Protein AF-0000000071057430 (afdb_homodimer)

InterPro domains:
  IPR001387 Cro/C1-type, helix-turn-helix domain [PF01381] (11-62)
  IPR001387 Cro/C1-type, helix-turn-helix domain [PS50943] (10-62)
  IPR001387 Cro/C1-type, helix-turn-helix domain [SM00530] (8-62)
  IPR001387 Cro/C1-type, helix-turn-helix domain [cd00093] (6-62)
  IPR010057 HTH-type transcriptional regulator Rgg, C-terminal domain [PF21259] (98-221)
  IPR010982 Lambda repressor-like, DNA-binding domain superfamily [SSF47413] (4-65)
  IPR011990 Tetratricopeptide-like helical domain superfamily [G3DSA:1.25.40.10] (4-282)
  IPR053163 HTH-type transcriptional regulator Rgg-like [PTHR37038] (1-281)

Organism: NCBI:txid439219

Foldseek 3Di:
DPLLLLCLLVVLCVVVVHDLCNQPPPNHDSVVSVCSNVSNDDDDPVVVVSSCVSSVHDPVVSVCVSVVNDDDLVVVLVCLLLVLPPVPDLVSLVVSLVSLVVVVVVDDDVVSVLSNLLSVLVNVCVVVPLPPPPPVNCVSVVVSCVVLVPDPAQDQVSLSSCLSCVLNDDPVVNVVCVVVSVVNLVVCVVPPPSLVSLLSSLLSQLVSCLVVVNLVSNLVSLVVNCVSCVVVVPLLSNLSSQLSNCLSVVPVVSNVVSLVSCVVVVVPVSSVVSVVSSVVRD/DPLLLLQLLVVLCVVVVHDLCNQPPPNHDSVVSVCSNVSNDDDDPVVVVSSCVSSVHDPVVSVCVSVVNDDDLVVVLVCQLLVLPPPPDLVSLVVSLVSLVVVVVVDDDVVSVLSNLLSVLVNVCVVVPLPPPPPVNCVSVVVNCVVLVPDPAQDQVSLSSCLSCVLNDDPVVCVVCVVVSVVNLVVCVVPPPSLVSLLSSLLSQLVSCLVVVNLVSNLVSLVVNCVSCVVVVPLLSNLSSQLSNCLSVVPVVSNVVSLVSCVVVVVPVSSVVSVVSSVVRD

Structure (mmCIF, N/CA/C/O backbone):
data_AF-0000000071057430-model_v1
#
loop_
_entity.id
_entity.type
_entity.pdbx_description
1 polymer 'Helix-turn-helix domain-containing protein'
#
loop_
_atom_site.group_PDB
_atom_site.id
_atom_site.type_symbol
_atom_site.label_atom_id
_atom_site.label_alt_id
_atom_site.label_comp_id
_atom_site.label_asym_id
_atom_site.label_entity_id
_atom_site.label_seq_id
_atom_site.pdbx_PDB_ins_code
_atom_site.Cartn_x
_atom_site.Cartn_y
_atom_site.Cartn_z
_atom_site.occupancy
_atom_site.B_iso_or_equiv
_atom_site.auth_seq_id
_atom_site.auth_comp_id
_atom_site.auth_asym_id
_atom_site.auth_atom_id
_atom_site.pdbx_PDB_model_num
ATOM 1 N N . MET A 1 1 ? -1.928 -11.922 -24.906 1 38.78 1 MET A N 1
ATOM 2 C CA . MET A 1 1 ? -0.504 -11.969 -25.234 1 38.78 1 MET A CA 1
ATOM 3 C C . MET A 1 1 ? 0.306 -12.477 -24.047 1 38.78 1 MET A C 1
ATOM 5 O O . MET A 1 1 ? 0.109 -12.016 -22.922 1 38.78 1 MET A O 1
ATOM 9 N N . ARG A 1 2 ? 0.669 -13.711 -24.062 1 52.66 2 ARG A N 1
ATOM 10 C CA . ARG A 1 2 ? 1.54 -14.297 -23.062 1 52.66 2 ARG A CA 1
ATOM 11 C C . ARG A 1 2 ? 2.75 -13.406 -22.781 1 52.66 2 ARG A C 1
ATOM 13 O O . ARG A 1 2 ? 3.51 -13.094 -23.703 1 52.66 2 ARG A O 1
ATOM 20 N N . TRP A 1 3 ? 2.574 -12.5 -21.844 1 59 3 TRP A N 1
ATOM 21 C CA . TRP A 1 3 ? 3.705 -11.617 -21.562 1 59 3 TRP A CA 1
ATOM 22 C C . TRP A 1 3 ? 5.012 -12.406 -21.516 1 59 3 TRP A C 1
ATOM 24 O O . TRP A 1 3 ? 5.047 -13.531 -21.016 1 59 3 TRP A O 1
ATOM 34 N N . ASP A 1 4 ? 5.895 -12.203 -22.562 1 81.81 4 ASP A N 1
ATOM 35 C CA . ASP A 1 4 ? 7.207 -12.836 -22.547 1 81.81 4 ASP A CA 1
ATOM 36 C C . ASP A 1 4 ? 7.953 -12.523 -21.25 1 81.81 4 ASP A C 1
ATOM 38 O O . ASP A 1 4 ? 8.828 -11.656 -21.234 1 81.81 4 ASP A O 1
ATOM 42 N N . TYR A 1 5 ? 7.543 -13.172 -20.094 1 87.69 5 TYR A N 1
ATOM 43 C CA . TYR A 1 5 ? 8.102 -12.969 -18.766 1 87.69 5 TYR A CA 1
ATOM 44 C C . TYR A 1 5 ? 9.625 -13.109 -18.781 1 87.69 5 TYR A C 1
ATOM 46 O O . TYR A 1 5 ? 10.328 -12.336 -18.141 1 87.69 5 TYR A O 1
ATOM 54 N N . GLY A 1 6 ? 9.984 -14.047 -19.609 1 93.25 6 GLY A N 1
ATOM 55 C CA . GLY A 1 6 ? 11.414 -14.305 -19.656 1 93.25 6 GLY A CA 1
ATOM 56 C C . GLY A 1 6 ? 12.211 -13.156 -20.25 1 93.25 6 GLY A C 1
ATOM 57 O O . GLY A 1 6 ? 13.234 -12.75 -19.688 1 93.25 6 GLY A O 1
ATOM 58 N N . LYS A 1 7 ? 11.742 -12.664 -21.297 1 93.88 7 LYS A N 1
ATOM 59 C CA . LYS A 1 7 ? 12.422 -11.547 -21.953 1 93.88 7 LYS A CA 1
ATOM 60 C C . LYS A 1 7 ? 12.414 -10.305 -21.078 1 93.88 7 LYS A C 1
ATOM 62 O O . LYS A 1 7 ? 13.414 -9.586 -21 1 93.88 7 LYS A O 1
ATOM 67 N N . VAL A 1 8 ? 11.305 -10.062 -20.438 1 94.69 8 VAL A N 1
ATOM 68 C CA . VAL A 1 8 ? 11.195 -8.906 -19.562 1 94.69 8 VAL A CA 1
ATOM 69 C C . VAL A 1 8 ? 12.148 -9.055 -18.391 1 94.69 8 VAL A C 1
ATOM 71 O O . VAL A 1 8 ? 12.82 -8.102 -18 1 94.69 8 VAL A O 1
ATOM 74 N N . TYR A 1 9 ? 12.188 -10.234 -17.859 1 96.38 9 TYR A N 1
ATOM 75 C CA . TYR A 1 9 ? 13.109 -10.477 -16.766 1 96.38 9 TYR A CA 1
ATOM 76 C C . TYR A 1 9 ? 14.547 -10.195 -17.188 1 96.38 9 TYR A C 1
ATOM 78 O O . TYR A 1 9 ? 15.297 -9.547 -16.453 1 96.38 9 TYR A O 1
ATOM 86 N N . GLN A 1 10 ? 14.867 -10.734 -18.312 1 96.06 10 GLN A N 1
ATOM 87 C CA . GLN A 1 10 ? 16.203 -10.516 -18.828 1 96.06 10 GLN A CA 1
ATOM 88 C C . GLN A 1 10 ? 16.516 -9.023 -18.953 1 96.06 10 GLN A C 1
ATOM 90 O O . GLN A 1 10 ? 17.594 -8.57 -18.562 1 96.06 10 GLN A O 1
ATOM 95 N N . GLU A 1 11 ? 15.617 -8.297 -19.516 1 94.44 11 GLU A N 1
ATOM 96 C CA . GLU A 1 11 ? 15.797 -6.855 -19.688 1 94.44 11 GLU A CA 1
ATOM 97 C C . GLU A 1 11 ? 16.016 -6.16 -18.344 1 94.44 11 GLU A C 1
ATOM 99 O O . GLU A 1 11 ? 16.891 -5.301 -18.219 1 94.44 11 GLU A O 1
ATOM 104 N N . ILE A 1 12 ? 15.227 -6.523 -17.344 1 94.81 12 ILE A N 1
ATOM 105 C CA . ILE A 1 12 ? 15.328 -5.93 -16.016 1 94.81 12 ILE A CA 1
ATOM 106 C C . ILE A 1 12 ? 16.672 -6.309 -15.391 1 94.81 12 ILE A C 1
ATOM 108 O O . ILE A 1 12 ? 17.375 -5.449 -14.852 1 94.81 12 ILE A O 1
ATOM 112 N N . ARG A 1 13 ? 16.953 -7.586 -15.453 1 94.69 13 ARG A N 1
ATOM 113 C CA . ARG A 1 13 ? 18.219 -8.055 -14.891 1 94.69 13 ARG A CA 1
ATOM 114 C C . ARG A 1 13 ? 19.406 -7.281 -15.469 1 94.69 13 ARG A C 1
ATOM 116 O O . ARG A 1 13 ? 20.266 -6.809 -14.727 1 94.69 13 ARG A O 1
ATOM 123 N N . LYS A 1 14 ? 19.406 -7.156 -16.766 1 93.69 14 LYS A N 1
ATOM 124 C CA . LYS A 1 14 ? 20.484 -6.457 -17.453 1 93.69 14 LYS A CA 1
ATOM 125 C C . LYS A 1 14 ? 20.484 -4.973 -17.109 1 93.69 14 LYS A C 1
ATOM 127 O O . LYS A 1 14 ? 21.547 -4.371 -16.938 1 93.69 14 LYS A O 1
ATOM 132 N N . SER A 1 15 ? 19.312 -4.445 -17.078 1 91.75 15 SER A N 1
ATOM 133 C CA . SER A 1 15 ? 19.203 -3.035 -16.719 1 91.75 15 SER A CA 1
ATOM 134 C C . SER A 1 15 ? 19.781 -2.777 -15.328 1 91.75 15 SER A C 1
ATOM 136 O O . SER A 1 15 ? 20.312 -1.694 -15.062 1 91.75 15 SER A O 1
ATOM 138 N N . LYS A 1 16 ? 19.75 -3.762 -14.43 1 90.69 16 LYS A N 1
ATOM 139 C CA . LYS A 1 16 ? 20.266 -3.639 -13.07 1 90.69 16 LYS A CA 1
ATOM 140 C C . LYS A 1 16 ? 21.75 -4.023 -13 1 90.69 16 LYS A C 1
ATOM 142 O O . LYS A 1 16 ? 22.328 -4.055 -11.914 1 90.69 16 LYS A O 1
ATOM 147 N N . GLY A 1 17 ? 22.234 -4.402 -14.164 1 88.88 17 GLY A N 1
ATOM 148 C CA . GLY A 1 17 ? 23.656 -4.723 -14.25 1 88.88 17 GLY A CA 1
ATOM 149 C C . GLY A 1 17 ? 23.984 -6.09 -13.695 1 88.88 17 GLY A C 1
ATOM 150 O O . GLY A 1 17 ? 25.141 -6.348 -13.312 1 88.88 17 GLY A O 1
ATOM 151 N N . LEU A 1 18 ? 23.062 -6.961 -13.625 1 92.44 18 LEU A N 1
ATOM 152 C CA . LEU A 1 18 ? 23.281 -8.281 -13.055 1 92.44 18 LEU A CA 1
ATOM 153 C C . LEU A 1 18 ? 23.516 -9.312 -14.148 1 92.44 18 LEU A C 1
ATOM 155 O O . LEU A 1 18 ? 22.812 -9.328 -15.164 1 92.44 18 LEU A O 1
ATOM 159 N N . THR A 1 19 ? 24.531 -10.172 -13.945 1 94.88 19 THR A N 1
ATOM 160 C CA . THR A 1 19 ? 24.734 -11.312 -14.828 1 94.88 19 THR A CA 1
ATOM 161 C C . THR A 1 19 ? 23.859 -12.492 -14.398 1 94.88 19 THR A C 1
ATOM 163 O O . THR A 1 19 ? 23.297 -12.484 -13.305 1 94.88 19 THR A O 1
ATOM 166 N N . GLN A 1 20 ? 23.75 -13.375 -15.328 1 96.81 20 GLN A N 1
ATOM 167 C CA . GLN A 1 20 ? 23.031 -14.578 -14.945 1 96.81 20 GLN A CA 1
ATOM 168 C C . GLN A 1 20 ? 23.703 -15.289 -13.781 1 96.81 20 GLN A C 1
ATOM 170 O O . GLN A 1 20 ? 23.031 -15.844 -12.906 1 96.81 20 GLN A O 1
ATOM 175 N N . GLU A 1 21 ? 24.969 -15.25 -13.727 1 95.62 21 GLU A N 1
ATOM 176 C CA . GLU A 1 21 ? 25.75 -15.875 -12.656 1 95.62 21 GLU A CA 1
ATOM 177 C C . GLU A 1 21 ? 25.484 -15.18 -11.32 1 95.62 21 GLU A C 1
ATOM 179 O O . GLU A 1 21 ? 25.375 -15.844 -10.289 1 95.62 21 GLU A O 1
ATOM 184 N N . ASP A 1 22 ? 25.422 -13.883 -11.336 1 94.06 22 ASP A N 1
ATOM 185 C CA . ASP A 1 22 ? 25.109 -13.133 -10.117 1 94.06 22 ASP A CA 1
ATOM 186 C C . ASP A 1 22 ? 23.797 -13.602 -9.508 1 94.06 22 ASP A C 1
ATOM 188 O O . ASP A 1 22 ? 23.703 -13.773 -8.289 1 94.06 22 ASP A O 1
ATOM 192 N N . VAL A 1 23 ? 22.844 -13.828 -10.344 1 95.75 23 VAL A N 1
ATOM 193 C CA . VAL A 1 23 ? 21.484 -14.141 -9.922 1 95.75 23 VAL A CA 1
ATOM 194 C C . VAL A 1 23 ? 21.406 -15.602 -9.469 1 95.75 23 VAL A C 1
ATOM 196 O O . VAL A 1 23 ? 20.828 -15.898 -8.414 1 95.75 23 VAL A O 1
ATOM 199 N N . CYS A 1 24 ? 21.891 -16.516 -10.219 1 95.56 24 CYS A N 1
ATOM 200 C CA . CYS A 1 24 ? 21.688 -17.953 -10.047 1 95.56 24 CYS A CA 1
ATOM 201 C C . CYS A 1 24 ? 22.516 -18.469 -8.883 1 95.56 24 CYS A C 1
ATOM 203 O O . CYS A 1 24 ? 22.016 -19.234 -8.055 1 95.56 24 CYS A O 1
ATOM 205 N N . GLN A 1 25 ? 23.812 -18.062 -8.852 1 91.5 25 GLN A N 1
ATOM 206 C CA . GLN A 1 25 ? 24.781 -18.641 -7.926 1 91.5 25 GLN A CA 1
ATOM 207 C C . GLN A 1 25 ? 24.578 -20.141 -7.801 1 91.5 25 GLN A C 1
ATOM 209 O O . GLN A 1 25 ? 24.594 -20.859 -8.805 1 91.5 25 GLN A O 1
ATOM 214 N N . ASP A 1 26 ? 24.391 -20.688 -6.5 1 88.81 26 ASP A N 1
ATOM 215 C CA . ASP A 1 26 ? 24.281 -22.141 -6.348 1 88.81 26 ASP A CA 1
ATOM 216 C C . ASP A 1 26 ? 22.828 -22.578 -6.262 1 88.81 26 ASP A C 1
ATOM 218 O O . ASP A 1 26 ? 22.531 -23.75 -6.008 1 88.81 26 ASP A O 1
ATOM 222 N N . PHE A 1 27 ? 21.953 -21.719 -6.617 1 88.25 27 PHE A N 1
ATOM 223 C CA . PHE A 1 27 ? 20.547 -22.031 -6.359 1 88.25 27 PHE A CA 1
ATOM 224 C C . PHE A 1 27 ? 19.828 -22.438 -7.645 1 88.25 27 PHE A C 1
ATOM 226 O O . PHE A 1 27 ? 18.828 -23.141 -7.609 1 88.25 27 PHE A O 1
ATOM 233 N N . LEU A 1 28 ? 20.344 -22 -8.742 1 92.62 28 LEU A N 1
ATOM 234 C CA . LEU A 1 28 ? 19.734 -22.266 -10.047 1 92.62 28 LEU A CA 1
ATOM 235 C C . LEU A 1 28 ? 20.797 -22.406 -11.125 1 92.62 28 LEU A C 1
ATOM 237 O O . LEU A 1 28 ? 21.766 -21.641 -11.148 1 92.62 28 LEU A O 1
ATOM 241 N N . ALA A 1 29 ? 20.609 -23.438 -11.867 1 95.38 29 ALA A N 1
ATOM 242 C CA . ALA A 1 29 ? 21.547 -23.594 -12.984 1 95.38 29 ALA A CA 1
ATOM 243 C C . ALA A 1 29 ? 21.406 -22.422 -13.969 1 95.38 29 ALA A C 1
ATOM 245 O O . ALA A 1 29 ? 20.281 -22.031 -14.312 1 95.38 29 ALA A O 1
ATOM 246 N N . ARG A 1 30 ? 22.531 -21.922 -14.375 1 95.38 30 ARG A N 1
ATOM 247 C CA . ARG A 1 30 ? 22.547 -20.812 -15.32 1 95.38 30 ARG A CA 1
ATOM 248 C C . ARG A 1 30 ? 21.828 -21.172 -16.609 1 95.38 30 ARG A C 1
ATOM 250 O O . ARG A 1 30 ? 21.156 -20.328 -17.219 1 95.38 30 ARG A O 1
ATOM 257 N N . SER A 1 31 ? 21.969 -22.328 -17 1 95.69 31 SER A N 1
ATOM 258 C CA . SER A 1 31 ? 21.297 -22.781 -18.203 1 95.69 31 SER A CA 1
ATOM 259 C C . SER A 1 31 ? 19.781 -22.703 -18.062 1 95.69 31 SER A C 1
ATOM 261 O O . SER A 1 31 ? 19.078 -22.406 -19.031 1 95.69 31 SER A O 1
ATOM 263 N N . THR A 1 32 ? 19.312 -23 -16.906 1 95.69 32 THR A N 1
ATOM 264 C CA . THR A 1 32 ? 17.875 -22.906 -16.625 1 95.69 32 THR A CA 1
ATOM 265 C C . THR A 1 32 ? 17.406 -21.453 -16.781 1 95.69 32 THR A C 1
ATOM 267 O O . THR A 1 32 ? 16.391 -21.203 -17.438 1 95.69 32 THR A O 1
ATOM 270 N N . LEU A 1 33 ? 18.109 -20.578 -16.219 1 96.88 33 LEU A N 1
ATOM 271 C CA . LEU A 1 33 ? 17.766 -19.172 -16.344 1 96.88 33 LEU A CA 1
ATOM 272 C C . LEU A 1 33 ? 17.812 -18.719 -17.797 1 96.88 33 LEU A C 1
ATOM 274 O O . LEU A 1 33 ? 16.938 -17.969 -18.25 1 96.88 33 LEU A O 1
ATOM 278 N N . ALA A 1 34 ? 18.859 -19.156 -18.469 1 96 34 ALA A N 1
ATOM 279 C CA . ALA A 1 34 ? 18.984 -18.812 -19.891 1 96 34 ALA A CA 1
ATOM 280 C C . ALA A 1 34 ? 17.75 -19.266 -20.656 1 96 34 ALA A C 1
ATOM 282 O O . ALA A 1 34 ? 17.234 -18.531 -21.516 1 96 34 ALA A O 1
ATOM 283 N N . ARG A 1 35 ? 17.25 -20.469 -20.406 1 95.38 35 ARG A N 1
ATOM 284 C CA . ARG A 1 35 ? 16.078 -21.016 -21.078 1 95.38 35 ARG A CA 1
ATOM 285 C C . ARG A 1 35 ? 14.82 -20.234 -20.703 1 95.38 35 ARG A C 1
ATOM 287 O O . ARG A 1 35 ? 13.938 -20.031 -21.531 1 95.38 35 ARG A O 1
ATOM 294 N N . ILE A 1 36 ? 14.719 -19.812 -19.453 1 94.62 36 ILE A N 1
ATOM 295 C CA . ILE A 1 36 ? 13.594 -19.016 -19 1 94.62 36 ILE A CA 1
ATOM 296 C C . ILE A 1 36 ? 13.602 -17.656 -19.703 1 94.62 36 ILE A C 1
ATOM 298 O O . ILE A 1 36 ? 12.57 -17.234 -20.234 1 94.62 36 ILE A O 1
ATOM 302 N N . GLU A 1 37 ? 14.758 -17.031 -19.766 1 96.19 37 GLU A N 1
ATOM 303 C CA . GLU A 1 37 ? 14.883 -15.695 -20.328 1 96.19 37 GLU A CA 1
ATOM 304 C C . GLU A 1 37 ? 14.641 -15.703 -21.828 1 96.19 37 GLU A C 1
ATOM 306 O O . GLU A 1 37 ? 14.242 -14.695 -22.406 1 96.19 37 GLU A O 1
ATOM 311 N N . SER A 1 38 ? 14.898 -16.844 -22.469 1 93.75 38 SER A N 1
ATOM 312 C CA . SER A 1 38 ? 14.703 -16.938 -23.922 1 93.75 38 SER A CA 1
ATOM 313 C C . SER A 1 38 ? 13.281 -17.375 -24.25 1 93.75 38 SER A C 1
ATOM 315 O O . SER A 1 38 ? 12.922 -17.516 -25.422 1 93.75 38 SER A O 1
ATOM 317 N N . GLY A 1 39 ? 12.477 -17.578 -23.266 1 90.12 39 GLY A N 1
ATOM 318 C CA . GLY A 1 39 ? 11.086 -17.938 -23.469 1 90.12 39 GLY A CA 1
ATOM 319 C C . GLY A 1 39 ? 10.891 -19.406 -23.766 1 90.12 39 GLY A C 1
ATOM 320 O O . GLY A 1 39 ? 9.781 -19.844 -24.078 1 90.12 39 GLY A O 1
ATOM 321 N N . ASN A 1 40 ? 11.867 -20.25 -23.625 1 90.25 40 ASN A N 1
ATOM 322 C CA . ASN A 1 40 ? 11.812 -21.672 -23.953 1 90.25 40 ASN A CA 1
ATOM 323 C C . ASN A 1 40 ? 11.18 -22.484 -22.828 1 90.25 40 ASN A C 1
ATOM 325 O O . ASN A 1 40 ? 10.742 -23.625 -23.047 1 90.25 40 ASN A O 1
ATOM 329 N N . THR A 1 41 ? 11.203 -21.891 -21.688 1 90.06 41 THR A N 1
ATOM 330 C CA . THR A 1 41 ? 10.656 -22.609 -20.547 1 90.06 41 THR A CA 1
ATOM 331 C C . THR A 1 41 ? 9.906 -21.656 -19.609 1 90.06 41 THR A C 1
ATOM 333 O O . THR A 1 41 ? 10.352 -20.531 -19.391 1 90.06 41 THR A O 1
ATOM 336 N N . ILE A 1 42 ? 8.773 -22.109 -19.188 1 90.12 42 ILE A N 1
ATOM 337 C CA . ILE A 1 42 ? 8.102 -21.422 -18.094 1 90.12 42 ILE A CA 1
ATOM 338 C C . ILE A 1 42 ? 8.641 -21.922 -16.75 1 90.12 42 ILE A C 1
ATOM 340 O O . ILE A 1 42 ? 8.609 -23.125 -16.484 1 90.12 42 ILE A O 1
ATOM 344 N N . PRO A 1 43 ? 9.164 -21.031 -16.031 1 93.19 43 PRO A N 1
ATOM 345 C CA . PRO A 1 43 ? 9.75 -21.484 -14.773 1 93.19 43 PRO A CA 1
ATOM 346 C C . PRO A 1 43 ? 8.711 -22.062 -13.812 1 93.19 43 PRO A C 1
ATOM 348 O O . PRO A 1 43 ? 7.527 -21.734 -13.914 1 93.19 43 PRO A O 1
ATOM 351 N N . LYS A 1 44 ? 9.195 -22.891 -12.922 1 92.5 44 LYS A N 1
ATOM 352 C CA . LYS A 1 44 ? 8.383 -23.266 -11.766 1 92.5 44 LYS A CA 1
ATOM 353 C C . LYS A 1 44 ? 8.109 -22.062 -10.867 1 92.5 44 LYS A C 1
ATOM 355 O O . LYS A 1 44 ? 8.836 -21.062 -10.914 1 92.5 44 LYS A O 1
ATOM 360 N N . PHE A 1 45 ? 7.09 -22.203 -10.102 1 92.62 45 PHE A N 1
ATOM 361 C CA . PHE A 1 45 ? 6.656 -21.109 -9.242 1 92.62 45 PHE A CA 1
ATOM 362 C C . PHE A 1 45 ? 7.766 -20.688 -8.281 1 92.62 45 PHE A C 1
ATOM 364 O O . PHE A 1 45 ? 8.086 -19.516 -8.164 1 92.62 45 PHE A O 1
ATOM 371 N N . ASP A 1 46 ? 8.336 -21.578 -7.594 1 90.94 46 ASP A N 1
ATOM 372 C CA . ASP A 1 46 ? 9.367 -21.281 -6.602 1 90.94 46 ASP A CA 1
ATOM 373 C C . ASP A 1 46 ? 10.602 -20.672 -7.262 1 90.94 46 ASP A C 1
ATOM 375 O O . ASP A 1 46 ? 11.234 -19.781 -6.695 1 90.94 46 ASP A O 1
ATOM 379 N N . THR A 1 47 ? 10.891 -21.125 -8.453 1 93.44 47 THR A N 1
ATOM 380 C CA . THR A 1 47 ? 12.008 -20.562 -9.203 1 93.44 47 THR A CA 1
ATOM 381 C C . THR A 1 47 ? 11.758 -19.094 -9.547 1 93.44 47 THR A C 1
ATOM 383 O O . THR A 1 47 ? 12.641 -18.25 -9.375 1 93.44 47 THR A O 1
ATOM 386 N N . MET A 1 48 ? 10.562 -18.828 -10 1 93.69 48 MET A N 1
ATOM 387 C CA . MET A 1 48 ? 10.234 -17.453 -10.359 1 93.69 48 MET A CA 1
ATOM 388 C C . MET A 1 48 ? 10.273 -16.547 -9.133 1 93.69 48 MET A C 1
ATOM 390 O O . MET A 1 48 ? 10.75 -15.414 -9.203 1 93.69 48 MET A O 1
ATOM 394 N N . VAL A 1 49 ? 9.781 -17 -8.039 1 93 49 VAL A N 1
ATOM 395 C CA . VAL A 1 49 ? 9.812 -16.234 -6.801 1 93 49 VAL A CA 1
ATOM 396 C C . VAL A 1 49 ? 11.258 -15.898 -6.438 1 93 49 VAL A C 1
ATOM 398 O O . VAL A 1 49 ? 11.578 -14.758 -6.098 1 93 49 VAL A O 1
ATOM 401 N N . PHE A 1 50 ? 12.086 -16.922 -6.523 1 94.44 50 PHE A N 1
ATOM 402 C CA . PHE A 1 50 ? 13.508 -16.734 -6.281 1 94.44 50 PHE A CA 1
ATOM 403 C C . PHE A 1 50 ? 14.07 -15.656 -7.211 1 94.44 50 PHE A C 1
ATOM 405 O O . PHE A 1 50 ? 14.766 -14.742 -6.762 1 94.44 50 PHE A O 1
ATOM 412 N N . LEU A 1 51 ? 13.773 -15.781 -8.445 1 96.06 51 LEU A N 1
ATOM 413 C CA . LEU A 1 51 ? 14.289 -14.844 -9.438 1 96.06 51 LEU A CA 1
ATOM 414 C C . LEU A 1 51 ? 13.797 -13.43 -9.156 1 96.06 51 LEU A C 1
ATOM 416 O O . LEU A 1 51 ? 14.562 -12.469 -9.266 1 96.06 51 LEU A O 1
ATOM 420 N N . LEU A 1 52 ? 12.555 -13.266 -8.844 1 95.81 52 LEU A N 1
ATOM 421 C CA . LEU A 1 52 ? 11.992 -11.961 -8.523 1 95.81 52 LEU A CA 1
ATOM 422 C C . LEU A 1 52 ? 12.68 -11.352 -7.301 1 95.81 52 LEU A C 1
ATOM 424 O O . LEU A 1 52 ? 12.977 -10.156 -7.273 1 95.81 52 LEU A O 1
ATOM 428 N N . HIS A 1 53 ? 12.945 -12.164 -6.316 1 94.75 53 HIS A N 1
ATOM 429 C CA . HIS A 1 53 ? 13.664 -11.711 -5.129 1 94.75 53 HIS A CA 1
ATOM 430 C C . HIS A 1 53 ? 15.039 -11.172 -5.492 1 94.75 53 HIS A C 1
ATOM 432 O O . HIS A 1 53 ? 15.461 -10.133 -4.973 1 94.75 53 HIS A O 1
ATOM 438 N N . GLN A 1 54 ? 15.688 -11.844 -6.363 1 95.5 54 GLN A N 1
ATOM 439 C CA . GLN A 1 54 ? 17.047 -11.469 -6.719 1 95.5 54 GLN A CA 1
ATOM 440 C C . GLN A 1 54 ? 17.094 -10.086 -7.367 1 95.5 54 GLN A C 1
ATOM 442 O O . GLN A 1 54 ? 18.078 -9.367 -7.25 1 95.5 54 GLN A O 1
ATOM 447 N N . ILE A 1 55 ? 16.016 -9.758 -8.023 1 93.75 55 ILE A N 1
ATOM 448 C CA . ILE A 1 55 ? 16 -8.453 -8.68 1 93.75 55 ILE A CA 1
ATOM 449 C C . ILE A 1 55 ? 15.164 -7.473 -7.867 1 93.75 55 ILE A C 1
ATOM 451 O O . ILE A 1 55 ? 14.844 -6.379 -8.336 1 93.75 55 ILE A O 1
ATOM 455 N N . ASP A 1 56 ? 14.734 -7.848 -6.703 1 92.25 56 ASP A N 1
ATOM 456 C CA . ASP A 1 56 ? 14.023 -7.02 -5.734 1 92.25 56 ASP A CA 1
ATOM 457 C C . ASP A 1 56 ? 12.734 -6.457 -6.328 1 92.25 56 ASP A C 1
ATOM 459 O O . ASP A 1 56 ? 12.508 -5.246 -6.297 1 92.25 56 ASP A O 1
ATOM 463 N N . MET A 1 57 ? 11.93 -7.359 -6.746 1 93.81 57 MET A N 1
ATOM 464 C CA . MET A 1 57 ? 10.703 -6.93 -7.422 1 93.81 57 MET A CA 1
ATOM 465 C C . MET A 1 57 ? 9.523 -7.797 -7.008 1 93.81 57 MET A C 1
ATOM 467 O O . MET A 1 57 ? 9.656 -9.016 -6.879 1 93.81 57 MET A O 1
ATOM 471 N N . SER A 1 58 ? 8.414 -7.152 -6.73 1 92.12 58 SER A N 1
ATOM 472 C CA . SER A 1 58 ? 7.191 -7.891 -6.453 1 92.12 58 SER A CA 1
ATOM 473 C C . SER A 1 58 ? 6.582 -8.453 -7.734 1 92.12 58 SER A C 1
ATOM 475 O O . SER A 1 58 ? 6.898 -7.992 -8.828 1 92.12 58 SER A O 1
ATOM 477 N N . LEU A 1 59 ? 5.781 -9.438 -7.547 1 92.5 59 LEU A N 1
ATOM 478 C CA . LEU A 1 59 ? 5.066 -9.977 -8.695 1 92.5 59 LEU A CA 1
ATOM 479 C C . LEU A 1 59 ? 4.195 -8.906 -9.344 1 92.5 59 LEU A C 1
ATOM 481 O O . LEU A 1 59 ? 4.113 -8.828 -10.57 1 92.5 59 LEU A O 1
ATOM 485 N N . GLU A 1 60 ? 3.604 -8.094 -8.539 1 91.38 60 GLU A N 1
ATOM 486 C CA . GLU A 1 60 ? 2.729 -7.039 -9.047 1 91.38 60 GLU A CA 1
ATOM 487 C C . GLU A 1 60 ? 3.504 -6.039 -9.898 1 91.38 60 GLU A C 1
ATOM 489 O O . GLU A 1 60 ? 3.037 -5.629 -10.961 1 91.38 60 GLU A O 1
ATOM 494 N N . GLU A 1 61 ? 4.59 -5.637 -9.391 1 93.12 61 GLU A N 1
ATOM 495 C CA . GLU A 1 61 ? 5.406 -4.715 -10.18 1 93.12 61 GLU A CA 1
ATOM 496 C C . GLU A 1 61 ? 5.867 -5.359 -11.477 1 93.12 61 GLU A C 1
ATOM 498 O O . GLU A 1 61 ? 5.84 -4.727 -12.539 1 93.12 61 GLU A O 1
ATOM 503 N N . PHE A 1 62 ? 6.328 -6.621 -11.391 1 94.81 62 PHE A N 1
ATOM 504 C CA . PHE A 1 62 ? 6.801 -7.344 -12.57 1 94.81 62 PHE A CA 1
ATOM 505 C C . PHE A 1 62 ? 5.711 -7.418 -13.633 1 94.81 62 PHE A C 1
ATOM 507 O O . PHE A 1 62 ? 5.965 -7.16 -14.812 1 94.81 62 PHE A O 1
ATOM 514 N N . GLU A 1 63 ? 4.496 -7.73 -13.211 1 91.88 63 GLU A N 1
ATOM 515 C CA . GLU A 1 63 ? 3.359 -7.785 -14.125 1 91.88 63 GLU A CA 1
ATOM 516 C C . GLU A 1 63 ? 3.078 -6.414 -14.734 1 91.88 63 GLU A C 1
ATOM 518 O O . GLU A 1 63 ? 2.74 -6.312 -15.922 1 91.88 63 GLU A O 1
ATOM 523 N N . TYR A 1 64 ? 3.209 -5.406 -13.938 1 93.31 64 TYR A N 1
ATOM 524 C CA . TYR A 1 64 ? 2.998 -4.035 -14.398 1 93.31 64 TYR A CA 1
ATOM 525 C C . TYR A 1 64 ? 3.986 -3.672 -15.5 1 93.31 64 TYR A C 1
ATOM 527 O O . TYR A 1 64 ? 3.605 -3.084 -16.516 1 93.31 64 TYR A O 1
ATOM 535 N N . ILE A 1 65 ? 5.207 -4.086 -15.297 1 92.69 65 ILE A N 1
ATOM 536 C CA . ILE A 1 65 ? 6.25 -3.816 -16.281 1 92.69 65 ILE A CA 1
ATOM 537 C C . ILE A 1 65 ? 6.004 -4.652 -17.531 1 92.69 65 ILE A C 1
ATOM 539 O O . ILE A 1 65 ? 6.16 -4.164 -18.656 1 92.69 65 ILE A O 1
ATOM 543 N N . CYS A 1 66 ? 5.602 -5.887 -17.359 1 92.38 66 CYS A N 1
ATOM 544 C CA . CYS A 1 66 ? 5.277 -6.754 -18.484 1 92.38 66 CYS A CA 1
ATOM 545 C C . CYS A 1 66 ? 4.152 -6.16 -19.328 1 92.38 66 CYS A C 1
ATOM 547 O O . CYS A 1 66 ? 4.047 -6.445 -20.516 1 92.38 66 CYS A O 1
ATOM 549 N N . ASN A 1 67 ? 3.355 -5.406 -18.656 1 92.38 67 ASN A N 1
ATOM 550 C CA . ASN A 1 67 ? 2.246 -4.758 -19.344 1 92.38 67 ASN A CA 1
ATOM 551 C C . ASN A 1 67 ? 2.6 -3.334 -19.766 1 92.38 67 ASN A C 1
ATOM 553 O O . ASN A 1 67 ? 1.736 -2.455 -19.781 1 92.38 67 ASN A O 1
ATOM 557 N N . LEU A 1 68 ? 3.9 -3.031 -19.938 1 91.62 68 LEU A N 1
ATOM 558 C CA . LEU A 1 68 ? 4.445 -1.775 -20.438 1 91.62 68 LEU A CA 1
ATOM 559 C C . LEU A 1 68 ? 4.027 -0.607 -19.547 1 91.62 68 LEU A C 1
ATOM 561 O O . LEU A 1 68 ? 3.596 0.434 -20.047 1 91.62 68 LEU A O 1
ATOM 565 N N . TYR A 1 69 ? 3.994 -0.923 -18.312 1 91.56 69 TYR A N 1
ATOM 566 C CA . TYR A 1 69 ? 3.766 0.086 -17.281 1 91.56 69 TYR A CA 1
ATOM 567 C C . TYR A 1 69 ? 2.34 0.62 -17.344 1 91.56 69 TYR A C 1
ATOM 569 O O . TYR A 1 69 ? 2.111 1.817 -17.156 1 91.56 69 TYR A O 1
ATOM 577 N N . HIS A 1 70 ? 1.412 -0.246 -17.703 1 92.69 70 HIS A N 1
ATOM 578 C CA . HIS A 1 70 ? -0.023 0.001 -17.625 1 92.69 70 HIS A CA 1
ATOM 579 C C . HIS A 1 70 ? -0.728 -1.103 -16.844 1 92.69 70 HIS A C 1
ATOM 581 O O . HIS A 1 70 ? -0.294 -2.256 -16.859 1 92.69 70 HIS A O 1
ATOM 587 N N . PRO A 1 71 ? -1.748 -0.724 -16.188 1 91.94 71 PRO A N 1
ATOM 588 C CA . PRO A 1 71 ? -2.512 -1.802 -15.555 1 91.94 71 PRO A CA 1
ATOM 589 C C . PRO A 1 71 ? -3.172 -2.732 -16.562 1 91.94 71 PRO A C 1
ATOM 591 O O . PRO A 1 71 ? -3.611 -2.281 -17.625 1 91.94 71 PRO A O 1
ATOM 594 N N . SER A 1 72 ? -3.164 -3.979 -16.281 1 92.06 72 SER A N 1
ATOM 595 C CA . SER A 1 72 ? -3.947 -4.914 -17.094 1 92.06 72 SER A CA 1
ATOM 596 C C . SER A 1 72 ? -5.441 -4.652 -16.938 1 92.06 72 SER A C 1
ATOM 598 O O . SER A 1 72 ? -5.867 -3.945 -16.016 1 92.06 7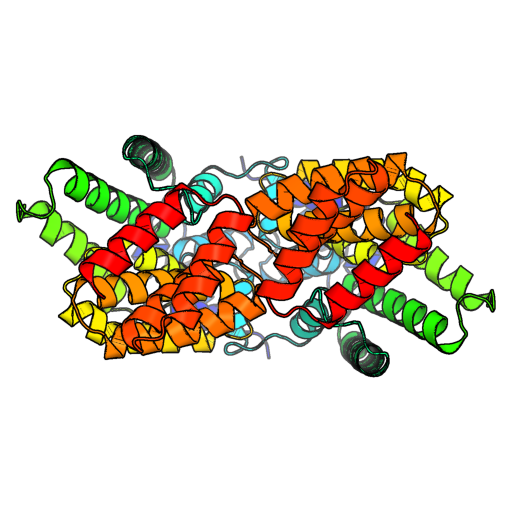2 SER A O 1
ATOM 600 N N . PRO A 1 73 ? -6.25 -5.223 -17.844 1 93.31 73 PRO A N 1
ATOM 601 C CA . PRO A 1 73 ? -7.699 -5.066 -17.688 1 93.31 73 PRO A CA 1
ATOM 602 C C . PRO A 1 73 ? -8.195 -5.547 -16.328 1 93.31 73 PRO A C 1
ATOM 604 O O . PRO A 1 73 ? -9.031 -4.887 -15.695 1 93.31 73 PRO A O 1
ATOM 607 N N . ARG A 1 74 ? -7.719 -6.602 -15.875 1 94 74 ARG A N 1
ATOM 608 C CA . ARG A 1 74 ? -8.078 -7.109 -14.555 1 94 74 ARG A CA 1
ATOM 609 C C . ARG A 1 74 ? -7.711 -6.113 -13.461 1 94 74 ARG A C 1
ATOM 611 O O . ARG A 1 74 ? -8.523 -5.82 -12.586 1 94 74 ARG A O 1
ATOM 618 N N . GLN A 1 75 ? -6.461 -5.648 -13.586 1 92.19 75 GLN A N 1
ATOM 619 C CA . GLN A 1 75 ? -5.961 -4.742 -12.562 1 92.19 75 GLN A CA 1
ATOM 620 C C . GLN A 1 75 ? -6.715 -3.416 -12.578 1 92.19 75 GLN A C 1
ATOM 622 O O . GLN A 1 75 ? -6.898 -2.783 -11.539 1 92.19 75 GLN A O 1
ATOM 627 N N . GLU A 1 76 ? -7.176 -2.965 -13.703 1 91.94 76 GLU A N 1
ATOM 628 C CA . GLU A 1 76 ? -7.992 -1.757 -13.797 1 91.94 76 GLU A CA 1
ATOM 629 C C . GLU A 1 76 ? -9.281 -1.901 -12.992 1 91.94 76 GLU A C 1
ATOM 631 O O . GLU A 1 76 ? -9.695 -0.972 -12.297 1 91.94 76 GLU A O 1
ATOM 636 N N . ILE A 1 77 ? -9.891 -3.029 -13.141 1 93.06 77 ILE A N 1
ATOM 637 C CA . ILE A 1 77 ? -11.117 -3.307 -12.406 1 93.06 77 ILE A CA 1
ATOM 638 C C . ILE A 1 77 ? -10.844 -3.299 -10.906 1 93.06 77 ILE A C 1
ATOM 640 O O . ILE A 1 77 ? -11.555 -2.635 -10.141 1 93.06 77 ILE A O 1
ATOM 644 N N . ILE A 1 78 ? -9.781 -3.965 -10.555 1 89.81 78 ILE A N 1
ATOM 645 C CA . ILE A 1 78 ? -9.414 -4.098 -9.148 1 89.81 78 ILE A CA 1
ATOM 646 C C . ILE A 1 78 ? -9.078 -2.725 -8.578 1 89.81 78 ILE A C 1
ATOM 648 O O . ILE A 1 78 ? -9.523 -2.377 -7.477 1 89.81 78 ILE A O 1
ATOM 652 N N . ASN A 1 79 ? -8.344 -1.954 -9.32 1 86.94 79 ASN A N 1
ATOM 653 C CA . ASN A 1 79 ? -8 -0.604 -8.883 1 86.94 79 ASN A CA 1
ATOM 654 C C . ASN A 1 79 ? -9.25 0.254 -8.688 1 86.94 79 ASN A C 1
ATOM 656 O O . ASN A 1 79 ? -9.328 1.039 -7.742 1 86.94 79 ASN A O 1
ATOM 660 N N . ALA A 1 80 ? -10.18 0.121 -9.516 1 86.62 80 ALA A N 1
ATOM 661 C CA . ALA A 1 80 ? -11.383 0.946 -9.492 1 86.62 80 ALA A CA 1
ATOM 6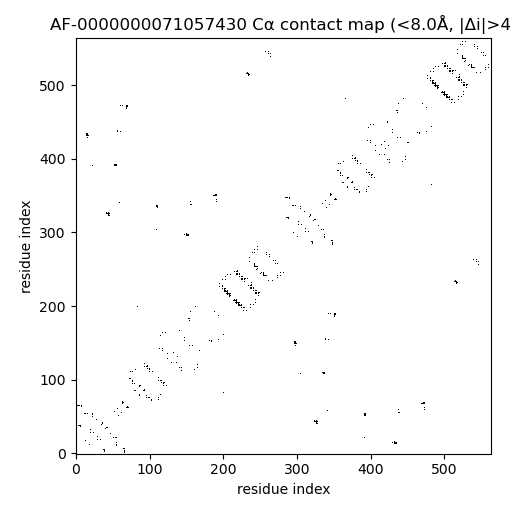62 C C . ALA A 1 80 ? -12.242 0.625 -8.266 1 86.62 80 ALA A C 1
ATOM 664 O O . ALA A 1 80 ? -12.75 1.53 -7.602 1 86.62 80 ALA A O 1
ATOM 665 N N . ILE A 1 81 ? -12.398 -0.616 -8 1 83.5 81 ILE A N 1
ATOM 666 C CA . ILE A 1 81 ? -13.305 -1.014 -6.934 1 83.5 81 ILE A CA 1
ATOM 667 C C . ILE A 1 81 ? -12.672 -0.715 -5.578 1 83.5 81 ILE A C 1
ATOM 669 O O . ILE A 1 81 ? -13.375 -0.389 -4.617 1 83.5 81 ILE A O 1
ATOM 673 N N . TYR A 1 82 ? -11.359 -0.81 -5.488 1 73.31 82 TYR A N 1
ATOM 674 C CA . TYR A 1 82 ? -10.727 -0.672 -4.184 1 73.31 82 TYR A CA 1
ATOM 675 C C . TYR A 1 82 ? -10.227 0.75 -3.967 1 73.31 82 TYR A C 1
ATOM 677 O O . TYR A 1 82 ? -9.758 1.093 -2.879 1 73.31 82 TYR A O 1
ATOM 685 N N . SER A 1 83 ? -10.375 1.52 -5.043 1 66.25 83 SER A N 1
ATOM 686 C CA . SER A 1 83 ? -10.023 2.922 -4.84 1 66.25 83 SER A CA 1
ATOM 687 C C . SER A 1 83 ? -10.992 3.604 -3.881 1 66.25 83 SER A C 1
ATOM 689 O O . SER A 1 83 ? -12.188 3.285 -3.867 1 66.25 83 SER A O 1
ATOM 691 N N . GLN A 1 84 ? -10.641 4.102 -2.693 1 55.69 84 GLN A N 1
ATOM 692 C CA . GLN A 1 84 ? -11.375 4.648 -1.555 1 55.69 84 GLN A CA 1
ATOM 693 C C . GLN A 1 84 ? -12.43 5.648 -2.012 1 55.69 84 GLN A C 1
ATOM 695 O O . GLN A 1 84 ? -13.484 5.781 -1.38 1 55.69 84 GLN A O 1
ATOM 700 N N . HIS A 1 85 ? -12.188 6.531 -2.957 1 50 85 HIS A N 1
ATOM 701 C CA . HIS A 1 85 ? -12.961 7.738 -3.209 1 50 85 HIS A CA 1
ATOM 702 C C . HIS A 1 85 ? -14.102 7.469 -4.191 1 50 85 HIS A C 1
ATOM 704 O O . HIS A 1 85 ? -15.055 8.242 -4.27 1 50 85 HIS A O 1
ATOM 710 N N . ASP A 1 86 ? -13.984 6.504 -4.953 1 50.56 86 ASP A N 1
ATOM 711 C CA . ASP A 1 86 ? -14.547 6.789 -6.27 1 50.56 86 ASP A CA 1
ATOM 712 C C . ASP A 1 86 ? -15.961 6.223 -6.398 1 50.56 86 ASP A C 1
ATOM 714 O O . ASP A 1 86 ? -16.625 6.434 -7.41 1 50.56 86 ASP A O 1
ATOM 718 N N . LEU A 1 87 ? -16.375 5.102 -5.691 1 55 87 LEU A N 1
ATOM 719 C CA . LEU A 1 87 ? -17.594 4.641 -6.355 1 55 87 LEU A CA 1
ATOM 720 C C . LEU A 1 87 ? -18.781 5.52 -5.977 1 55 87 LEU A C 1
ATOM 722 O O . LEU A 1 87 ? -19.781 5.027 -5.438 1 55 87 LEU A O 1
ATOM 726 N N . VAL A 1 88 ? -18.469 6.844 -6.047 1 56.34 88 VAL A N 1
ATOM 727 C CA . VAL A 1 88 ? -19.453 7.816 -5.59 1 56.34 88 VAL A CA 1
ATOM 728 C C . VAL A 1 88 ? -20.547 7.988 -6.648 1 56.34 88 VAL A C 1
ATOM 730 O O . VAL A 1 88 ? -21.734 8.062 -6.324 1 56.34 88 VAL A O 1
ATOM 733 N N . GLY A 1 89 ? -20.109 7.957 -7.875 1 66.38 89 GLY A N 1
ATOM 734 C CA . GLY A 1 89 ? -21.141 8.289 -8.852 1 66.38 89 GLY A CA 1
ATOM 735 C C . GLY A 1 89 ? -21.719 7.066 -9.547 1 66.38 89 GLY A C 1
ATOM 736 O O . GLY A 1 89 ? -21.016 6.078 -9.758 1 66.38 89 GLY A O 1
ATOM 737 N N . THR A 1 90 ? -23 7.098 -9.766 1 74.81 90 THR A N 1
ATOM 738 C CA . THR A 1 90 ? -23.703 6.012 -10.445 1 74.81 90 THR A CA 1
ATOM 739 C C . THR A 1 90 ? -23.062 5.727 -11.805 1 74.81 90 THR A C 1
ATOM 741 O O . THR A 1 90 ? -22.953 4.57 -12.211 1 74.81 90 THR A O 1
ATOM 744 N N . LYS A 1 91 ? -22.672 6.75 -12.438 1 84 91 LYS A N 1
ATOM 745 C CA . LYS A 1 91 ? -22.094 6.57 -13.773 1 84 91 LYS A CA 1
ATOM 746 C C . LYS A 1 91 ? -20.797 5.77 -13.703 1 84 91 LYS A C 1
ATOM 748 O O . LYS A 1 91 ? -20.578 4.875 -14.523 1 84 91 LYS A O 1
ATOM 753 N N . GLU A 1 92 ? -19.984 6.012 -12.766 1 84.69 92 GLU A N 1
ATOM 754 C CA . GLU A 1 92 ? -18.719 5.316 -12.602 1 84.69 92 GLU A CA 1
ATOM 755 C C . GLU A 1 92 ? -18.922 3.842 -12.273 1 84.69 92 GLU A C 1
ATOM 757 O O . GLU A 1 92 ? -18.188 2.982 -12.742 1 84.69 92 GLU A O 1
ATOM 762 N N . ILE A 1 93 ? -19.938 3.59 -11.602 1 87.94 93 ILE A N 1
ATOM 763 C CA . ILE A 1 93 ? -20.234 2.223 -11.195 1 87.94 93 ILE A CA 1
ATOM 764 C C . ILE A 1 93 ? -20.719 1.424 -12.406 1 87.94 93 ILE A C 1
ATOM 766 O O . ILE A 1 93 ? -20.344 0.257 -12.57 1 87.94 93 ILE A O 1
ATOM 770 N N . GLU A 1 94 ? -21.469 2.055 -13.234 1 90.5 94 GLU A N 1
ATOM 771 C CA . GLU A 1 94 ? -21.969 1.386 -14.43 1 90.5 94 GLU A CA 1
ATOM 772 C C . GLU A 1 94 ? -20.844 1.099 -15.414 1 90.5 94 GLU A C 1
ATOM 774 O O . GLU A 1 94 ? -20.844 0.059 -16.078 1 90.5 94 GLU A O 1
ATOM 779 N N . ILE A 1 95 ? -20 2.061 -15.516 1 93.19 95 ILE A N 1
ATOM 780 C CA . ILE A 1 95 ? -18.844 1.866 -16.375 1 93.19 95 ILE A CA 1
ATOM 781 C C . ILE A 1 95 ? -18.031 0.67 -15.891 1 93.19 95 ILE A C 1
ATOM 783 O O . ILE A 1 95 ? -17.609 -0.171 -16.688 1 93.19 95 ILE A O 1
ATOM 787 N N . LEU A 1 96 ? -17.828 0.596 -14.602 1 93.12 96 LEU A N 1
ATOM 788 C CA . LEU A 1 96 ? -17.078 -0.512 -14.016 1 93.12 96 LEU A CA 1
ATOM 789 C C . LEU A 1 96 ? -17.812 -1.831 -14.211 1 93.12 96 LEU A C 1
ATOM 791 O O . LEU A 1 96 ? -17.188 -2.865 -14.461 1 93.12 96 LEU A O 1
ATOM 795 N N . GLN A 1 97 ? -19.078 -1.775 -14.078 1 93.62 97 GLN A N 1
ATOM 796 C CA . GLN A 1 97 ? -19.906 -2.955 -14.32 1 93.62 97 GLN A CA 1
ATOM 797 C C . GLN A 1 97 ? -19.688 -3.5 -15.727 1 93.62 97 GLN A C 1
ATOM 799 O O . GLN A 1 97 ? -19.484 -4.703 -15.914 1 93.62 97 GLN A O 1
ATOM 804 N N . LYS A 1 98 ? -19.734 -2.598 -16.672 1 96.25 98 LYS A N 1
ATOM 805 C CA . LYS A 1 98 ? -19.531 -2.984 -18.078 1 96.25 98 LYS A CA 1
ATOM 806 C C . LYS A 1 98 ? -18.141 -3.555 -18.281 1 96.25 98 LYS A C 1
ATOM 808 O O . LYS A 1 98 ? -17.969 -4.531 -19.016 1 96.25 98 LYS A O 1
ATOM 813 N N . LYS A 1 99 ? -17.172 -2.967 -17.672 1 96.38 99 LYS A N 1
ATOM 814 C CA . LYS A 1 99 ? -15.805 -3.467 -17.766 1 96.38 99 LYS A CA 1
ATOM 815 C C . LYS A 1 99 ? -15.703 -4.891 -17.234 1 96.38 99 LYS A C 1
ATOM 817 O O . LYS A 1 99 ? -15.016 -5.734 -17.828 1 96.38 99 LYS A O 1
ATOM 822 N N . CYS A 1 100 ? -16.328 -5.145 -16.172 1 97.06 100 CYS A N 1
ATOM 823 C CA . CYS A 1 100 ? -16.344 -6.484 -15.586 1 97.06 100 CYS A CA 1
ATOM 824 C C . CYS A 1 100 ? -17 -7.484 -16.531 1 97.06 100 CYS A C 1
ATOM 826 O O . CYS A 1 100 ? -16.469 -8.57 -16.766 1 97.06 100 CYS A O 1
ATOM 828 N N . GLN A 1 101 ? -18.109 -7.059 -17.062 1 97.38 101 GLN A N 1
ATOM 829 C CA . GLN A 1 101 ? -18.844 -7.934 -17.984 1 97.38 101 GLN A CA 1
ATOM 830 C C . GLN A 1 101 ? -18 -8.281 -19.203 1 97.38 101 GLN A C 1
ATOM 832 O O . GLN A 1 101 ? -17.938 -9.445 -19.609 1 97.38 101 GLN A O 1
ATOM 837 N N . ASP A 1 102 ? -17.406 -7.273 -19.75 1 97.5 102 ASP A N 1
ATOM 838 C CA . ASP A 1 102 ? -16.578 -7.48 -20.938 1 97.5 102 ASP A CA 1
ATOM 839 C C . ASP A 1 102 ? -15.391 -8.391 -20.609 1 97.5 102 ASP A C 1
ATOM 841 O O . ASP A 1 102 ? -15.039 -9.258 -21.406 1 97.5 102 ASP A O 1
ATOM 845 N N . TYR A 1 103 ? -14.812 -8.172 -19.484 1 97.12 103 TYR A N 1
ATOM 846 C CA . TYR A 1 103 ? -13.672 -8.984 -19.047 1 97.12 103 TYR A CA 1
ATOM 847 C C . TYR A 1 103 ? -14.078 -10.438 -18.875 1 97.12 103 TYR A C 1
ATOM 849 O O . TYR A 1 103 ? -13.352 -11.352 -19.266 1 97.12 103 TYR A O 1
ATOM 857 N N . LEU A 1 104 ? -15.195 -10.688 -18.359 1 96 104 LEU A N 1
ATOM 858 C CA . LEU A 1 104 ? -15.648 -12.023 -18 1 96 104 LEU A CA 1
ATOM 859 C C . LEU A 1 104 ? -16.125 -12.797 -19.219 1 96 104 LEU A C 1
ATOM 861 O O . LEU A 1 104 ? -16.344 -14.008 -19.156 1 96 104 LEU A O 1
ATOM 865 N N . LYS A 1 105 ? -16.266 -12.094 -20.375 1 95.56 105 LYS A N 1
ATOM 866 C CA . LYS A 1 105 ? -16.562 -1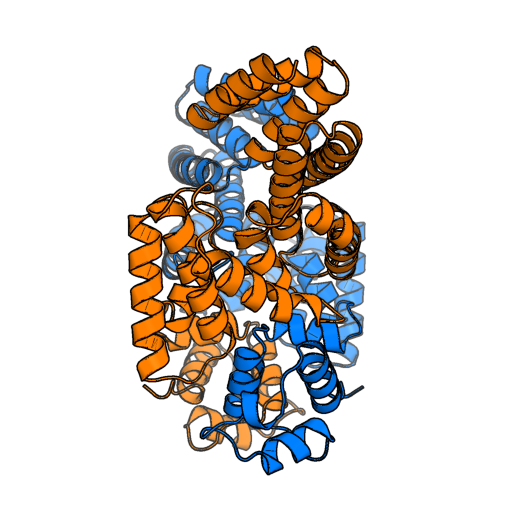2.781 -21.641 1 95.56 105 LYS A CA 1
ATOM 867 C C . LYS A 1 105 ? -15.383 -13.633 -22.094 1 95.56 105 LYS A C 1
ATOM 869 O O . LYS A 1 105 ? -15.57 -14.664 -22.75 1 95.56 105 LYS A O 1
ATOM 874 N N . THR A 1 106 ? -14.227 -13.211 -21.688 1 92.12 106 THR A N 1
ATOM 875 C CA . THR A 1 106 ? -13.008 -13.828 -22.188 1 92.12 106 THR A CA 1
ATOM 876 C C . THR A 1 106 ? -12.32 -14.633 -21.094 1 92.12 106 THR A C 1
ATOM 878 O O . THR A 1 106 ? -11.656 -15.641 -21.375 1 92.12 106 THR A O 1
ATOM 881 N N . TYR A 1 107 ? -12.477 -14.203 -19.875 1 91.62 107 TYR A N 1
ATOM 882 C CA . TYR A 1 107 ? -11.688 -14.789 -18.797 1 91.62 107 TYR A CA 1
ATOM 883 C C . TYR A 1 107 ? -12.586 -15.367 -17.703 1 91.62 107 TYR A C 1
ATOM 885 O O . TYR A 1 107 ? -13.617 -14.773 -17.375 1 91.62 107 TYR A O 1
ATOM 893 N N . HIS A 1 108 ? -12.188 -16.5 -17.234 1 92.69 108 HIS A N 1
ATOM 894 C CA . HIS A 1 108 ? -12.766 -17.016 -16 1 92.69 108 HIS A CA 1
ATOM 895 C C . HIS A 1 108 ? -12.07 -16.438 -14.773 1 92.69 108 HIS A C 1
ATOM 897 O O . HIS A 1 108 ? -10.859 -16.641 -14.594 1 92.69 108 HIS A O 1
ATOM 903 N N . ASP A 1 109 ? -12.734 -15.734 -13.977 1 95.31 109 ASP A N 1
ATOM 904 C CA . ASP A 1 109 ? -12.18 -15.031 -12.828 1 95.31 109 ASP A CA 1
ATOM 905 C C . ASP A 1 109 ? -13.227 -14.852 -11.734 1 95.31 109 ASP A C 1
ATOM 907 O O . ASP A 1 109 ? -14.078 -13.969 -11.82 1 95.31 109 ASP A O 1
ATOM 911 N N . ILE A 1 110 ? -13.117 -15.625 -10.719 1 92.81 110 ILE A N 1
ATOM 912 C CA . ILE A 1 110 ? -14.141 -15.703 -9.68 1 92.81 110 ILE A CA 1
ATOM 913 C C . ILE A 1 110 ? -14.227 -14.375 -8.938 1 92.81 110 ILE A C 1
ATOM 915 O O . ILE A 1 110 ? -15.32 -13.828 -8.758 1 92.81 110 ILE A O 1
ATOM 919 N N . PRO A 1 111 ? -13.094 -13.805 -8.531 1 92.81 111 PRO A N 1
ATOM 920 C CA . PRO A 1 111 ? -13.172 -12.516 -7.844 1 92.81 111 PRO A CA 1
ATOM 921 C C . PRO A 1 111 ? -13.852 -11.438 -8.688 1 92.81 111 PRO A C 1
ATOM 923 O O . PRO A 1 111 ? -14.633 -10.641 -8.156 1 92.81 111 PRO A O 1
ATOM 926 N N . ILE A 1 112 ? -13.594 -11.367 -9.93 1 94.75 112 ILE A N 1
ATOM 927 C CA . ILE A 1 112 ? -14.211 -10.367 -10.797 1 94.75 112 ILE A CA 1
ATOM 928 C C . ILE A 1 112 ? -15.703 -10.633 -10.914 1 94.75 112 ILE A C 1
ATOM 930 O O . ILE A 1 112 ? -16.5 -9.695 -11 1 94.75 112 ILE A O 1
ATOM 934 N N . GLU A 1 113 ? -16.078 -11.859 -10.922 1 91.94 113 GLU A N 1
ATOM 935 C CA . GLU A 1 113 ? -17.484 -12.203 -10.883 1 91.94 113 GLU A CA 1
ATOM 936 C C . GLU A 1 113 ? -18.156 -11.672 -9.617 1 91.94 113 GLU A C 1
ATOM 938 O O . GLU A 1 113 ? -19.266 -11.148 -9.664 1 91.94 113 GLU A O 1
ATOM 943 N N . HIS A 1 114 ? -17.453 -11.852 -8.516 1 87.5 114 HIS A N 1
ATOM 944 C CA . HIS A 1 114 ? -17.969 -11.336 -7.25 1 87.5 114 HIS A CA 1
ATOM 945 C C . HIS A 1 114 ? -18.109 -9.82 -7.285 1 87.5 114 HIS A C 1
ATOM 947 O O . HIS A 1 114 ? -19.094 -9.273 -6.789 1 87.5 114 HIS A O 1
ATOM 953 N N . ILE A 1 115 ? -17.125 -9.164 -7.828 1 90.31 115 ILE A N 1
ATOM 954 C CA . ILE A 1 115 ? -17.172 -7.711 -7.969 1 90.31 115 ILE A CA 1
ATOM 955 C C . ILE A 1 115 ? -18.375 -7.309 -8.812 1 90.31 115 ILE A C 1
ATOM 957 O O . ILE A 1 115 ? -19.109 -6.383 -8.461 1 90.31 115 ILE A O 1
ATOM 961 N N . LEU A 1 116 ? -18.578 -8.008 -9.891 1 91.56 116 LEU A N 1
ATOM 962 C CA . LEU A 1 116 ? -19.719 -7.734 -10.75 1 91.56 116 LEU A CA 1
ATOM 963 C C . LEU A 1 116 ? -21.031 -7.895 -9.984 1 91.56 116 LEU A C 1
ATOM 965 O O . LEU A 1 116 ? -21.938 -7.07 -10.109 1 91.56 116 LEU A O 1
ATOM 969 N N . ASP A 1 117 ? -21.109 -8.922 -9.203 1 87.19 117 ASP A N 1
ATOM 970 C CA . ASP A 1 117 ? -22.297 -9.156 -8.398 1 87.19 117 ASP A CA 1
ATOM 971 C C . ASP A 1 117 ? -22.547 -8 -7.434 1 87.19 117 ASP A C 1
ATOM 973 O O . ASP A 1 117 ? -23.688 -7.562 -7.266 1 87.19 117 ASP A O 1
ATOM 977 N N . ILE A 1 118 ? -21.547 -7.531 -6.809 1 85.12 118 ILE A N 1
ATOM 978 C CA . ILE A 1 118 ? -21.641 -6.414 -5.879 1 85.12 118 ILE A CA 1
ATOM 979 C C . ILE A 1 118 ? -22.109 -5.164 -6.621 1 85.12 118 ILE A C 1
ATOM 981 O O . ILE A 1 118 ? -23.016 -4.457 -6.152 1 85.12 118 ILE A O 1
ATOM 985 N N . LEU A 1 119 ? -21.5 -4.941 -7.758 1 86.94 119 LEU A N 1
ATOM 986 C CA . LEU A 1 119 ? -21.875 -3.779 -8.562 1 86.94 119 LEU A CA 1
ATOM 987 C C . LEU A 1 119 ? -23.328 -3.848 -8.969 1 86.94 119 LEU A C 1
ATOM 989 O O . LEU A 1 119 ? -24.047 -2.834 -8.938 1 86.94 119 LEU A O 1
ATOM 993 N N . ASN A 1 120 ? -23.734 -4.977 -9.266 1 85.94 120 ASN A N 1
ATOM 994 C CA . ASN A 1 120 ? -25.141 -5.16 -9.633 1 85.94 120 ASN A CA 1
ATOM 995 C C . ASN A 1 120 ? -26.078 -4.82 -8.469 1 85.94 120 ASN A C 1
ATOM 997 O O . ASN A 1 120 ? -27.109 -4.199 -8.664 1 85.94 120 ASN A O 1
ATOM 1001 N N . VAL A 1 121 ? -25.703 -5.211 -7.348 1 80.25 121 VAL A N 1
ATOM 1002 C CA . VAL A 1 121 ? -26.5 -4.941 -6.16 1 80.25 121 VAL A CA 1
ATOM 1003 C C . VAL A 1 121 ? -26.531 -3.439 -5.887 1 80.25 121 VAL A C 1
ATOM 1005 O O . VAL A 1 121 ? -27.594 -2.863 -5.66 1 80.25 121 VAL A O 1
ATOM 1008 N N . VAL A 1 122 ? -25.375 -2.812 -5.957 1 79.44 122 VAL A N 1
ATOM 1009 C CA . VAL A 1 122 ? -25.266 -1.386 -5.672 1 79.44 122 VAL A CA 1
ATOM 1010 C C . VAL A 1 122 ? -26.078 -0.591 -6.688 1 79.44 122 VAL A C 1
ATOM 1012 O O . VAL A 1 122 ? -26.797 0.34 -6.32 1 79.44 122 VAL A O 1
ATOM 1015 N N . ILE A 1 123 ? -25.984 -0.959 -7.879 1 83.44 123 ILE A N 1
ATOM 1016 C CA . ILE A 1 123 ? -26.719 -0.28 -8.945 1 83.44 123 ILE A CA 1
ATOM 1017 C C . ILE A 1 123 ? -28.219 -0.446 -8.734 1 83.44 123 ILE A C 1
ATOM 1019 O O . ILE A 1 123 ? -28.984 0.513 -8.875 1 83.44 123 ILE A O 1
ATOM 1023 N N . SER A 1 124 ? -28.578 -1.567 -8.375 1 79.56 124 SER A N 1
ATOM 1024 C CA . SER A 1 124 ? -30 -1.834 -8.133 1 79.56 124 SER A CA 1
ATOM 1025 C C . SER A 1 124 ? -30.516 -1.023 -6.945 1 79.56 124 SER A C 1
ATOM 1027 O O . SER A 1 124 ? -31.625 -0.493 -6.992 1 79.56 124 SER A O 1
ATOM 1029 N N . LEU A 1 125 ? -29.797 -0.933 -5.938 1 74.69 125 LEU A N 1
ATOM 1030 C CA . LEU A 1 125 ? -30.172 -0.183 -4.746 1 74.69 125 LEU A CA 1
ATOM 1031 C C . LEU A 1 125 ? -30.312 1.304 -5.062 1 74.69 125 LEU A C 1
ATOM 1033 O O . LEU A 1 125 ? -31.219 1.967 -4.57 1 74.69 125 LEU A O 1
ATOM 1037 N N . ARG A 1 126 ? -29.406 1.758 -5.758 1 74.25 126 ARG A N 1
ATOM 1038 C CA . ARG A 1 126 ? -29.406 3.18 -6.094 1 74.25 126 ARG A CA 1
ATOM 1039 C C . ARG A 1 126 ? -30.578 3.527 -7.008 1 74.25 126 ARG A C 1
ATOM 1041 O O . ARG A 1 126 ? -31.156 4.609 -6.898 1 74.25 126 ARG A O 1
ATOM 1048 N N . ARG A 1 127 ? -30.906 2.705 -7.902 1 74.88 127 ARG A N 1
ATOM 1049 C CA . ARG A 1 127 ? -31.969 2.947 -8.859 1 74.88 127 ARG A CA 1
ATOM 1050 C C . ARG A 1 127 ? -33.344 2.803 -8.203 1 74.88 127 ARG A C 1
ATOM 1052 O O . ARG A 1 127 ? -34.25 3.574 -8.484 1 74.88 127 ARG A O 1
ATOM 1059 N N . ASN A 1 128 ? -33.5 1.819 -7.48 1 69.06 128 ASN A N 1
ATOM 1060 C CA . ASN A 1 128 ? -34.812 1.496 -6.949 1 69.06 128 ASN A CA 1
ATOM 1061 C C . ASN A 1 128 ? -35.031 2.07 -5.551 1 69.06 128 ASN A C 1
ATOM 1063 O O . ASN A 1 128 ? -36.125 2.068 -5.023 1 69.06 128 ASN A O 1
ATOM 1067 N N . GLY A 1 129 ? -34.125 2.932 -5 1 59.25 129 GLY A N 1
ATOM 1068 C CA . GLY A 1 129 ? -34.219 3.41 -3.629 1 59.25 129 GLY A CA 1
ATOM 1069 C C . GLY A 1 129 ? -34.219 2.291 -2.605 1 59.25 129 GLY A C 1
ATOM 1070 O O . GLY A 1 129 ? -34.375 1.12 -2.959 1 59.25 129 GLY A O 1
ATOM 1071 N N . LEU A 1 130 ? -33.688 2.492 -1.269 1 54.56 130 LEU A N 1
ATOM 1072 C CA . LEU A 1 130 ? -33.656 1.508 -0.193 1 54.56 130 LEU A CA 1
ATOM 1073 C C . LEU A 1 130 ? -35.031 0.899 0.032 1 54.56 130 LEU A C 1
ATOM 1075 O O . LEU A 1 130 ? -35.156 -0.18 0.617 1 54.56 130 LEU A O 1
ATOM 1079 N N . HIS A 1 131 ? -36 1.668 -0.279 1 50.88 131 HIS A N 1
ATOM 1080 C CA . HIS A 1 131 ? -37.312 1.332 0.182 1 50.88 131 HIS A CA 1
ATOM 1081 C C . HIS A 1 131 ? -37.906 0.175 -0.622 1 50.88 131 HIS A C 1
ATOM 1083 O O . HIS A 1 131 ? -38.906 -0.419 -0.221 1 50.88 131 HIS A O 1
ATOM 1089 N N . ASN A 1 132 ? -37.656 0.193 -1.863 1 47.91 132 ASN A N 1
ATOM 1090 C CA . ASN A 1 132 ? -38.438 -0.833 -2.57 1 47.91 132 ASN A CA 1
ATOM 1091 C C . ASN A 1 132 ? -37.75 -2.203 -2.453 1 47.91 132 ASN A C 1
ATOM 1093 O O . ASN A 1 132 ? -36.625 -2.393 -2.912 1 47.91 132 ASN A O 1
ATOM 1097 N N . GLN A 1 133 ? -37.938 -2.934 -1.382 1 50.38 133 GLN A N 1
ATOM 1098 C CA . GLN A 1 133 ? -37.688 -4.344 -1.098 1 50.38 133 GLN A CA 1
ATOM 1099 C C . GLN A 1 133 ? -37.719 -5.176 -2.375 1 50.38 133 GLN A C 1
ATOM 1101 O O . GLN A 1 133 ? -38.656 -5.938 -2.6 1 50.38 133 GLN A O 1
ATOM 1106 N N . ASN A 1 134 ? -37.062 -4.684 -3.342 1 54.94 134 ASN A N 1
ATOM 1107 C CA . ASN A 1 134 ? -37.188 -5.508 -4.543 1 54.94 134 ASN A CA 1
ATOM 1108 C C . ASN A 1 134 ? -36.469 -6.848 -4.375 1 54.94 134 ASN A C 1
ATOM 1110 O O . ASN A 1 134 ? -35.375 -6.91 -3.816 1 54.94 134 ASN A O 1
ATOM 1114 N N . ASP A 1 135 ? -37.219 -7.926 -4.484 1 61.03 135 ASP A N 1
ATOM 1115 C CA . ASP A 1 135 ? -36.844 -9.344 -4.457 1 61.03 135 ASP A CA 1
ATOM 1116 C C . ASP A 1 135 ? -35.438 -9.555 -5.031 1 61.03 135 ASP A C 1
ATOM 1118 O O . ASP A 1 135 ? -34.656 -10.367 -4.516 1 61.03 135 ASP A O 1
ATOM 1122 N N . ASP A 1 136 ? -35.125 -8.68 -5.91 1 63.84 136 ASP A N 1
ATOM 1123 C CA . ASP A 1 136 ? -33.844 -8.867 -6.578 1 63.84 136 ASP A CA 1
ATOM 1124 C C . ASP A 1 136 ? -32.688 -8.391 -5.695 1 63.84 136 ASP A C 1
ATOM 1126 O O . ASP A 1 136 ? -31.625 -9.008 -5.676 1 63.84 136 ASP A O 1
ATOM 1130 N N . PHE A 1 137 ? -32.969 -7.418 -4.91 1 63.66 137 PHE A N 1
ATOM 1131 C CA . PHE A 1 137 ? -31.984 -6.871 -3.994 1 63.66 137 PHE A CA 1
ATOM 1132 C C . PHE A 1 137 ? -31.625 -7.883 -2.914 1 63.66 137 PHE A C 1
ATOM 1134 O O . PHE A 1 137 ? -30.438 -8.148 -2.672 1 63.66 137 PHE A O 1
ATOM 1141 N N . GLN A 1 138 ? -32.688 -8.242 -2.271 1 65.31 138 GLN A N 1
ATOM 1142 C CA . GLN A 1 138 ? -32.469 -9.211 -1.201 1 65.31 138 GLN A CA 1
ATOM 1143 C C . GLN A 1 138 ? -31.781 -10.461 -1.718 1 65.31 138 GLN A C 1
ATOM 1145 O O . GLN A 1 138 ? -30.891 -11.008 -1.046 1 65.31 138 GLN A O 1
ATOM 1150 N N . LYS A 1 139 ? -32.094 -10.727 -2.932 1 70.69 139 LYS A N 1
ATOM 1151 C CA . LYS A 1 139 ? -31.484 -11.914 -3.533 1 70.69 139 LYS A CA 1
ATOM 1152 C C . LYS A 1 139 ? -30 -11.711 -3.791 1 70.69 139 LYS A C 1
ATOM 1154 O O . LYS A 1 139 ? -29.188 -12.578 -3.471 1 70.69 139 LYS A O 1
ATOM 1159 N N . ASN A 1 140 ? -29.656 -10.547 -4.32 1 69.69 140 ASN A N 1
ATOM 1160 C CA . ASN A 1 140 ? -28.25 -10.305 -4.668 1 69.69 140 ASN A CA 1
ATOM 1161 C C . ASN A 1 140 ? -27.391 -10.109 -3.426 1 69.69 140 ASN A C 1
ATOM 1163 O O . ASN A 1 140 ? -26.266 -10.602 -3.357 1 69.69 140 ASN A O 1
ATOM 1167 N N . THR A 1 141 ? -27.938 -9.383 -2.461 1 68.31 141 THR A N 1
ATOM 1168 C CA . THR A 1 141 ? -27.219 -9.195 -1.213 1 68.31 141 THR A CA 1
ATOM 1169 C C . THR A 1 141 ? -27.047 -10.523 -0.48 1 68.31 141 THR A C 1
ATOM 1171 O O . THR A 1 141 ? -25.984 -10.781 0.108 1 68.31 141 THR A O 1
ATOM 1174 N N . GLN A 1 142 ? -28.047 -11.273 -0.618 1 71.81 142 GLN A N 1
ATOM 1175 C CA . GLN A 1 142 ? -27.984 -12.586 0.014 1 71.81 142 GLN A CA 1
ATOM 1176 C C . GLN A 1 142 ? -26.938 -13.477 -0.66 1 71.81 142 GLN A C 1
ATOM 1178 O O . GLN A 1 142 ? -26.25 -14.242 0.01 1 71.81 142 GLN A O 1
ATOM 1183 N N . LYS A 1 143 ? -26.875 -13.305 -1.922 1 72.94 143 LYS A N 1
ATOM 1184 C CA . LYS A 1 143 ? -25.875 -14.078 -2.656 1 72.94 143 LYS A CA 1
ATOM 1185 C C . LYS A 1 143 ? -24.469 -13.719 -2.209 1 72.94 143 LYS A C 1
ATOM 1187 O O . LYS A 1 143 ? -23.641 -14.609 -1.959 1 72.94 143 LYS A O 1
ATOM 1192 N N . ILE A 1 144 ? -24.203 -12.43 -2.07 1 74.06 144 ILE A N 1
ATOM 1193 C CA . ILE A 1 144 ? -22.875 -11.984 -1.667 1 74.06 144 ILE A CA 1
ATOM 1194 C C . ILE A 1 144 ? -22.609 -12.398 -0.223 1 74.06 144 ILE A C 1
ATOM 1196 O O . ILE A 1 144 ? -21.531 -12.891 0.098 1 74.06 144 ILE A O 1
ATOM 1200 N N . TRP A 1 145 ? -23.688 -12.312 0.475 1 75.5 145 TRP A N 1
ATOM 1201 C CA . TRP A 1 145 ? -23.531 -12.648 1.887 1 75.5 145 TRP A CA 1
ATOM 1202 C C . TRP A 1 145 ? -23.328 -14.148 2.07 1 75.5 145 TRP A C 1
ATOM 1204 O O . TRP A 1 145 ? -22.547 -14.578 2.912 1 75.5 145 TRP A O 1
ATOM 1214 N N . SER A 1 146 ? -24.031 -14.852 1.294 1 74.31 146 SER A N 1
ATOM 1215 C CA . SER A 1 146 ? -23.906 -16.297 1.407 1 74.31 146 SER A CA 1
ATOM 1216 C C . SER A 1 146 ? -22.484 -16.75 1.125 1 74.31 146 SER A C 1
ATOM 1218 O O . SER A 1 146 ? -22 -17.719 1.734 1 74.31 146 SER A O 1
ATOM 1220 N N . TYR A 1 147 ? -21.875 -15.984 0.261 1 73.75 147 TYR A N 1
AT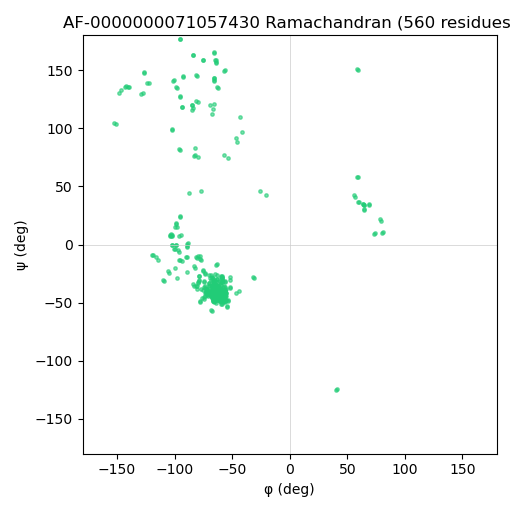OM 1221 C CA . TYR A 1 147 ? -20.469 -16.281 -0.062 1 73.75 147 TYR A CA 1
ATOM 1222 C C . TYR A 1 147 ? -19.562 -15.891 1.092 1 73.75 147 TYR A C 1
ATOM 1224 O O . TYR A 1 147 ? -18.688 -16.656 1.481 1 73.75 147 TYR A O 1
ATOM 1232 N N . LEU A 1 148 ? -19.797 -14.781 1.685 1 77.12 148 LEU A N 1
ATOM 1233 C CA . LEU A 1 148 ? -18.906 -14.242 2.707 1 77.12 148 LEU A CA 1
ATOM 1234 C C . LEU A 1 148 ? -19.156 -14.898 4.055 1 77.12 148 LEU A C 1
ATOM 1236 O O . LEU A 1 148 ? -18.219 -15.164 4.816 1 77.12 148 LEU A O 1
ATOM 1240 N N . GLU A 1 149 ? -20.438 -15.188 4.297 1 76.44 149 GLU A N 1
ATOM 1241 C CA . GLU A 1 149 ? -20.828 -15.719 5.598 1 76.44 149 GLU A CA 1
ATOM 1242 C C . GLU A 1 149 ? -20.25 -17.109 5.828 1 76.44 149 GLU A C 1
ATOM 1244 O O . GLU A 1 149 ? -19.922 -17.469 6.961 1 76.44 149 GLU A O 1
ATOM 1249 N N . LYS A 1 150 ? -20.062 -17.797 4.797 1 73.62 150 LYS A N 1
ATOM 1250 C CA . LYS A 1 150 ? -19.625 -19.188 4.898 1 73.62 150 LYS A CA 1
ATOM 1251 C C . LYS A 1 150 ? -18.109 -19.266 5.113 1 73.62 150 LYS A C 1
ATOM 1253 O O . LYS A 1 150 ? -17.594 -20.297 5.508 1 73.62 150 LYS A O 1
ATOM 1258 N N . GLN A 1 151 ? -17.5 -18.141 4.941 1 82.12 151 GLN A N 1
ATOM 1259 C CA . GLN A 1 151 ? -16.031 -18.172 5.039 1 82.12 151 GLN A CA 1
ATOM 1260 C C . GLN A 1 151 ? -15.586 -18.141 6.492 1 82.12 151 GLN A C 1
ATOM 1262 O O . GLN A 1 151 ? -16.062 -17.328 7.285 1 82.12 151 GLN A O 1
ATOM 1267 N N . ASN A 1 152 ? -14.836 -19.125 6.859 1 78.31 152 ASN A N 1
ATOM 1268 C CA . ASN A 1 152 ? -14.297 -19.156 8.219 1 78.31 152 ASN A CA 1
ATOM 1269 C C . ASN A 1 152 ? -13.305 -18.016 8.461 1 78.31 152 ASN A C 1
ATOM 1271 O O . ASN A 1 152 ? -13.203 -17.5 9.578 1 78.31 152 ASN A O 1
ATOM 1275 N N . THR A 1 153 ? -12.633 -17.766 7.441 1 86.06 153 THR A N 1
ATOM 1276 C CA . THR A 1 153 ? -11.609 -16.719 7.512 1 86.06 153 THR A CA 1
ATOM 1277 C C . THR A 1 153 ? -11.789 -15.711 6.387 1 86.06 153 THR A C 1
ATOM 1279 O O . THR A 1 153 ? -12.047 -16.078 5.242 1 86.06 153 THR A O 1
ATOM 1282 N N . TRP A 1 154 ? -11.789 -14.461 6.809 1 89 154 TRP A N 1
ATOM 1283 C CA . TRP A 1 154 ? -11.805 -13.414 5.793 1 89 154 TRP A CA 1
ATOM 1284 C C . TRP A 1 154 ? -10.398 -12.922 5.492 1 89 154 TRP A C 1
ATOM 1286 O O . TRP A 1 154 ? -9.656 -12.547 6.406 1 89 154 TRP A O 1
ATOM 1296 N N . TYR A 1 155 ? -10.117 -12.938 4.277 1 91.38 155 TYR A N 1
ATOM 1297 C CA . TYR A 1 155 ? -8.812 -12.492 3.811 1 91.38 155 TYR A CA 1
ATOM 1298 C C . TYR A 1 155 ? -8.852 -11.039 3.371 1 91.38 155 TYR A C 1
ATOM 1300 O O . TYR A 1 155 ? -9.906 -10.398 3.428 1 91.38 155 TYR A O 1
ATOM 1308 N N . GLU A 1 156 ? -7.699 -10.539 3 1 88.25 156 GLU A N 1
ATOM 1309 C CA . GLU A 1 156 ? -7.57 -9.109 2.77 1 88.25 156 GLU A CA 1
ATOM 1310 C C . GLU A 1 156 ? -8.609 -8.609 1.771 1 88.25 156 GLU A C 1
ATOM 1312 O O . GLU A 1 156 ? -9.344 -7.656 2.047 1 88.25 156 GLU A O 1
ATOM 1317 N N . ASN A 1 157 ? -8.68 -9.211 0.647 1 87.31 157 ASN A N 1
ATOM 1318 C CA . ASN A 1 157 ? -9.586 -8.727 -0.39 1 87.31 157 ASN A CA 1
ATOM 1319 C C . ASN A 1 157 ? -11.039 -9.039 -0.059 1 87.31 157 ASN A C 1
ATOM 1321 O O . ASN A 1 157 ? -11.953 -8.398 -0.581 1 87.31 157 ASN A O 1
ATOM 1325 N N . ASP A 1 158 ? -11.336 -10.094 0.759 1 87.25 158 ASP A N 1
ATOM 1326 C CA . ASP A 1 158 ? -12.68 -10.312 1.274 1 87.25 158 ASP A CA 1
ATOM 1327 C C . ASP A 1 158 ? -13.148 -9.133 2.117 1 87.25 158 ASP A C 1
ATOM 1329 O O . ASP A 1 158 ? -14.297 -8.695 2.002 1 87.25 158 ASP A O 1
ATOM 1333 N N . LEU A 1 159 ? -12.211 -8.719 2.924 1 87.44 159 LEU A N 1
ATOM 1334 C CA . LEU A 1 159 ? -12.5 -7.582 3.791 1 87.44 159 LEU A CA 1
ATOM 1335 C C . LEU A 1 159 ? -12.758 -6.32 2.971 1 87.44 159 LEU A C 1
ATOM 1337 O O . LEU A 1 159 ? -13.695 -5.566 3.256 1 87.44 159 LEU A O 1
ATOM 1341 N N . ARG A 1 160 ? -12.023 -6.094 1.973 1 84.5 160 ARG A N 1
ATOM 1342 C CA . ARG A 1 160 ? -12.211 -4.938 1.105 1 84.5 160 ARG A CA 1
ATOM 1343 C C . ARG A 1 160 ? -13.562 -4.988 0.404 1 84.5 160 ARG A C 1
ATOM 1345 O O . ARG A 1 160 ? -14.242 -3.967 0.274 1 84.5 160 ARG A O 1
ATOM 1352 N N . LEU A 1 161 ? -13.891 -6.129 -0.081 1 82.56 161 LEU A N 1
ATOM 1353 C CA . LEU A 1 161 ? -15.195 -6.309 -0.715 1 82.56 161 LEU A CA 1
ATOM 1354 C C . LEU A 1 161 ? -16.328 -6.066 0.281 1 82.56 161 LEU A C 1
ATOM 1356 O O . LEU A 1 161 ? -17.328 -5.438 -0.055 1 82.56 161 LEU A O 1
ATOM 1360 N N . LEU A 1 162 ? -16.203 -6.625 1.441 1 85.25 162 LEU A N 1
ATOM 1361 C CA . LEU A 1 162 ? -17.203 -6.461 2.494 1 85.25 162 LEU A CA 1
ATOM 1362 C C . LEU A 1 162 ? -17.422 -4.984 2.801 1 85.25 162 LEU A C 1
ATOM 1364 O O . LEU A 1 162 ? -18.562 -4.559 3.041 1 85.25 162 LEU A O 1
ATOM 1368 N N . ARG A 1 163 ? -16.422 -4.25 2.822 1 84.5 163 ARG A N 1
ATOM 1369 C CA . ARG A 1 163 ? -16.5 -2.818 3.104 1 84.5 163 ARG A CA 1
ATOM 1370 C C . ARG A 1 163 ? -17.406 -2.115 2.096 1 84.5 163 ARG A C 1
ATOM 1372 O O . ARG A 1 163 ? -18.141 -1.188 2.451 1 84.5 163 ARG A O 1
ATOM 1379 N N . THR A 1 164 ? -17.422 -2.596 0.916 1 78.12 164 THR A N 1
ATOM 1380 C CA . THR A 1 164 ? -18.188 -1.952 -0.149 1 78.12 164 THR A CA 1
ATOM 1381 C C . THR A 1 164 ? -19.688 -2.223 0.013 1 78.12 164 THR A C 1
ATOM 1383 O O . THR A 1 164 ? -20.516 -1.439 -0.449 1 78.12 164 THR A O 1
ATOM 1386 N N . ILE A 1 165 ? -20.047 -3.256 0.699 1 80 165 ILE A N 1
ATOM 1387 C CA . ILE A 1 165 ? -21.453 -3.641 0.686 1 80 165 ILE A CA 1
ATOM 1388 C C . ILE A 1 165 ? -22.016 -3.572 2.102 1 80 165 ILE A C 1
ATOM 1390 O O . ILE A 1 165 ? -23.219 -3.752 2.307 1 80 165 ILE A O 1
ATOM 1394 N N . ILE A 1 166 ? -21.172 -3.377 3.064 1 86.44 166 ILE A N 1
ATOM 1395 C CA . ILE A 1 166 ? -21.547 -3.514 4.465 1 86.44 166 ILE A CA 1
ATOM 1396 C C . ILE A 1 166 ? -22.688 -2.549 4.785 1 86.44 166 ILE A C 1
ATOM 1398 O O . ILE A 1 166 ? -23.547 -2.844 5.621 1 86.44 166 ILE A O 1
ATOM 1402 N N . TYR A 1 167 ? -22.812 -1.43 4.086 1 82.69 167 TYR A N 1
ATOM 1403 C CA . TYR A 1 167 ? -23.828 -0.427 4.34 1 82.69 167 TYR A CA 1
ATOM 1404 C C . TYR A 1 167 ? -25.234 -0.991 4.082 1 82.69 167 TYR A C 1
ATOM 1406 O O . TYR A 1 167 ? -26.219 -0.462 4.582 1 82.69 167 TYR A O 1
ATOM 1414 N N . TYR A 1 168 ? -25.219 -2.039 3.385 1 78.19 168 TYR A N 1
ATOM 1415 C CA . TYR A 1 168 ? -26.5 -2.555 2.943 1 78.19 168 TYR A CA 1
ATOM 1416 C C . TYR A 1 168 ? -26.969 -3.701 3.832 1 78.19 168 TYR A C 1
ATOM 1418 O O . TYR A 1 168 ? -28.078 -4.223 3.66 1 78.19 168 TYR A O 1
ATOM 1426 N N . PHE A 1 169 ? -26.203 -4.086 4.738 1 82.31 169 PHE A N 1
ATOM 1427 C CA . PHE A 1 169 ? -26.578 -5.145 5.672 1 82.31 169 PHE A CA 1
ATOM 1428 C C . PHE A 1 169 ? -27.453 -4.594 6.789 1 82.31 169 PHE A C 1
ATOM 1430 O O . PHE A 1 169 ? -27.312 -3.432 7.18 1 82.31 169 PHE A O 1
ATOM 1437 N N . PRO A 1 170 ? -28.438 -5.453 7.266 1 85.38 170 PRO A N 1
ATOM 1438 C CA . PRO A 1 170 ? -29.172 -5.051 8.469 1 85.38 170 PRO A CA 1
ATOM 1439 C C . PRO A 1 170 ? -28.25 -4.793 9.656 1 85.38 170 PRO A C 1
ATOM 1441 O O . PRO A 1 170 ? -27.234 -5.48 9.812 1 85.38 170 PRO A O 1
ATOM 1444 N N . ILE A 1 171 ? -28.625 -3.916 10.516 1 92.5 171 ILE A N 1
ATOM 1445 C CA . ILE A 1 171 ? -27.781 -3.463 11.625 1 92.5 171 ILE A CA 1
ATOM 1446 C C . ILE A 1 171 ? -27.469 -4.641 12.539 1 92.5 171 ILE A C 1
ATOM 1448 O O . ILE A 1 171 ? -26.375 -4.727 13.094 1 92.5 171 ILE A O 1
ATOM 1452 N N . GLU A 1 172 ? -28.391 -5.508 12.711 1 91.19 172 GLU A N 1
ATOM 1453 C CA . GLU A 1 172 ? -28.172 -6.668 13.57 1 91.19 172 GLU A CA 1
ATOM 1454 C C . GLU A 1 172 ? -27.062 -7.566 13.023 1 91.19 172 GLU A C 1
ATOM 1456 O O . GLU A 1 172 ? -26.25 -8.086 13.781 1 91.19 172 GLU A O 1
ATOM 1461 N N . THR A 1 173 ? -27.062 -7.691 11.711 1 87.38 173 THR A N 1
ATOM 1462 C CA . THR A 1 173 ? -26.031 -8.477 11.055 1 87.38 173 THR A CA 1
ATOM 1463 C C . THR A 1 173 ? -24.656 -7.801 11.195 1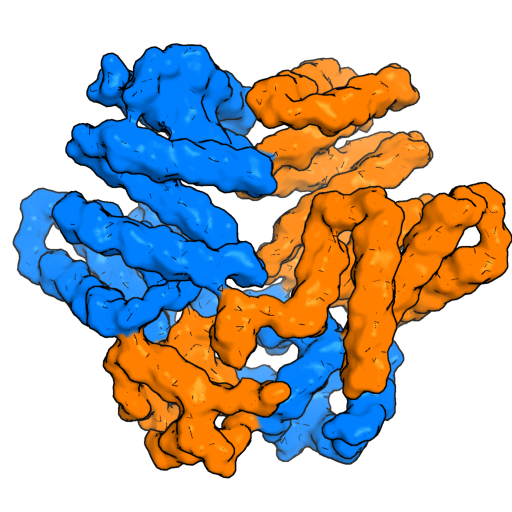 87.38 173 THR A C 1
ATOM 1465 O O . THR A 1 173 ? -23.656 -8.469 11.484 1 87.38 173 THR A O 1
ATOM 1468 N N . ILE A 1 174 ? -24.672 -6.523 11 1 92.38 174 ILE A N 1
ATOM 1469 C CA . ILE A 1 174 ? -23.438 -5.762 11.102 1 92.38 174 ILE A CA 1
ATOM 1470 C C . ILE A 1 174 ? -22.844 -5.914 12.508 1 92.38 174 ILE A C 1
ATOM 1472 O O . ILE A 1 174 ? -21.656 -6.168 12.664 1 92.38 174 ILE A O 1
ATOM 1476 N N . LYS A 1 175 ? -23.656 -5.84 13.477 1 93.38 175 LYS A N 1
ATOM 1477 C CA . LYS A 1 175 ? -23.203 -5.992 14.852 1 93.38 175 LYS A CA 1
ATOM 1478 C C . LYS A 1 175 ? -22.609 -7.375 15.094 1 93.38 175 LYS A C 1
ATOM 1480 O O . LYS A 1 175 ? -21.609 -7.516 15.797 1 93.38 175 LYS A O 1
ATOM 1485 N N . GLU A 1 176 ? -23.188 -8.297 14.508 1 89.75 176 GLU A N 1
ATOM 1486 C CA . GLU A 1 176 ? -22.766 -9.68 14.695 1 89.75 176 GLU A CA 1
ATOM 1487 C C . GLU A 1 176 ? -21.406 -9.938 14.039 1 89.75 176 GLU A C 1
ATOM 1489 O O . GLU A 1 176 ? -20.594 -10.688 14.57 1 89.75 176 GLU A O 1
ATOM 1494 N N . ILE A 1 177 ? -21.203 -9.297 12.922 1 91.25 177 ILE A N 1
ATOM 1495 C CA . ILE A 1 177 ? -20.031 -9.672 12.148 1 91.25 177 ILE A CA 1
ATOM 1496 C C . ILE A 1 177 ? -18.875 -8.734 12.484 1 91.25 177 ILE A C 1
ATOM 1498 O O . ILE A 1 177 ? -17.719 -8.992 12.125 1 91.25 177 ILE A O 1
ATOM 1502 N N . THR A 1 178 ? -19.094 -7.621 13.141 1 93.75 178 THR A N 1
ATOM 1503 C CA . THR A 1 178 ? -18.078 -6.613 13.438 1 93.75 178 THR A CA 1
ATOM 1504 C C . THR A 1 178 ? -16.906 -7.227 14.203 1 93.75 178 THR A C 1
ATOM 1506 O O . THR A 1 178 ? -15.75 -7.023 13.836 1 93.75 178 THR A O 1
ATOM 1509 N N . PRO A 1 179 ? -17.172 -8.078 15.227 1 93 179 PRO A N 1
ATOM 1510 C CA . PRO A 1 179 ? -16.031 -8.688 15.922 1 93 179 PRO A CA 1
ATOM 1511 C C . PRO A 1 179 ? -15.18 -9.539 14.992 1 93 179 PRO A C 1
ATOM 1513 O O . PRO A 1 179 ? -13.945 -9.523 15.094 1 93 179 PRO A O 1
ATOM 1516 N N . LYS A 1 180 ? -15.805 -10.219 14.125 1 91.5 180 LYS A N 1
ATOM 1517 C CA . LYS A 1 180 ? -15.07 -11.055 13.172 1 91.5 180 LYS A CA 1
ATOM 1518 C C . LYS A 1 180 ? -14.227 -10.195 12.227 1 91.5 180 LYS A C 1
ATOM 1520 O O . LYS A 1 180 ? -13.102 -10.57 11.883 1 91.5 180 LYS A O 1
ATO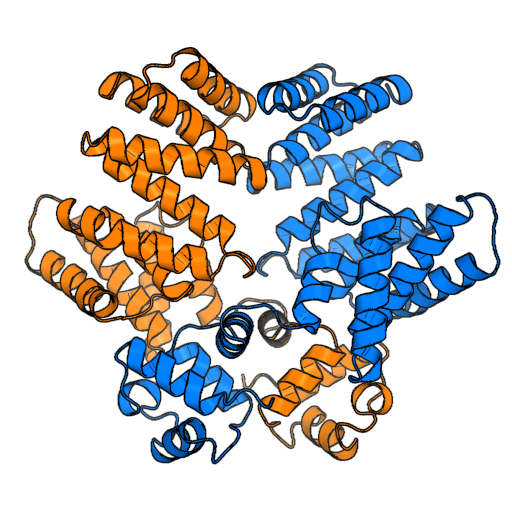M 1525 N N . ILE A 1 181 ? -14.758 -9.094 11.789 1 92.31 181 ILE A N 1
ATOM 1526 C CA . ILE A 1 181 ? -14.039 -8.156 10.93 1 92.31 181 ILE A CA 1
ATOM 1527 C C . ILE A 1 181 ? -12.781 -7.664 11.656 1 92.31 181 ILE A C 1
ATOM 1529 O O . ILE A 1 181 ? -11.68 -7.73 11.109 1 92.31 181 ILE A O 1
ATOM 1533 N N . LEU A 1 182 ? -12.977 -7.266 12.883 1 92.75 182 LEU A N 1
ATOM 1534 C CA . LEU A 1 182 ? -11.875 -6.695 13.656 1 92.75 182 LEU A CA 1
ATOM 1535 C C . LEU A 1 182 ? -10.812 -7.754 13.945 1 92.75 182 LEU A C 1
ATOM 1537 O O . LEU A 1 182 ? -9.617 -7.469 13.883 1 92.75 182 LEU A O 1
ATOM 1541 N N . ASP A 1 183 ? -11.25 -8.938 14.219 1 92.5 183 ASP A N 1
ATOM 1542 C CA . ASP A 1 183 ? -10.32 -10.031 14.461 1 92.5 183 ASP A CA 1
ATOM 1543 C C . ASP A 1 183 ? -9.516 -10.359 13.203 1 92.5 183 ASP A C 1
ATOM 1545 O O . ASP A 1 183 ? -8.312 -10.625 13.289 1 92.5 183 ASP A O 1
ATOM 1549 N N . SER A 1 184 ? -10.219 -10.398 12.102 1 91.19 184 SER A N 1
ATOM 1550 C CA . SER A 1 184 ? -9.547 -10.672 10.828 1 91.19 184 SER A CA 1
ATOM 1551 C C . SER A 1 184 ? -8.5 -9.602 10.516 1 91.19 184 SER A C 1
ATOM 1553 O O . SER A 1 184 ? -7.395 -9.922 10.07 1 91.19 184 SER A O 1
ATOM 1555 N N . LEU A 1 185 ? -8.836 -8.383 10.766 1 91.62 185 LEU A N 1
ATOM 1556 C CA . LEU A 1 185 ? -7.91 -7.277 10.531 1 91.62 185 LEU A CA 1
ATOM 1557 C C . LEU A 1 185 ? -6.707 -7.375 11.469 1 91.62 185 LEU A C 1
ATOM 1559 O O . LEU A 1 185 ? -5.578 -7.074 11.062 1 91.62 185 LEU A O 1
ATOM 1563 N N . ALA A 1 186 ? -6.918 -7.789 12.688 1 90.81 186 ALA A N 1
ATOM 1564 C CA . ALA A 1 186 ? -5.852 -7.922 13.68 1 90.81 186 ALA A CA 1
ATOM 1565 C C . ALA A 1 186 ? -4.836 -8.977 13.258 1 90.81 186 ALA A C 1
ATOM 1567 O O . ALA A 1 186 ? -3.641 -8.844 13.523 1 90.81 186 ALA A O 1
ATOM 1568 N N . LYS A 1 187 ? -5.301 -10.008 12.555 1 90.38 187 LYS A N 1
ATOM 1569 C CA . LYS A 1 187 ? -4.414 -11.047 12.047 1 90.38 187 LYS A CA 1
ATOM 1570 C C . LYS A 1 187 ? -3.42 -10.484 11.039 1 90.38 187 LYS A C 1
ATOM 1572 O O . LYS A 1 187 ? -2.316 -11.016 10.883 1 90.38 187 LYS A O 1
ATOM 1577 N N . TYR A 1 188 ? -3.824 -9.414 10.422 1 92.12 188 TYR A N 1
ATOM 1578 C CA . TYR A 1 188 ? -3.018 -8.828 9.359 1 92.12 188 TYR A CA 1
ATOM 1579 C C . TYR A 1 188 ? -2.195 -7.652 9.875 1 92.12 188 TYR A C 1
ATOM 1581 O O . TYR A 1 188 ? -1.654 -6.871 9.094 1 92.12 188 TYR A O 1
ATOM 1589 N N . LYS A 1 189 ? -1.994 -7.516 11.148 1 88.19 189 LYS A N 1
ATOM 1590 C CA . LYS A 1 189 ? -1.384 -6.344 11.773 1 88.19 189 LYS A CA 1
ATOM 1591 C C . LYS A 1 189 ? 0.019 -6.098 11.227 1 88.19 189 LYS A C 1
ATOM 1593 O O . LYS A 1 189 ? 0.463 -4.953 11.133 1 88.19 189 LYS A O 1
ATOM 1598 N N . ASP A 1 190 ? 0.696 -7.191 10.836 1 87 190 ASP A N 1
ATOM 1599 C CA . ASP A 1 190 ? 2.072 -7.055 10.375 1 87 190 ASP A CA 1
ATOM 1600 C C . ASP A 1 190 ? 2.148 -7.125 8.852 1 87 190 ASP A C 1
ATOM 1602 O O . ASP A 1 190 ? 3.236 -7.242 8.281 1 87 190 ASP A O 1
ATOM 1606 N N . PHE A 1 191 ? 0.98 -7.133 8.289 1 86.88 191 PHE A N 1
ATOM 1607 C CA . PHE A 1 191 ? 0.932 -7.176 6.832 1 86.88 191 PHE A CA 1
ATOM 1608 C C . PHE A 1 191 ? 0.855 -5.77 6.254 1 86.88 191 PHE A C 1
ATOM 1610 O O . PHE A 1 191 ? 0.208 -4.891 6.824 1 86.88 191 PHE A O 1
ATOM 1617 N N . GLN A 1 192 ? 1.476 -5.602 5.188 1 74.88 192 GLN A N 1
ATOM 1618 C CA . GLN A 1 192 ? 1.549 -4.289 4.559 1 74.88 192 GLN A CA 1
ATOM 1619 C C . GLN A 1 192 ? 0.174 -3.83 4.082 1 74.88 192 GLN A C 1
ATOM 1621 O O . GLN A 1 192 ? -0.688 -4.652 3.77 1 74.88 192 GLN A O 1
ATOM 1626 N N . ASN A 1 193 ? -0.176 -2.611 4.156 1 71.69 193 ASN A N 1
ATOM 1627 C CA . ASN A 1 193 ? -1.305 -1.905 3.561 1 71.69 193 ASN A CA 1
ATOM 1628 C C . ASN A 1 193 ? -2.615 -2.252 4.258 1 71.69 193 ASN A C 1
ATOM 1630 O O . ASN A 1 193 ? -3.693 -1.911 3.77 1 71.69 193 ASN A O 1
ATOM 1634 N N . ILE A 1 194 ? -2.506 -2.949 5.395 1 83.25 194 ILE A N 1
ATOM 1635 C CA . ILE A 1 194 ? -3.748 -3.35 6.043 1 83.25 194 ILE A CA 1
ATOM 1636 C C . ILE A 1 194 ? -4.332 -2.166 6.812 1 83.25 194 ILE A C 1
ATOM 1638 O O . ILE A 1 194 ? -5.543 -2.104 7.043 1 83.25 194 ILE A O 1
ATOM 1642 N N . LYS A 1 195 ? -3.479 -1.271 7.238 1 87.44 195 LYS A N 1
ATOM 1643 C CA . LYS A 1 195 ? -3.916 -0.179 8.102 1 87.44 195 LYS A CA 1
ATOM 1644 C C . LYS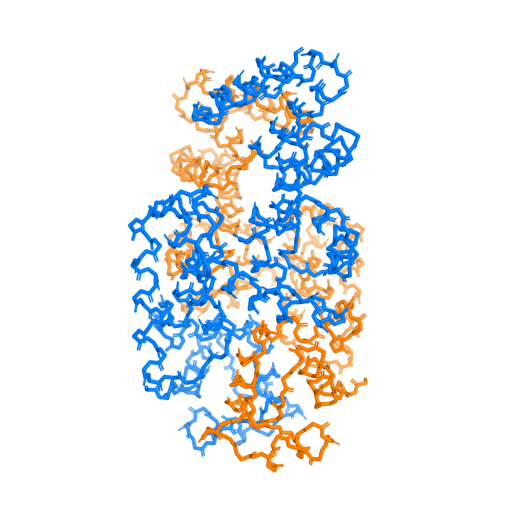 A 1 195 ? -4.883 0.749 7.371 1 87.44 195 LYS A C 1
ATOM 1646 O O . LYS A 1 195 ? -5.84 1.248 7.965 1 87.44 195 LYS A O 1
ATOM 1651 N N . SER A 1 196 ? -4.633 0.973 6.125 1 85.94 196 SER A N 1
ATOM 1652 C CA . SER A 1 196 ? -5.547 1.788 5.336 1 85.94 196 SER A CA 1
ATOM 1653 C C . SER A 1 196 ? -6.918 1.13 5.219 1 85.94 196 SER A C 1
ATOM 1655 O O . SER A 1 196 ? -7.945 1.805 5.309 1 85.94 196 SER A O 1
ATOM 1657 N N . CYS A 1 197 ? -6.887 -0.13 4.98 1 87 197 CYS A N 1
ATOM 1658 C CA . CYS A 1 197 ? -8.133 -0.884 4.926 1 87 197 CYS A CA 1
ATOM 1659 C C . CYS A 1 197 ? -8.867 -0.825 6.262 1 87 197 CYS A C 1
ATOM 1661 O O . CYS A 1 197 ? -10.086 -0.627 6.297 1 87 197 CYS A O 1
ATOM 1663 N N . GLN A 1 198 ? -8.07 -1.016 7.312 1 91.88 198 GLN A N 1
ATOM 1664 C CA . GLN A 1 198 ? -8.641 -0.946 8.656 1 91.88 198 GLN A CA 1
ATOM 1665 C C . GLN A 1 198 ? -9.297 0.41 8.906 1 91.88 198 GLN A C 1
ATOM 1667 O O . GLN A 1 198 ? -10.414 0.48 9.422 1 91.88 198 GLN A O 1
ATOM 1672 N N . LEU A 1 199 ? -8.633 1.403 8.523 1 93 199 LEU A N 1
ATOM 1673 C CA . LEU A 1 199 ? -9.156 2.752 8.719 1 93 199 LEU A CA 1
ATOM 1674 C C . LEU A 1 199 ? -10.461 2.951 7.957 1 93 199 LEU A C 1
ATOM 1676 O O . LEU A 1 199 ? -11.414 3.525 8.492 1 93 199 LEU A O 1
ATOM 1680 N N . SER A 1 200 ? -10.492 2.525 6.805 1 89.38 200 SER A N 1
ATOM 1681 C CA . SER A 1 200 ? -11.688 2.65 5.98 1 89.38 200 SER A CA 1
ATOM 1682 C C . SER A 1 200 ? -12.859 1.896 6.59 1 89.38 200 SER A C 1
ATOM 1684 O O . SER A 1 200 ? -13.992 2.383 6.574 1 89.38 200 SER A O 1
ATOM 1686 N N . PHE A 1 201 ? -12.617 0.78 7.098 1 91.44 201 PHE A N 1
ATOM 1687 C CA . PHE A 1 201 ? -13.672 -0.015 7.719 1 91.44 201 PHE A CA 1
ATOM 1688 C C . PHE A 1 201 ? -14.195 0.665 8.977 1 91.44 201 PHE A C 1
ATOM 1690 O O . PHE A 1 201 ? -15.398 0.716 9.211 1 91.44 201 PHE A O 1
ATOM 1697 N N . LEU A 1 202 ? -13.258 1.044 9.758 1 94.94 202 LEU A N 1
ATOM 1698 C CA . LEU A 1 202 ? -13.648 1.728 10.984 1 94.94 202 LEU A CA 1
ATOM 1699 C C . LEU A 1 202 ? -14.5 2.957 10.672 1 94.94 202 LEU A C 1
ATOM 1701 O O . LEU A 1 202 ? -15.461 3.252 11.391 1 94.94 202 LEU A O 1
ATOM 1705 N N . THR A 1 203 ? -14.164 3.613 9.602 1 94.44 203 THR A N 1
ATOM 1706 C CA . THR A 1 203 ? -14.945 4.766 9.164 1 94.44 203 THR A CA 1
ATOM 1707 C C . THR A 1 203 ? -16.359 4.344 8.781 1 94.44 203 THR A C 1
ATOM 1709 O O . THR A 1 203 ? -17.328 4.98 9.195 1 94.44 203 THR A O 1
ATOM 1712 N N . CYS A 1 204 ? -16.453 3.32 8.062 1 92.94 204 CYS A N 1
ATOM 1713 C CA . CYS A 1 204 ? -17.766 2.801 7.656 1 92.94 204 CYS A CA 1
ATOM 1714 C C . CYS A 1 204 ? -18.594 2.41 8.867 1 92.94 204 CYS A C 1
ATOM 1716 O O . CYS A 1 204 ? -19.75 2.814 8.984 1 92.94 204 CYS A O 1
ATOM 1718 N N . LEU A 1 205 ? -17.953 1.668 9.758 1 95.75 205 LEU A N 1
ATOM 1719 C CA . LEU A 1 205 ? -18.672 1.178 10.93 1 95.75 205 LEU A CA 1
ATOM 1720 C C . LEU A 1 205 ? -19.094 2.334 11.828 1 95.75 205 LEU A C 1
ATOM 1722 O O . LEU A 1 205 ? -20.219 2.344 12.344 1 95.75 205 LEU A O 1
ATOM 1726 N N . SER A 1 206 ? -18.234 3.279 12.047 1 97.31 206 SER A N 1
ATOM 1727 C CA . SER A 1 206 ? -18.578 4.438 12.859 1 97.31 206 SER A CA 1
ATOM 1728 C C . SER A 1 206 ? -19.781 5.176 12.273 1 97.31 206 SER A C 1
ATOM 1730 O O . SER A 1 206 ? -20.672 5.617 13.008 1 97.31 206 SER A O 1
ATOM 1732 N N . THR A 1 207 ? -19.828 5.289 10.945 1 96.06 207 THR A N 1
ATOM 1733 C CA . THR A 1 207 ? -20.938 5.941 10.266 1 96.06 207 THR A CA 1
ATOM 1734 C C . THR A 1 207 ? -22.234 5.152 10.477 1 96.06 207 THR A C 1
ATOM 1736 O O . THR A 1 207 ? -23.25 5.719 10.859 1 96.06 207 THR A O 1
ATOM 1739 N N . ILE A 1 208 ? -22.125 3.914 10.25 1 95.25 208 ILE A N 1
ATOM 1740 C CA . ILE A 1 208 ? -23.297 3.049 10.359 1 95.25 208 ILE A CA 1
ATOM 1741 C C . ILE A 1 208 ? -23.844 3.098 11.789 1 95.25 208 ILE A C 1
ATOM 1743 O O . ILE A 1 208 ? -25.047 3.281 11.992 1 95.25 208 ILE A O 1
ATOM 1747 N N . TYR A 1 209 ? -22.984 2.975 12.766 1 97.5 209 TYR A N 1
ATOM 1748 C CA . TYR A 1 209 ? -23.422 2.961 14.164 1 97.5 209 TYR A CA 1
ATOM 1749 C C . TYR A 1 209 ? -23.984 4.316 14.57 1 97.5 209 TYR A C 1
ATOM 1751 O O . TYR A 1 209 ? -25 4.391 15.266 1 97.5 209 TYR A O 1
ATOM 1759 N N . LEU A 1 210 ? -23.375 5.363 14.148 1 97.62 210 LEU A N 1
ATOM 1760 C CA . LEU A 1 210 ? -23.875 6.695 14.469 1 97.62 210 LEU A CA 1
ATOM 1761 C C . LEU A 1 210 ? -25.281 6.898 13.906 1 97.62 210 LEU A C 1
ATOM 1763 O O . LEU A 1 210 ? -26.188 7.324 14.633 1 97.62 210 LEU A O 1
ATOM 1767 N N . TYR A 1 211 ? -25.531 6.492 12.688 1 95.88 211 TYR A N 1
ATOM 1768 C CA . TYR A 1 211 ? -26.797 6.754 12.008 1 95.88 211 TYR A CA 1
ATOM 1769 C C . TYR A 1 211 ? -27.891 5.809 12.492 1 95.88 211 TYR A C 1
ATOM 1771 O O . TYR A 1 211 ? -29.062 6.023 12.219 1 95.88 211 TYR A O 1
ATOM 1779 N N . ASN A 1 212 ? -27.484 4.836 13.188 1 95.69 212 ASN A N 1
ATOM 1780 C CA . ASN A 1 212 ? -28.453 3.949 13.82 1 95.69 212 ASN A CA 1
ATOM 1781 C C . ASN A 1 212 ? -28.578 4.23 15.32 1 95.69 212 ASN A C 1
ATOM 1783 O O . ASN A 1 212 ? -29.125 3.416 16.062 1 95.69 212 ASN A O 1
ATOM 1787 N N . ASN A 1 213 ? -27.984 5.258 15.781 1 96.06 213 ASN A N 1
ATOM 1788 C CA . ASN A 1 213 ? -28.062 5.766 17.141 1 96.06 213 ASN A CA 1
ATOM 1789 C C . ASN A 1 213 ? -27.469 4.785 18.141 1 96.06 213 ASN A C 1
ATOM 1791 O O . ASN A 1 213 ? -27.969 4.641 19.266 1 96.06 213 ASN A O 1
ATOM 1795 N N . LEU A 1 214 ? -26.516 4.047 17.703 1 96.81 214 LEU A N 1
ATOM 1796 C CA . LEU A 1 214 ? -25.734 3.172 18.578 1 96.81 214 LEU A CA 1
ATOM 1797 C C . LEU A 1 214 ? -24.438 3.85 19.016 1 96.81 214 LEU A C 1
ATOM 1799 O O . LEU A 1 214 ? -23.359 3.486 18.547 1 96.81 214 LEU A O 1
ATOM 1803 N N . LEU A 1 215 ? -24.516 4.656 19.984 1 97.06 215 LEU A N 1
ATOM 1804 C CA . LEU A 1 215 ? -23.453 5.598 20.344 1 97.06 215 LEU A CA 1
ATOM 1805 C C . LEU A 1 215 ? -22.281 4.879 21 1 97.06 215 LEU A C 1
ATOM 1807 O O . LEU A 1 215 ? -21.125 5.262 20.812 1 97.06 215 LEU A O 1
ATOM 1811 N N . GLU A 1 216 ? -22.594 3.877 21.766 1 97.25 216 GLU A N 1
ATOM 1812 C CA . GLU A 1 216 ? -21.5 3.135 22.406 1 97.25 216 GLU A CA 1
ATOM 1813 C C . GLU A 1 216 ? -20.625 2.443 21.375 1 97.25 216 GLU A C 1
ATOM 1815 O O . GLU A 1 216 ? -19.391 2.494 21.453 1 97.25 216 GLU A O 1
ATOM 1820 N N . ASP A 1 217 ? -21.219 1.813 20.422 1 97.56 217 ASP A N 1
ATOM 1821 C CA . ASP A 1 217 ? -20.5 1.16 19.328 1 97.56 217 ASP A CA 1
ATOM 1822 C C . ASP A 1 217 ? -19.75 2.182 18.484 1 97.56 217 ASP A C 1
ATOM 1824 O O . ASP A 1 217 ? -18.594 1.956 18.094 1 97.56 217 ASP A O 1
ATOM 1828 N N . CYS A 1 218 ? -20.406 3.246 18.188 1 98.19 218 CYS A N 1
ATOM 1829 C CA . CYS A 1 218 ? -19.797 4.32 17.422 1 98.19 218 CYS A CA 1
ATOM 1830 C C . CYS A 1 218 ? -18.562 4.852 18.141 1 98.19 218 CYS A C 1
ATOM 1832 O O . CYS A 1 218 ? -17.531 5.09 17.5 1 98.19 218 CYS A O 1
ATOM 1834 N N . GLU A 1 219 ? -18.672 5.023 19.438 1 98.44 219 GLU A N 1
ATOM 1835 C CA . GLU A 1 219 ? -17.547 5.523 20.219 1 98.44 219 GLU A CA 1
ATOM 1836 C C . GLU A 1 219 ? -16.359 4.586 20.125 1 98.44 219 GLU A C 1
ATOM 1838 O O . GLU A 1 219 ? -15.219 5.039 19.953 1 98.44 219 GLU A O 1
ATOM 1843 N N . LYS A 1 220 ? -16.625 3.373 20.234 1 98 220 LYS A N 1
ATOM 1844 C CA . LYS A 1 220 ? -15.555 2.381 20.156 1 98 220 LYS A CA 1
ATOM 1845 C C . LYS A 1 220 ? -14.844 2.441 18.812 1 98 220 LYS A C 1
ATOM 1847 O O . LYS A 1 220 ? -13.609 2.477 18.766 1 98 220 LYS A O 1
ATOM 1852 N N . MET A 1 221 ? -15.555 2.449 17.719 1 98.06 221 MET A N 1
ATOM 1853 C CA . MET A 1 221 ? -14.977 2.512 16.375 1 98.06 221 MET A CA 1
ATOM 1854 C C . MET A 1 221 ? -14.211 3.812 16.172 1 98.06 221 MET A C 1
ATOM 1856 O O . MET A 1 221 ? -13.109 3.811 15.625 1 98.06 221 MET A O 1
ATOM 1860 N N . SER A 1 222 ? -14.789 4.887 16.609 1 98.25 222 SER A N 1
ATOM 1861 C CA . SER A 1 222 ? -14.188 6.203 16.422 1 98.25 222 SER A CA 1
ATOM 1862 C C . SER A 1 222 ? -12.891 6.344 17.219 1 98.25 222 SER A C 1
ATOM 1864 O O . SER A 1 222 ? -11.953 7.012 16.766 1 98.25 222 SER A O 1
ATOM 1866 N N . SER A 1 223 ? -12.867 5.73 18.375 1 98.25 223 SER A N 1
ATOM 1867 C CA . SER A 1 223 ? -11.648 5.75 19.172 1 98.25 223 SER A CA 1
ATOM 1868 C C . SER A 1 223 ? -10.508 5.016 18.484 1 98.25 223 SER A C 1
ATOM 1870 O O . SER A 1 223 ? -9.375 5.496 18.453 1 98.25 223 SER A O 1
ATOM 1872 N N . MET A 1 224 ? -10.836 3.885 17.938 1 97.06 224 MET A N 1
ATOM 1873 C CA . MET A 1 224 ? -9.836 3.137 17.172 1 97.06 224 MET A CA 1
ATOM 1874 C C . MET A 1 224 ? -9.414 3.912 15.93 1 97.06 224 MET A C 1
ATOM 1876 O O . MET A 1 224 ? -8.227 3.934 15.586 1 97.06 224 MET A O 1
ATOM 1880 N N . MET A 1 225 ? -10.375 4.504 15.328 1 97 225 MET A N 1
ATOM 1881 C CA . MET A 1 225 ? -10.125 5.324 14.141 1 97 225 MET A CA 1
ATOM 1882 C C . MET A 1 225 ? -9.172 6.469 14.461 1 97 225 MET A C 1
ATOM 1884 O O . MET A 1 225 ? -8.266 6.762 13.68 1 97 225 MET A O 1
ATOM 1888 N N . LEU A 1 226 ? -9.391 7.102 15.586 1 97.69 226 LEU A N 1
ATOM 1889 C CA . LEU A 1 226 ? -8.562 8.227 16.016 1 97.69 226 LEU A CA 1
ATOM 1890 C C . LEU A 1 226 ? -7.102 7.812 16.125 1 97.69 226 LEU A C 1
ATOM 1892 O O . LEU A 1 226 ? -6.219 8.469 15.578 1 97.69 226 LEU A O 1
ATOM 1896 N N . GLN A 1 227 ? -6.875 6.738 16.797 1 95.94 227 GLN A N 1
ATOM 1897 C CA . GLN A 1 227 ? -5.516 6.254 17 1 95.94 227 GLN A CA 1
ATOM 1898 C C . GLN A 1 227 ? -4.855 5.906 15.664 1 95.94 227 GLN A C 1
ATOM 1900 O O . GLN A 1 227 ? -3.703 6.27 15.422 1 95.94 227 GLN A O 1
ATOM 1905 N N . LEU A 1 228 ? -5.562 5.25 14.828 1 94.81 228 LEU A N 1
ATOM 1906 C CA . LEU A 1 228 ? -5.027 4.82 13.539 1 94.81 228 LEU A CA 1
ATOM 1907 C C . LEU A 1 228 ? -4.785 6.016 12.625 1 94.81 228 LEU A C 1
ATOM 1909 O O . LEU A 1 228 ? -3.816 6.039 11.867 1 94.81 228 LEU A O 1
ATOM 1913 N N . SER A 1 229 ? -5.699 7.004 12.625 1 96.25 229 SER A N 1
ATOM 1914 C CA . SER A 1 229 ? -5.543 8.195 11.805 1 96.25 229 SER A CA 1
ATOM 1915 C C . SER A 1 229 ? -4.297 8.984 12.195 1 96.25 229 SER A C 1
ATOM 1917 O O . SER A 1 229 ? -3.648 9.594 11.344 1 96.25 229 SER A O 1
ATOM 1919 N N . LEU A 1 230 ? -3.979 9.008 13.469 1 94.25 230 LEU A N 1
ATOM 1920 C CA . LEU A 1 230 ? -2.758 9.648 13.945 1 94.25 230 LEU A CA 1
ATOM 1921 C C . LEU A 1 230 ? -1.524 8.891 13.469 1 94.25 230 LEU A C 1
ATOM 1923 O O . LEU A 1 230 ? -0.537 9.5 13.055 1 94.25 230 LEU A O 1
ATOM 1927 N N . GLU A 1 231 ? -1.631 7.633 13.539 1 90.69 231 GLU A N 1
ATOM 1928 C CA . GLU A 1 231 ? -0.524 6.797 13.078 1 90.69 231 GLU A CA 1
ATOM 1929 C C . GLU A 1 231 ? -0.271 6.992 11.586 1 90.69 231 GLU A C 1
ATOM 1931 O O . GLU A 1 231 ? 0.881 7.047 11.148 1 90.69 231 GLU A O 1
ATOM 1936 N N . LEU A 1 232 ? -1.3 7.113 10.828 1 90.69 232 LEU A N 1
ATOM 1937 C CA . LEU A 1 232 ? -1.196 7.211 9.375 1 90.69 232 LEU A CA 1
ATOM 1938 C C . LEU A 1 232 ? -1.063 8.664 8.945 1 90.69 232 LEU A C 1
ATOM 1940 O O . LEU A 1 232 ? -0.878 8.953 7.758 1 90.69 232 LEU A O 1
ATOM 1944 N N . LYS A 1 233 ? -1.289 9.594 9.875 1 94.56 233 LYS A N 1
ATOM 1945 C CA . LYS A 1 233 ? -1.168 11.031 9.648 1 94.56 233 LYS A CA 1
ATOM 1946 C C . LYS A 1 233 ? -2.191 11.516 8.633 1 94.56 233 LYS A C 1
ATOM 1948 O O . LYS A 1 233 ? -1.898 12.398 7.82 1 94.56 233 LYS A O 1
ATOM 1953 N N . GLN A 1 234 ? -3.365 10.914 8.633 1 95.06 234 GLN A N 1
ATOM 1954 C CA . GLN A 1 234 ? -4.438 11.273 7.711 1 95.06 234 GLN A CA 1
ATOM 1955 C C . GLN A 1 234 ? -5.387 12.289 8.344 1 95.06 234 GLN A C 1
ATOM 1957 O O . GLN A 1 234 ? -6.094 11.969 9.297 1 95.06 234 GLN A O 1
ATOM 1962 N N . TYR A 1 235 ? -5.465 13.422 7.762 1 96.19 235 TYR A N 1
ATOM 1963 C CA . TYR A 1 235 ? -6.145 14.508 8.461 1 96.19 235 TYR A CA 1
ATOM 1964 C C . TYR A 1 235 ? -7.656 14.375 8.336 1 96.19 235 TYR A C 1
ATOM 1966 O O . TYR A 1 235 ? -8.398 14.781 9.234 1 96.19 235 TYR A O 1
ATOM 1974 N N . ASP A 1 236 ? -8.195 13.836 7.199 1 95.44 236 ASP A N 1
ATOM 1975 C CA . ASP A 1 236 ? -9.641 13.719 7.039 1 95.44 236 ASP A CA 1
ATOM 1976 C C . ASP A 1 236 ? -10.227 12.703 8.023 1 95.44 236 ASP A C 1
ATOM 1978 O O . ASP A 1 236 ? -11.203 12.992 8.711 1 95.44 236 ASP A O 1
ATOM 1982 N N . SER A 1 237 ? -9.547 11.562 8.102 1 95.94 237 SER A N 1
ATOM 1983 C CA . SER A 1 237 ? -9.992 10.547 9.047 1 95.94 237 SER A CA 1
ATOM 1984 C C . SER A 1 237 ? -9.82 11.016 10.484 1 95.94 237 SER A C 1
ATOM 1986 O O . SER A 1 237 ? -10.625 10.672 11.352 1 95.94 237 SER A O 1
ATOM 1988 N N . LEU A 1 238 ? -8.742 11.711 10.742 1 97.56 238 LEU A N 1
ATOM 1989 C CA . LEU A 1 238 ? -8.531 12.273 12.07 1 97.56 238 LEU A CA 1
ATOM 1990 C C . LEU A 1 238 ? -9.664 13.211 12.461 1 97.56 238 LEU A C 1
ATOM 1992 O O . LEU A 1 238 ? -10.227 13.094 13.547 1 97.56 238 LEU A O 1
ATOM 1996 N N . ALA A 1 239 ? -10 14.07 11.562 1 97.88 239 ALA A N 1
ATOM 1997 C CA . ALA A 1 239 ? -11.078 15.016 11.812 1 97.88 239 ALA A CA 1
ATOM 1998 C C . ALA A 1 239 ? -12.406 14.289 12.031 1 97.88 239 ALA A C 1
ATOM 2000 O O . ALA A 1 239 ? -13.148 14.602 12.969 1 97.88 239 ALA A O 1
ATOM 2001 N N . LEU A 1 240 ? -12.703 13.336 11.172 1 97.69 240 LEU A N 1
ATOM 2002 C CA . LEU A 1 240 ? -13.922 12.547 11.273 1 97.69 240 LEU A CA 1
ATOM 2003 C C . LEU A 1 240 ? -14.016 11.852 12.633 1 97.69 240 LEU A C 1
ATOM 2005 O O . LEU A 1 240 ? -15.062 11.867 13.273 1 97.69 240 LEU A O 1
ATOM 2009 N N . SER A 1 241 ? -12.922 11.25 13 1 98.19 241 SER A N 1
ATOM 2010 C CA . SER A 1 241 ? -12.906 10.531 14.266 1 98.19 241 SER A CA 1
ATOM 2011 C C . SER A 1 241 ? -13.07 11.477 15.453 1 98.19 241 SER A C 1
ATOM 2013 O O . SER A 1 241 ? -13.75 11.156 16.422 1 98.19 241 SER A O 1
ATOM 2015 N N . GLN A 1 242 ? -12.477 12.641 15.43 1 98.38 242 GLN A N 1
ATOM 2016 C CA . GLN A 1 242 ? -12.594 13.625 16.5 1 98.38 242 GLN A CA 1
ATOM 2017 C C . GLN A 1 242 ? -14.023 14.125 16.625 1 98.38 242 GLN A C 1
ATOM 2019 O O . GLN A 1 242 ? -14.555 14.203 17.734 1 98.38 242 GLN A O 1
ATOM 2024 N N . VAL A 1 243 ? -14.648 14.406 15.539 1 98.44 243 VAL A N 1
ATOM 2025 C CA . VAL A 1 243 ? -16.016 14.922 15.562 1 98.44 243 VAL A CA 1
ATOM 2026 C C . VAL A 1 243 ? -16.969 13.844 16.094 1 98.44 243 VAL A C 1
ATOM 2028 O O . VAL A 1 243 ? -17.75 14.102 17 1 98.44 243 VAL A O 1
ATOM 2031 N N . ARG A 1 244 ? -16.875 12.656 15.602 1 98.19 244 ARG A N 1
ATOM 2032 C CA . ARG A 1 244 ? -17.797 11.594 16 1 98.19 244 ARG A CA 1
ATOM 2033 C C . ARG A 1 244 ? -17.547 11.188 17.453 1 98.19 244 ARG A C 1
ATOM 2035 O O . ARG A 1 244 ? -18.5 10.93 18.203 1 98.19 244 ARG A O 1
ATOM 2042 N N . LEU A 1 245 ? -16.297 11.086 17.812 1 98 245 LEU A N 1
ATOM 2043 C CA . LEU A 1 245 ? -16 10.828 19.203 1 98 245 LEU A CA 1
ATOM 2044 C C . LEU A 1 245 ? -16.531 11.945 20.094 1 98 245 LEU A C 1
ATOM 2046 O O . LEU A 1 245 ? -17.047 11.688 21.188 1 98 245 LEU A O 1
ATOM 2050 N N . GLY A 1 246 ? -16.391 13.156 19.641 1 98.19 246 GLY A N 1
ATOM 2051 C CA . GLY A 1 246 ? -16.938 14.289 20.359 1 98.19 246 GLY A CA 1
ATOM 2052 C C . GLY A 1 246 ? -18.438 14.219 20.516 1 98.19 246 GLY A C 1
ATOM 2053 O O . GLY A 1 246 ? -18.984 14.539 21.578 1 98.19 246 GLY A O 1
ATOM 2054 N N . ILE A 1 247 ? -19.109 13.812 19.5 1 98.12 247 ILE A N 1
ATOM 2055 C CA . ILE A 1 247 ? -20.562 13.625 19.562 1 98.12 247 ILE A CA 1
ATOM 2056 C C . ILE A 1 247 ? -20.906 12.578 20.609 1 98.12 247 ILE A C 1
ATOM 2058 O O . ILE A 1 247 ? -21.75 12.812 21.484 1 98.12 247 ILE A O 1
ATOM 2062 N N . CYS A 1 248 ? -20.203 11.477 20.531 1 97.94 248 CYS A N 1
ATOM 2063 C CA . CYS A 1 248 ? -20.5 10.359 21.422 1 97.94 248 CYS A CA 1
ATOM 2064 C C . CYS A 1 248 ? -20.219 10.719 22.875 1 97.94 248 CYS A C 1
ATOM 2066 O O . CYS A 1 248 ? -20.953 10.32 23.766 1 97.94 248 CYS A O 1
ATOM 2068 N N . ARG A 1 249 ? -19.219 11.539 23.109 1 97.62 249 ARG A N 1
ATOM 2069 C CA . ARG A 1 249 ? -18.766 11.859 24.469 1 97.62 249 ARG A CA 1
ATOM 2070 C C . ARG A 1 249 ? -19.281 13.227 24.906 1 97.62 249 ARG A C 1
ATOM 2072 O O . ARG A 1 249 ? -18.938 13.695 26 1 97.62 249 ARG A O 1
ATOM 2079 N N . LYS A 1 250 ? -20 13.883 24.062 1 97.06 250 LYS A N 1
ATOM 2080 C CA . LYS A 1 250 ? -20.469 15.25 24.297 1 97.06 250 LYS A CA 1
ATOM 2081 C C . LYS A 1 250 ? -19.281 16.172 24.594 1 97.06 250 LYS A C 1
ATOM 2083 O O . LYS A 1 250 ? -19.312 16.938 25.562 1 97.06 250 LYS A O 1
ATOM 2088 N N . ASP A 1 251 ? -18.281 16.031 23.891 1 97.69 251 ASP A N 1
ATOM 2089 C CA . ASP A 1 251 ? -17.047 16.797 24 1 97.69 251 ASP A CA 1
ATOM 2090 C C . ASP A 1 251 ? -16.953 17.875 22.922 1 97.69 251 ASP A C 1
ATOM 2092 O O . ASP A 1 251 ? -16.453 17.625 21.828 1 97.69 251 ASP A O 1
ATOM 2096 N N . ASP A 1 252 ? -17.266 19.047 23.234 1 97.5 252 ASP A N 1
ATOM 2097 C CA . ASP A 1 252 ? -17.328 20.141 22.266 1 97.5 252 ASP A CA 1
ATOM 2098 C C . ASP A 1 252 ? -15.922 20.531 21.781 1 97.5 252 ASP A C 1
ATOM 2100 O O . ASP A 1 252 ? -15.75 20.969 20.641 1 97.5 252 ASP A O 1
ATOM 2104 N N . ASP A 1 253 ? -15.016 20.406 22.625 1 97.5 253 ASP A N 1
ATOM 2105 C CA . ASP A 1 253 ? -13.648 20.75 22.266 1 97.5 253 ASP A CA 1
ATOM 2106 C C . ASP A 1 253 ? -13.117 19.828 21.172 1 97.5 253 ASP A C 1
ATOM 2108 O O . ASP A 1 253 ? -12.445 20.266 20.234 1 97.5 253 ASP A O 1
ATOM 2112 N N . LEU A 1 254 ? -13.383 18.641 21.375 1 97.19 254 LEU A N 1
ATOM 2113 C CA . LEU A 1 254 ? -12.953 17.656 20.391 1 97.19 254 LEU A CA 1
ATOM 2114 C C . LEU A 1 254 ? -13.633 17.906 19.047 1 97.19 254 LEU A C 1
ATOM 2116 O O . LEU A 1 254 ? -12.992 17.797 17.984 1 97.19 254 LEU A O 1
ATOM 2120 N N . ILE A 1 255 ? -14.891 18.188 19.047 1 98.25 255 ILE A N 1
ATOM 2121 C CA . ILE A 1 255 ? -15.641 18.516 17.844 1 98.25 255 ILE A CA 1
ATOM 2122 C C . ILE A 1 255 ? -15.016 19.719 17.156 1 98.25 255 ILE A C 1
ATOM 2124 O O . ILE A 1 255 ? -14.773 19.703 15.945 1 98.25 255 ILE A O 1
ATOM 2128 N N . LYS A 1 256 ? -14.672 20.719 17.938 1 97.88 256 LYS A N 1
ATOM 2129 C CA . LYS A 1 256 ? -14.078 21.938 17.391 1 97.88 256 LYS A CA 1
ATOM 2130 C C . LYS A 1 256 ? -12.734 21.656 16.734 1 97.88 256 LYS A C 1
ATOM 2132 O O . LYS A 1 256 ? -12.43 22.203 15.672 1 97.88 256 LYS A O 1
ATOM 2137 N N . LYS A 1 257 ? -11.984 20.828 17.359 1 97.25 257 LYS A N 1
ATOM 2138 C CA . LYS A 1 257 ? -10.688 20.453 16.797 1 97.25 257 LYS A CA 1
ATOM 2139 C C . LYS A 1 257 ? -10.844 19.812 15.43 1 97.25 257 LYS A C 1
ATOM 2141 O O . LYS A 1 257 ? -10.117 20.141 14.492 1 97.25 257 LYS A O 1
ATOM 2146 N N . GLY A 1 258 ? -11.766 18.875 15.328 1 97.81 258 GLY A N 1
ATOM 2147 C CA . GLY A 1 258 ? -12.016 18.203 14.062 1 97.81 258 GLY A CA 1
ATOM 2148 C C . GLY A 1 258 ? -12.484 19.141 12.969 1 97.81 258 GLY A C 1
ATOM 2149 O O . GLY A 1 258 ? -12 19.078 11.836 1 97.81 258 GLY A O 1
ATOM 2150 N N . LEU A 1 259 ? -13.391 20.016 13.328 1 98.12 259 LEU A N 1
ATOM 2151 C CA . LEU A 1 259 ? -13.922 20.969 12.359 1 98.12 259 LEU A CA 1
ATOM 2152 C C . LEU A 1 259 ? -12.836 21.938 11.891 1 98.12 259 LEU A C 1
ATOM 2154 O O . LEU A 1 259 ? -12.773 22.281 10.711 1 98.12 259 LEU A O 1
ATOM 2158 N N . GLU A 1 260 ? -12.031 22.359 12.812 1 97.19 260 GLU A N 1
ATOM 2159 C CA . GLU A 1 260 ? -10.938 23.266 12.469 1 97.19 260 GLU A CA 1
ATOM 2160 C C . GLU A 1 260 ? -9.953 22.609 11.508 1 97.19 260 GLU A C 1
ATOM 2162 O O . GLU A 1 260 ? -9.445 23.25 10.586 1 97.19 260 GLU A O 1
ATOM 2167 N N . LEU A 1 261 ? -9.703 21.359 11.75 1 97.19 261 LEU A N 1
ATOM 2168 C CA . LEU A 1 261 ? -8.812 20.609 10.859 1 97.19 261 LEU A CA 1
ATOM 2169 C C . LEU A 1 261 ? -9.367 20.578 9.445 1 97.19 261 LEU A C 1
ATOM 2171 O O . LEU A 1 261 ? -8.625 20.766 8.477 1 97.19 261 LEU A O 1
ATOM 2175 N N . LEU A 1 262 ? -10.625 20.359 9.305 1 97 262 LEU A N 1
ATOM 2176 C CA . LEU A 1 262 ? -11.266 20.297 7.992 1 97 262 LEU A CA 1
ATOM 2177 C C . LEU A 1 262 ? -11.258 21.656 7.316 1 97 262 LEU A C 1
ATOM 2179 O O . LEU A 1 262 ? -11.125 21.75 6.094 1 97 262 LEU A O 1
ATOM 2183 N N . ARG A 1 263 ? -11.391 22.734 8.117 1 96.38 263 ARG A N 1
ATOM 2184 C CA . ARG A 1 263 ? -11.32 24.078 7.574 1 96.38 263 ARG A CA 1
ATOM 2185 C C . ARG A 1 263 ? -9.922 24.406 7.062 1 96.38 263 ARG A C 1
ATOM 2187 O O . ARG A 1 263 ? -9.766 24.922 5.957 1 96.38 263 ARG A O 1
ATOM 2194 N N . LEU A 1 264 ? -8.977 23.984 7.824 1 94.88 264 LEU A N 1
ATOM 2195 C CA . LEU A 1 264 ? -7.59 24.266 7.488 1 94.88 264 LEU A CA 1
ATOM 2196 C C . LEU A 1 264 ? -7.164 23.516 6.234 1 94.88 264 LEU A C 1
ATOM 2198 O O . LEU A 1 264 ? -6.309 23.984 5.48 1 94.88 264 LEU A O 1
ATOM 2202 N N . THR A 1 265 ? -7.738 22.391 6.016 1 94.81 265 THR A N 1
ATOM 2203 C CA . THR A 1 265 ? -7.359 21.562 4.879 1 94.81 265 THR A CA 1
ATOM 2204 C C . THR A 1 265 ? -8.328 21.75 3.717 1 94.81 265 THR A C 1
ATOM 2206 O O . THR A 1 265 ? -8.242 21.062 2.705 1 94.81 265 THR A O 1
ATOM 2209 N N . GLU A 1 266 ? -9.25 22.547 3.916 1 93 266 GLU A N 1
ATOM 2210 C CA . GLU A 1 266 ? -10.195 22.984 2.883 1 93 266 GLU A CA 1
ATOM 2211 C C . GLU A 1 266 ? -11.023 21.797 2.379 1 93 266 GLU A C 1
ATOM 2213 O O . GLU A 1 266 ? -11.273 21.672 1.178 1 93 266 GLU A O 1
ATOM 2218 N N . GLU A 1 267 ? -11.312 20.922 3.287 1 94.44 267 GLU A N 1
ATOM 2219 C CA . GLU A 1 267 ? -12.242 19.828 3.006 1 94.44 267 GLU A CA 1
ATOM 2220 C C . GLU A 1 267 ? -13.688 20.281 3.164 1 94.44 267 GLU A C 1
ATOM 2222 O O . GLU A 1 267 ? -14.391 19.828 4.074 1 94.44 267 GLU A O 1
ATOM 2227 N N . THR A 1 268 ? -14.211 20.984 2.24 1 95.06 268 THR A N 1
ATOM 2228 C CA . THR A 1 268 ? -15.477 21.703 2.369 1 95.06 268 THR A CA 1
ATOM 2229 C C . THR A 1 268 ? -16.641 20.719 2.383 1 95.06 268 THR A C 1
ATOM 2231 O O . THR A 1 268 ? -17.578 20.875 3.18 1 95.06 268 THR A O 1
ATOM 2234 N N . ALA A 1 269 ? -16.594 19.781 1.537 1 93.38 269 ALA A N 1
ATOM 2235 C CA . ALA A 1 269 ? -17.688 18.812 1.476 1 93.38 269 ALA A CA 1
ATOM 2236 C C . ALA A 1 269 ? -17.797 18.016 2.775 1 93.38 269 ALA A C 1
ATOM 2238 O O . ALA A 1 269 ? -18.891 17.844 3.318 1 93.38 269 ALA A O 1
ATOM 2239 N N . LEU A 1 270 ? -16.719 17.578 3.246 1 94.44 270 LEU A N 1
ATOM 2240 C CA . LEU A 1 270 ? -16.688 16.812 4.484 1 94.44 270 LEU A CA 1
ATOM 2241 C C . LEU A 1 270 ? -17.109 17.672 5.672 1 94.44 270 LEU A C 1
ATOM 2243 O O . LEU A 1 270 ? -17.797 17.203 6.582 1 94.44 270 LEU A O 1
ATOM 2247 N N . LEU A 1 271 ? -16.656 18.891 5.672 1 97.19 271 LEU A N 1
ATOM 2248 C CA . LEU A 1 271 ? -17.031 19.828 6.719 1 97.19 271 LEU A CA 1
ATOM 2249 C C . LEU A 1 271 ? -18.547 19.984 6.805 1 97.19 271 LEU A C 1
ATOM 2251 O O . LEU A 1 271 ? -19.109 19.938 7.898 1 97.19 271 LEU A O 1
ATOM 2255 N N . LYS A 1 272 ? -19.141 20.109 5.684 1 97 272 LYS A N 1
ATOM 2256 C CA . LYS A 1 272 ? -20.594 20.234 5.637 1 97 272 LYS A CA 1
ATOM 2257 C C . LYS A 1 272 ? -21.266 18.984 6.188 1 97 272 LYS A C 1
ATOM 2259 O O . LYS A 1 272 ? -22.234 19.078 6.953 1 97 272 LYS A O 1
ATOM 2264 N N . THR A 1 273 ? -20.781 17.906 5.812 1 95.56 273 THR A N 1
ATOM 2265 C CA . THR A 1 273 ? -21.328 16.625 6.293 1 95.56 273 THR A CA 1
ATOM 2266 C C . THR A 1 273 ? -21.203 16.531 7.812 1 95.56 273 THR A C 1
ATOM 2268 O O . THR A 1 273 ? -22.156 16.109 8.484 1 95.56 273 THR A O 1
ATOM 2271 N N . MET A 1 274 ? -20.094 16.906 8.352 1 96.94 274 MET A N 1
ATOM 2272 C CA . MET A 1 274 ? -19.859 16.844 9.797 1 96.94 274 MET A CA 1
ATOM 2273 C C . MET A 1 274 ? -20.797 17.812 10.531 1 96.94 274 MET A C 1
ATOM 2275 O O . MET A 1 274 ? -21.312 17.484 11.602 1 96.94 274 MET A O 1
ATOM 2279 N N . GLU A 1 275 ? -20.969 18.938 9.938 1 97.5 275 GLU A N 1
ATOM 2280 C CA . GLU A 1 275 ? -21.875 19.906 10.539 1 97.5 275 GLU A CA 1
ATOM 2281 C C . GLU A 1 275 ? -23.297 19.359 10.594 1 97.5 275 GLU A C 1
ATOM 2283 O O . GLU A 1 275 ? -24 19.562 11.586 1 97.5 275 GLU A O 1
ATOM 2288 N N . GLU A 1 276 ? -23.703 18.672 9.625 1 96.75 276 GLU A N 1
ATOM 2289 C CA . GLU A 1 276 ? -25.031 18.047 9.602 1 96.75 276 GLU A CA 1
ATOM 2290 C C . GLU A 1 276 ? -25.125 16.938 10.641 1 96.75 276 GLU A C 1
ATOM 2292 O O . GLU A 1 276 ? -26.156 16.797 11.312 1 96.75 276 GLU A O 1
ATOM 2297 N N . GLU A 1 277 ? -24.078 16.172 10.742 1 96.5 277 GLU A N 1
ATOM 2298 C CA . GLU A 1 277 ? -24.062 15.109 11.734 1 96.5 277 GLU A CA 1
ATOM 2299 C C . GLU A 1 277 ? -24.156 15.672 13.148 1 96.5 277 GLU A C 1
ATOM 2301 O O . GLU A 1 277 ? -24.859 15.125 14 1 96.5 277 GLU A O 1
ATOM 2306 N N . ILE A 1 278 ? -23.469 16.719 13.398 1 97.56 278 ILE A N 1
ATOM 2307 C CA . ILE A 1 278 ? -23.5 17.359 14.711 1 97.56 278 ILE A CA 1
ATOM 2308 C C . ILE A 1 278 ? -24.922 17.844 15.016 1 97.56 278 ILE A C 1
ATOM 2310 O O . ILE A 1 278 ? -25.438 17.641 16.125 1 97.56 278 ILE A O 1
ATOM 2314 N N . LYS A 1 279 ? -25.578 18.438 14.07 1 96.5 279 LYS A N 1
ATOM 2315 C CA . LYS A 1 279 ? -26.938 18.922 14.242 1 96.5 279 LYS A CA 1
ATOM 2316 C C . LYS A 1 279 ? -27.906 17.781 14.523 1 96.5 279 LYS A C 1
ATOM 2318 O O . LYS A 1 279 ? -28.812 17.906 15.359 1 96.5 279 LYS A O 1
ATOM 2323 N N . LYS A 1 280 ? -27.688 16.703 13.945 1 96.06 280 LYS A N 1
ATOM 2324 C CA . LYS A 1 280 ? -28.625 15.586 14 1 96.06 280 LYS A CA 1
ATOM 2325 C C . LYS A 1 280 ? -28.422 14.766 15.273 1 96.06 280 LYS A C 1
ATOM 2327 O O . LYS A 1 280 ? -29.391 14.258 15.852 1 96.06 280 LYS A O 1
ATOM 2332 N N . PHE A 1 281 ? -27.188 14.672 15.641 1 94.69 281 PHE A N 1
ATOM 2333 C CA . PHE A 1 281 ? -26.922 13.664 16.672 1 94.69 281 PHE A CA 1
ATOM 2334 C C . PHE A 1 281 ? -26.453 14.312 17.969 1 94.69 281 PHE A C 1
ATOM 2336 O O . PHE A 1 281 ? -26.344 13.641 18.984 1 94.69 281 PHE A O 1
ATOM 2343 N N . ARG A 1 282 ? -26.094 15.57 17.922 1 88.19 282 ARG A N 1
ATOM 2344 C CA . ARG A 1 282 ? -25.719 16.281 19.141 1 88.19 282 ARG A CA 1
ATOM 2345 C C . ARG A 1 282 ? -26.875 17.125 19.672 1 88.19 282 ARG A C 1
ATOM 2347 O O . ARG A 1 282 ? -27.125 17.172 20.875 1 88.19 282 ARG A O 1
ATOM 2354 N N . MET B 1 1 ? 11.414 -24.094 6.574 1 39.12 1 MET B N 1
ATOM 2355 C CA . MET B 1 1 ? 10.18 -24.859 6.406 1 39.12 1 MET B CA 1
ATOM 2356 C C . MET B 1 1 ? 9.594 -24.641 5.016 1 39.12 1 MET B C 1
ATOM 2358 O O . MET B 1 1 ? 9.539 -23.516 4.527 1 39.12 1 MET B O 1
ATOM 2362 N N . ARG B 1 2 ? 9.805 -25.578 4.164 1 50.84 2 ARG B N 1
ATOM 2363 C CA . ARG B 1 2 ? 9.234 -25.562 2.822 1 50.84 2 ARG B CA 1
ATOM 2364 C C . ARG B 1 2 ? 7.75 -25.219 2.865 1 50.84 2 ARG B C 1
ATOM 2366 O O . ARG B 1 2 ? 6.973 -25.891 3.551 1 50.84 2 ARG B O 1
ATOM 2373 N N . TRP B 1 3 ? 7.438 -23.922 2.752 1 58.44 3 TRP B N 1
ATOM 2374 C CA . TRP B 1 3 ? 6.039 -23.516 2.734 1 58.44 3 TRP B CA 1
ATOM 2375 C C . TRP B 1 3 ? 5.199 -24.469 1.894 1 58.44 3 TRP B C 1
ATOM 2377 O O . TRP B 1 3 ? 5.551 -24.766 0.751 1 58.44 3 TRP B O 1
ATOM 2387 N N . ASP B 1 4 ? 4.492 -25.516 2.588 1 81.19 4 ASP B N 1
ATOM 2388 C CA . ASP B 1 4 ? 3.58 -26.344 1.808 1 81.19 4 ASP B CA 1
ATOM 2389 C C . ASP B 1 4 ? 2.523 -25.5 1.111 1 81.19 4 ASP B C 1
ATOM 2391 O O . ASP B 1 4 ? 1.399 -25.359 1.602 1 81.19 4 ASP B O 1
ATOM 2395 N N . TYR B 1 5 ? 2.889 -24.797 -0.023 1 87.19 5 TYR B N 1
ATOM 2396 C CA . TYR B 1 5 ? 2.041 -23.906 -0.797 1 87.19 5 TYR B CA 1
ATOM 2397 C C . TYR B 1 5 ? 0.736 -24.578 -1.19 1 87.19 5 TYR B C 1
ATOM 2399 O O . TYR B 1 5 ? -0.335 -23.969 -1.12 1 87.19 5 TYR B O 1
ATOM 2407 N N . GLY B 1 6 ? 0.93 -25.828 -1.485 1 93.12 6 GLY B N 1
ATOM 2408 C CA . GLY B 1 6 ? -0.244 -26.562 -1.938 1 93.12 6 GLY B CA 1
ATOM 2409 C C . GLY B 1 6 ? -1.287 -26.734 -0.853 1 93.12 6 GLY B C 1
ATOM 2410 O O . GLY B 1 6 ? -2.475 -26.484 -1.076 1 93.12 6 GLY B O 1
ATOM 2411 N N . LYS B 1 7 ? -0.861 -27.125 0.258 1 93.81 7 LYS B N 1
ATOM 2412 C CA . LYS B 1 7 ? -1.771 -27.344 1.379 1 93.81 7 LYS B CA 1
ATOM 2413 C C . LYS B 1 7 ? -2.422 -26.047 1.821 1 93.81 7 LYS B C 1
ATOM 2415 O O . LYS B 1 7 ? -3.615 -26.016 2.131 1 93.81 7 LYS B O 1
ATOM 2420 N N . VAL B 1 8 ? -1.636 -25.016 1.845 1 94.44 8 VAL B N 1
ATOM 2421 C CA . VAL B 1 8 ? -2.156 -23.719 2.248 1 94.44 8 VAL B CA 1
ATOM 2422 C C . VAL B 1 8 ? -3.197 -23.234 1.236 1 94.44 8 VAL B C 1
ATOM 2424 O O . VAL B 1 8 ? -4.25 -22.719 1.616 1 94.44 8 VAL B O 1
ATOM 2427 N N . TYR B 1 9 ? -2.885 -23.438 0.006 1 96.25 9 TYR B N 1
ATOM 2428 C CA . TYR B 1 9 ? -3.844 -23.047 -1.023 1 96.25 9 TYR B CA 1
ATOM 2429 C C . TYR B 1 9 ? -5.164 -23.797 -0.843 1 96.25 9 TYR B C 1
ATOM 2431 O O . TYR B 1 9 ? -6.238 -23.203 -0.922 1 96.25 9 TYR B O 1
ATOM 2439 N N . GLN B 1 10 ? -5.023 -25.062 -0.656 1 96.06 10 GLN B N 1
ATOM 2440 C CA . GLN B 1 10 ? -6.215 -25.891 -0.446 1 96.06 10 GLN B CA 1
ATOM 2441 C C . GLN B 1 10 ? -7.039 -25.359 0.726 1 96.06 10 GLN B C 1
ATOM 2443 O O . GLN B 1 10 ? -8.266 -25.25 0.63 1 96.06 10 GLN B O 1
ATOM 2448 N N . GLU B 1 11 ? -6.406 -25.094 1.803 1 94.25 11 GLU B N 1
ATOM 2449 C CA . GLU B 1 11 ? -7.09 -24.578 2.99 1 94.25 11 GLU B CA 1
ATOM 2450 C C . GLU B 1 11 ? -7.82 -23.281 2.691 1 94.25 11 GLU B C 1
ATOM 2452 O O . GLU B 1 11 ? -8.961 -23.094 3.109 1 94.25 11 GLU B O 1
ATOM 2457 N N . ILE B 1 12 ? -7.168 -22.375 1.974 1 94.69 12 ILE B N 1
ATOM 2458 C CA . ILE B 1 12 ? -7.758 -21.094 1.625 1 94.69 12 ILE B CA 1
ATOM 2459 C C . ILE B 1 12 ? -8.945 -21.297 0.686 1 94.69 12 ILE B C 1
ATOM 2461 O O . ILE B 1 12 ? -10.016 -20.734 0.895 1 94.69 12 ILE B O 1
ATOM 2465 N N . ARG B 1 13 ? -8.703 -22.094 -0.322 1 94.62 13 ARG B N 1
ATOM 2466 C CA . ARG B 1 13 ? -9.766 -22.375 -1.275 1 94.62 13 ARG B CA 1
ATOM 2467 C C . ARG B 1 13 ? -11.016 -22.891 -0.566 1 94.62 13 ARG B C 1
ATOM 2469 O O . ARG B 1 13 ? -12.125 -22.422 -0.81 1 94.62 13 ARG B O 1
ATOM 2476 N N . LYS B 1 14 ? -10.805 -23.859 0.302 1 93.69 14 LYS B N 1
ATOM 2477 C CA . LYS B 1 14 ? -11.914 -24.453 1.041 1 93.69 14 LYS B CA 1
ATOM 2478 C C . LYS B 1 14 ? -12.555 -23.453 1.987 1 93.69 14 LYS B C 1
ATOM 2480 O O . LYS B 1 14 ? -13.781 -23.438 2.141 1 93.69 14 LYS B O 1
ATOM 2485 N N . SER B 1 15 ? -11.711 -22.719 2.617 1 91.62 15 SER B N 1
ATOM 2486 C CA . SER B 1 15 ? -12.234 -21.703 3.516 1 91.62 15 SER B CA 1
ATOM 2487 C C . SER B 1 15 ? -13.141 -20.719 2.773 1 91.62 15 SER B C 1
ATOM 2489 O O . SER B 1 15 ? -14.086 -20.188 3.354 1 91.62 15 SER B O 1
ATOM 2491 N N . LYS B 1 16 ? -12.898 -20.5 1.484 1 90.69 16 LYS B N 1
ATOM 2492 C CA . LYS B 1 16 ? -13.68 -19.578 0.667 1 90.69 16 LYS B CA 1
ATOM 2493 C C . LYS B 1 16 ? -14.875 -20.281 0.031 1 90.69 16 LYS B C 1
ATOM 2495 O O . LYS B 1 16 ? -15.617 -19.688 -0.752 1 90.69 16 LYS B O 1
ATOM 2500 N N . GLY B 1 17 ? -14.93 -21.578 0.319 1 88.94 17 GLY B N 1
ATOM 2501 C CA . GLY B 1 17 ? -16.062 -22.344 -0.161 1 88.94 17 GLY B CA 1
ATOM 2502 C C . GLY B 1 17 ? -15.953 -22.734 -1.626 1 88.94 17 GLY B C 1
ATOM 2503 O O . GLY B 1 17 ? -16.953 -23.016 -2.279 1 88.94 17 GLY B O 1
ATOM 2504 N N . LEU B 1 18 ? -14.797 -22.734 -2.158 1 92.44 18 LEU B N 1
ATOM 2505 C CA . LEU B 1 18 ? -14.602 -23.031 -3.572 1 92.44 18 LEU B CA 1
ATOM 2506 C C . LEU B 1 18 ? -14.195 -24.484 -3.773 1 92.44 18 LEU B C 1
ATOM 2508 O O . LEU B 1 18 ? -13.352 -25 -3.041 1 92.44 18 LEU B O 1
ATOM 2512 N N . THR B 1 19 ? -14.812 -25.141 -4.75 1 94.94 19 THR B N 1
ATOM 2513 C CA . THR B 1 19 ? -14.375 -26.469 -5.156 1 94.94 19 THR B CA 1
ATOM 2514 C C . THR B 1 19 ? -13.219 -26.375 -6.148 1 94.94 19 THR B C 1
ATOM 2516 O O . THR B 1 19 ? -12.938 -25.312 -6.684 1 94.94 19 THR B O 1
ATOM 2519 N N . GLN B 1 20 ? -12.594 -27.484 -6.258 1 96.81 20 GLN B N 1
ATOM 2520 C CA . GLN B 1 20 ? -11.547 -27.5 -7.277 1 96.81 20 GLN B CA 1
ATOM 2521 C C . GLN B 1 20 ? -12.125 -27.219 -8.664 1 96.81 20 GLN B C 1
ATOM 2523 O O . GLN B 1 20 ? -11.484 -26.547 -9.477 1 96.81 20 GLN B O 1
ATOM 2528 N N . GLU B 1 21 ? -13.297 -27.641 -8.914 1 95.69 21 GLU B N 1
ATOM 2529 C CA . GLU B 1 21 ? -13.969 -27.422 -10.188 1 95.69 21 GLU B CA 1
ATOM 2530 C C . GLU B 1 21 ? -14.281 -25.938 -10.398 1 95.69 21 GLU B C 1
ATOM 2532 O O . GLU B 1 21 ? -14.125 -25.422 -11.508 1 95.69 21 GLU B O 1
ATOM 2537 N N . ASP B 1 22 ? -14.711 -25.281 -9.367 1 94.12 22 ASP B N 1
ATOM 2538 C CA . ASP B 1 22 ? -14.969 -23.859 -9.445 1 94.12 22 ASP B CA 1
ATOM 2539 C C . ASP B 1 22 ? -13.727 -23.094 -9.914 1 94.12 22 ASP B C 1
ATOM 2541 O O . ASP B 1 22 ? -13.82 -22.203 -10.75 1 94.12 22 ASP B O 1
ATOM 2545 N N . VAL B 1 23 ? -12.617 -23.484 -9.398 1 95.69 23 VAL B N 1
ATOM 2546 C CA . VAL B 1 23 ? -11.359 -22.781 -9.617 1 95.69 23 VAL B CA 1
ATOM 2547 C C . VAL B 1 23 ? -10.82 -23.125 -11.008 1 95.69 23 VAL B C 1
ATOM 2549 O O . VAL B 1 23 ? -10.406 -22.234 -11.758 1 95.69 23 VAL B O 1
ATOM 2552 N N . CYS B 1 24 ? -10.766 -24.344 -11.375 1 95.56 24 CYS B N 1
ATOM 2553 C CA . CYS B 1 24 ? -10.07 -24.828 -12.555 1 95.56 24 CYS B CA 1
ATOM 2554 C C . CYS B 1 24 ? -10.844 -24.516 -13.82 1 95.56 24 CYS B C 1
ATOM 2556 O O . CYS B 1 24 ? -10.266 -24.062 -14.812 1 95.56 24 CYS B O 1
ATOM 2558 N N . GLN B 1 25 ? -12.18 -24.797 -13.773 1 91.56 25 GLN B N 1
ATOM 2559 C CA . GLN B 1 25 ? -13.008 -24.734 -14.969 1 91.56 25 GLN B CA 1
ATOM 2560 C C . GLN B 1 25 ? -12.281 -25.312 -16.172 1 91.56 25 GLN B C 1
ATOM 2562 O O . GLN B 1 25 ? -11.812 -26.453 -16.141 1 91.56 25 GLN B O 1
ATOM 2567 N N . ASP B 1 26 ? -12.141 -24.5 -17.328 1 89.06 26 ASP B N 1
ATOM 2568 C CA . ASP B 1 26 ? -11.516 -25.062 -18.531 1 89.06 26 ASP B CA 1
ATOM 2569 C C . ASP B 1 26 ? -10.055 -24.625 -18.625 1 89.06 26 ASP B C 1
ATOM 2571 O O . ASP B 1 26 ? -9.398 -24.891 -19.641 1 89.06 26 ASP B O 1
ATOM 2575 N N . PHE B 1 27 ? -9.547 -24.141 -17.578 1 87.75 27 PHE B N 1
ATOM 2576 C CA . PHE B 1 27 ? -8.227 -23.531 -17.688 1 87.75 27 PHE B CA 1
ATOM 2577 C C . PHE B 1 27 ? -7.16 -24.438 -17.078 1 87.75 27 PHE B C 1
ATOM 2579 O O . PHE B 1 27 ? -5.984 -24.359 -17.438 1 87.75 27 PHE B O 1
ATOM 2586 N N . LEU B 1 28 ? -7.535 -25.297 -16.203 1 92.44 28 LEU B N 1
ATOM 2587 C CA . LEU B 1 28 ? -6.625 -26.188 -15.5 1 92.44 28 LEU B CA 1
ATOM 2588 C C . LEU B 1 28 ? -7.305 -27.516 -15.18 1 92.44 28 LEU B C 1
ATOM 2590 O O . LEU B 1 28 ? -8.469 -27.547 -14.766 1 92.44 28 LEU B O 1
ATOM 2594 N N . ALA B 1 29 ? -6.598 -28.562 -15.523 1 95.31 29 ALA B N 1
ATOM 2595 C CA . ALA B 1 29 ? -7.152 -29.859 -15.156 1 95.31 29 ALA B CA 1
ATOM 2596 C C . ALA B 1 29 ? -7.273 -30 -13.641 1 95.31 29 ALA B C 1
ATOM 2598 O O . ALA B 1 29 ? -6.348 -29.656 -12.906 1 95.31 29 ALA B O 1
ATOM 2599 N N . ARG B 1 30 ? -8.398 -30.484 -13.234 1 95.44 30 ARG B N 1
ATOM 2600 C CA . ARG B 1 30 ? -8.648 -30.688 -11.812 1 95.44 30 ARG B CA 1
ATOM 2601 C C . ARG B 1 30 ? -7.59 -31.578 -11.18 1 95.44 30 ARG B C 1
ATOM 2603 O O . ARG B 1 30 ? -7.195 -31.375 -10.031 1 95.44 30 ARG B O 1
ATOM 2610 N N . SER B 1 31 ? -7.203 -32.531 -11.875 1 95.81 31 SER B N 1
ATOM 2611 C CA . SER B 1 31 ? -6.18 -33.438 -11.375 1 95.81 31 SER B CA 1
ATOM 2612 C C . SER B 1 31 ? -4.875 -32.688 -11.086 1 95.81 31 SER B C 1
ATOM 2614 O O . SER B 1 31 ? -4.164 -33 -10.133 1 95.81 31 SER B O 1
ATOM 2616 N N . THR B 1 32 ? -4.562 -31.75 -11.922 1 95.81 32 THR B N 1
ATOM 2617 C CA . THR B 1 32 ? -3.373 -30.938 -11.711 1 95.81 32 THR B CA 1
ATOM 2618 C C . THR B 1 32 ? -3.469 -30.156 -10.406 1 95.81 32 THR B C 1
ATOM 2620 O O . THR B 1 32 ? -2.523 -30.141 -9.617 1 95.81 32 THR B O 1
ATOM 2623 N N . LEU B 1 33 ? -4.566 -29.547 -10.203 1 96.88 33 LEU B N 1
ATOM 2624 C CA . LEU B 1 33 ? -4.762 -28.812 -8.953 1 96.88 33 LEU B CA 1
ATOM 2625 C C . LEU B 1 33 ? -4.684 -29.75 -7.754 1 96.88 33 LEU B C 1
ATOM 2627 O O . LEU B 1 33 ? -4.098 -29.391 -6.727 1 96.88 33 LEU B O 1
ATOM 2631 N N . ALA B 1 34 ? -5.332 -30.891 -7.91 1 96.31 34 ALA B N 1
ATOM 2632 C CA . ALA B 1 34 ? -5.285 -31.875 -6.824 1 96.31 34 ALA B CA 1
ATOM 2633 C C . ALA B 1 34 ? -3.846 -32.219 -6.469 1 96.31 34 ALA B C 1
ATOM 2635 O O . ALA B 1 34 ? -3.498 -32.312 -5.289 1 96.31 34 ALA B O 1
ATOM 2636 N N . ARG B 1 35 ? -2.975 -32.438 -7.457 1 95.62 35 ARG B N 1
ATOM 2637 C CA . ARG B 1 35 ? -1.57 -32.781 -7.242 1 95.62 35 ARG B CA 1
ATOM 2638 C C . ARG B 1 35 ? -0.822 -31.609 -6.605 1 95.62 35 ARG B C 1
ATOM 2640 O O . ARG B 1 35 ? 0.065 -31.812 -5.777 1 95.62 35 ARG B O 1
ATOM 2647 N N . ILE B 1 36 ? -1.149 -30.391 -7.004 1 94.5 36 ILE B N 1
ATOM 2648 C CA . ILE B 1 36 ? -0.54 -29.188 -6.43 1 94.5 36 ILE B CA 1
ATOM 2649 C C . ILE B 1 36 ? -0.919 -29.078 -4.957 1 94.5 36 ILE B C 1
ATOM 2651 O O . ILE B 1 36 ? -0.054 -28.875 -4.098 1 94.5 36 ILE B O 1
ATOM 2655 N N . GLU B 1 37 ? -2.186 -29.281 -4.672 1 96.12 37 GLU B N 1
ATOM 2656 C CA . GLU B 1 37 ? -2.701 -29.094 -3.318 1 96.12 37 GLU B CA 1
ATOM 2657 C C . GLU B 1 37 ? -2.176 -30.188 -2.385 1 96.12 37 GLU B C 1
ATOM 2659 O O . GLU B 1 37 ? -2.084 -29.984 -1.172 1 96.12 37 GLU B O 1
ATOM 2664 N N . SER B 1 38 ? -1.851 -31.344 -2.932 1 93.88 38 SER B N 1
ATOM 2665 C CA . SER B 1 38 ? -1.339 -32.438 -2.117 1 93.88 38 SER B CA 1
ATOM 2666 C C . SER B 1 38 ? 0.178 -32.375 -1.978 1 93.88 38 SER B C 1
ATOM 2668 O O . SER B 1 38 ? 0.786 -33.188 -1.3 1 93.88 38 SER B O 1
ATOM 2670 N N . GLY B 1 39 ? 0.773 -31.391 -2.549 1 90.19 39 GLY B N 1
ATOM 2671 C CA . GLY B 1 39 ? 2.209 -31.188 -2.43 1 90.19 39 GLY B CA 1
ATOM 2672 C C . GLY B 1 39 ? 3.014 -32.062 -3.361 1 90.19 39 GLY B C 1
ATOM 2673 O O . GLY B 1 39 ? 4.246 -32.094 -3.291 1 90.19 39 GLY B O 1
ATOM 2674 N N . ASN B 1 40 ? 2.436 -32.75 -4.301 1 90.38 40 ASN B N 1
ATOM 2675 C CA . ASN B 1 40 ? 3.104 -33.688 -5.195 1 90.38 40 ASN B CA 1
ATOM 2676 C C . ASN B 1 40 ? 3.752 -32.969 -6.375 1 90.38 40 ASN B C 1
ATOM 2678 O O . ASN B 1 40 ? 4.621 -33.531 -7.047 1 90.38 40 ASN B O 1
ATOM 2682 N N . THR B 1 41 ? 3.287 -31.797 -6.57 1 90.25 41 THR B N 1
ATOM 2683 C CA . THR B 1 41 ? 3.826 -31.047 -7.703 1 90.25 41 THR B CA 1
ATOM 2684 C C . THR B 1 41 ? 3.945 -29.562 -7.363 1 90.25 41 THR B C 1
ATOM 2686 O O . THR B 1 41 ? 3.061 -29 -6.719 1 90.25 41 THR B O 1
ATOM 2689 N N . ILE B 1 42 ? 5.059 -29.016 -7.734 1 89.81 42 ILE B N 1
ATOM 2690 C CA . ILE B 1 42 ? 5.176 -27.562 -7.719 1 89.81 42 ILE B CA 1
ATOM 2691 C C . ILE B 1 42 ? 4.617 -26.984 -9.016 1 89.81 42 ILE B C 1
ATOM 2693 O O . ILE B 1 42 ? 5.059 -27.344 -10.109 1 89.81 42 ILE B O 1
ATOM 2697 N N . PRO B 1 43 ? 3.643 -26.188 -8.867 1 93.12 43 PRO B N 1
ATOM 2698 C CA . PRO B 1 43 ? 3.037 -25.656 -10.094 1 93.12 43 PRO B CA 1
ATOM 2699 C C . PRO B 1 43 ? 4 -24.781 -10.898 1 93.12 43 PRO B C 1
ATOM 2701 O O . PRO B 1 43 ? 4.953 -24.234 -10.344 1 93.12 43 PRO B O 1
ATOM 2704 N N . LYS B 1 44 ? 3.715 -24.703 -12.156 1 92.56 44 LYS B N 1
ATOM 2705 C CA . LYS B 1 44 ? 4.359 -23.672 -12.977 1 92.56 44 LYS B CA 1
ATOM 2706 C C . LYS B 1 44 ? 3.963 -22.281 -12.523 1 92.56 44 LYS B C 1
ATOM 2708 O O . LYS B 1 44 ? 2.93 -22.094 -11.875 1 92.56 44 LYS B O 1
ATOM 2713 N N . PHE B 1 45 ? 4.766 -21.359 -12.875 1 92.5 45 PHE B N 1
ATOM 2714 C CA . PHE B 1 45 ? 4.559 -19.984 -12.445 1 92.5 45 PHE B CA 1
ATOM 2715 C C . PHE B 1 45 ? 3.207 -19.469 -12.922 1 92.5 45 PHE B C 1
ATOM 2717 O O . PHE B 1 45 ? 2.438 -18.906 -12.141 1 92.5 45 PHE B O 1
ATOM 2724 N N . ASP B 1 46 ? 2.91 -19.594 -14.133 1 91.19 46 ASP B N 1
ATOM 2725 C CA . ASP B 1 46 ? 1.669 -19.078 -14.703 1 91.19 46 ASP B CA 1
ATOM 2726 C C . ASP B 1 46 ? 0.454 -19.766 -14.086 1 91.19 46 ASP B C 1
ATOM 2728 O O . ASP B 1 46 ? -0.576 -19.125 -13.859 1 91.19 46 ASP B O 1
ATOM 2732 N N . THR B 1 47 ? 0.604 -21.016 -13.789 1 93.44 47 THR B N 1
ATOM 2733 C CA . THR B 1 47 ? -0.47 -21.75 -13.133 1 93.44 47 THR B CA 1
ATOM 2734 C C . THR B 1 47 ? -0.74 -21.188 -11.742 1 93.44 47 THR B C 1
ATOM 2736 O O . THR B 1 47 ? -1.895 -20.984 -11.359 1 93.44 47 THR B O 1
ATOM 2739 N N . MET B 1 48 ? 0.321 -20.953 -11.023 1 93.69 48 MET B N 1
ATOM 2740 C CA . MET B 1 48 ? 0.153 -20.406 -9.672 1 93.69 48 MET B CA 1
ATOM 2741 C C . MET B 1 48 ? -0.481 -19.031 -9.711 1 93.69 48 MET B C 1
ATOM 2743 O O . MET B 1 48 ? -1.328 -18.703 -8.875 1 93.69 48 MET B O 1
ATOM 2747 N N . VAL B 1 49 ? -0.083 -18.219 -10.617 1 93 49 VAL B N 1
ATOM 2748 C CA . VAL B 1 49 ? -0.665 -16.875 -10.758 1 93 49 VAL B CA 1
ATOM 2749 C C . VAL B 1 49 ? -2.166 -17 -11.008 1 93 49 VAL B C 1
ATOM 2751 O O . VAL B 1 49 ? -2.963 -16.297 -10.391 1 93 49 VAL B O 1
ATOM 2754 N N . PHE B 1 50 ? -2.494 -17.891 -11.922 1 94.44 50 PHE B N 1
ATOM 2755 C CA . PHE B 1 50 ? -3.9 -18.156 -12.195 1 94.44 50 PHE B CA 1
ATOM 2756 C C . PHE B 1 50 ? -4.633 -18.562 -10.922 1 94.44 50 PHE B C 1
ATOM 2758 O O . PHE B 1 50 ? -5.699 -18.031 -10.617 1 94.44 50 PHE B O 1
ATOM 2765 N N . LEU B 1 51 ? -4.062 -19.453 -10.234 1 96.12 51 LEU B N 1
ATOM 2766 C CA . LEU B 1 51 ? -4.691 -19.969 -9.016 1 96.12 51 LEU B CA 1
ATOM 2767 C C . LEU B 1 51 ? -4.852 -18.859 -7.984 1 96.12 51 LEU B C 1
ATOM 2769 O O . LEU B 1 51 ? -5.891 -18.766 -7.324 1 96.12 51 LEU B O 1
ATOM 2773 N N . LEU B 1 52 ? -3.859 -18.062 -7.785 1 95.88 52 LEU B N 1
ATOM 2774 C CA . LEU B 1 52 ? -3.926 -16.953 -6.844 1 95.88 52 LEU B CA 1
ATOM 2775 C C . LEU B 1 52 ? -5.023 -15.961 -7.242 1 95.88 52 LEU B C 1
ATOM 2777 O O . LEU B 1 52 ? -5.754 -15.469 -6.383 1 95.88 52 LEU B O 1
ATOM 2781 N N . HIS B 1 53 ? -5.141 -15.703 -8.516 1 94.75 53 HIS B N 1
ATOM 2782 C CA . HIS B 1 53 ? -6.203 -14.836 -9.008 1 94.75 53 HIS B CA 1
ATOM 2783 C C . HIS B 1 53 ? -7.578 -15.383 -8.641 1 94.75 53 HIS B C 1
ATOM 2785 O O . HIS B 1 53 ? -8.461 -14.625 -8.234 1 94.75 53 HIS B O 1
ATOM 2791 N N . GLN B 1 54 ? -7.73 -16.641 -8.773 1 95.56 54 GLN B N 1
ATOM 2792 C CA . GLN B 1 54 ? -9.031 -17.266 -8.539 1 95.56 54 GLN B CA 1
ATOM 2793 C C . GLN B 1 54 ? -9.469 -17.094 -7.086 1 95.56 54 GLN B C 1
ATOM 2795 O O . GLN B 1 54 ? -10.664 -17.031 -6.797 1 95.56 54 GLN B O 1
ATOM 2800 N N . ILE B 1 55 ? -8.492 -17.016 -6.223 1 93.75 55 ILE B N 1
ATOM 2801 C CA . ILE B 1 55 ? -8.852 -16.875 -4.816 1 93.75 55 ILE B CA 1
ATOM 2802 C C . ILE B 1 55 ? -8.641 -15.438 -4.371 1 93.75 55 ILE B C 1
ATOM 2804 O O . ILE B 1 55 ? -8.672 -15.133 -3.176 1 93.75 55 ILE B O 1
ATOM 2808 N N . ASP B 1 56 ? -8.336 -14.547 -5.27 1 92.25 56 ASP B N 1
ATOM 2809 C CA . ASP B 1 56 ? -8.211 -13.109 -5.062 1 92.25 56 ASP B CA 1
ATOM 2810 C C . ASP B 1 56 ? -7.148 -12.797 -4.016 1 92.25 56 ASP B C 1
ATOM 2812 O O . ASP B 1 56 ? -7.414 -12.078 -3.049 1 92.25 56 ASP B O 1
ATOM 2816 N N . MET B 1 57 ? -5.996 -13.258 -4.305 1 93.62 57 MET B N 1
ATOM 2817 C CA . MET B 1 57 ? -4.926 -13.094 -3.324 1 93.62 57 MET B CA 1
ATOM 2818 C C . MET B 1 57 ? -3.609 -12.742 -4.012 1 93.62 57 MET B C 1
ATOM 2820 O O . MET B 1 57 ? -3.285 -13.289 -5.062 1 93.62 57 MET B O 1
ATOM 2824 N N . SER B 1 58 ? -2.926 -11.773 -3.443 1 92.06 58 SER B N 1
ATOM 2825 C CA . SER B 1 58 ? -1.591 -11.453 -3.936 1 92.06 58 SER B CA 1
ATOM 2826 C C . SER B 1 58 ? -0.571 -12.492 -3.486 1 92.06 58 SER B C 1
ATOM 2828 O O . SER B 1 58 ? -0.818 -13.242 -2.541 1 92.06 58 SER B O 1
ATOM 2830 N N . LEU B 1 59 ? 0.502 -12.531 -4.195 1 92.5 59 LEU B N 1
ATOM 2831 C CA . LEU B 1 59 ? 1.582 -13.422 -3.783 1 92.5 59 LEU B CA 1
ATOM 2832 C C . LEU B 1 59 ? 2.082 -13.062 -2.389 1 92.5 59 LEU B C 1
ATOM 2834 O O . LEU B 1 59 ? 2.367 -13.945 -1.578 1 92.5 59 LEU B O 1
ATOM 2838 N N . GLU B 1 60 ? 2.145 -11.805 -2.119 1 91.19 60 GLU B N 1
ATOM 2839 C CA . GLU B 1 60 ? 2.623 -11.336 -0.822 1 91.19 60 GLU B CA 1
ATOM 2840 C C . GLU B 1 60 ? 1.708 -11.812 0.305 1 91.19 60 GLU B C 1
ATOM 2842 O O . GLU B 1 60 ? 2.184 -12.258 1.351 1 91.19 60 GLU B O 1
ATOM 2847 N N . GLU B 1 61 ? 0.467 -11.625 0.103 1 92.81 61 GLU B N 1
ATOM 2848 C CA . GLU B 1 61 ? -0.469 -12.094 1.12 1 92.81 61 GLU B CA 1
ATOM 2849 C C . GLU B 1 61 ? -0.377 -13.609 1.3 1 92.81 61 GLU B C 1
ATOM 2851 O O . GLU B 1 61 ? -0.388 -14.109 2.428 1 92.81 61 GLU B O 1
ATOM 2856 N N . PHE B 1 62 ? -0.312 -14.336 0.17 1 94.56 62 PHE B N 1
ATOM 2857 C CA . PHE B 1 62 ? -0.221 -15.797 0.216 1 94.56 62 PHE B CA 1
ATOM 2858 C C . PHE B 1 62 ? 1.002 -16.234 1.012 1 94.56 62 PHE B C 1
ATOM 2860 O O . PHE B 1 62 ? 0.909 -17.125 1.862 1 94.56 62 PHE B O 1
ATOM 2867 N N . GLU B 1 63 ? 2.125 -15.609 0.765 1 91.62 63 GLU B N 1
ATOM 2868 C CA . GLU B 1 63 ? 3.35 -15.906 1.501 1 91.62 63 GLU B CA 1
ATOM 2869 C C . GLU B 1 63 ? 3.191 -15.594 2.986 1 91.62 63 GLU B C 1
ATOM 2871 O O . GLU B 1 63 ? 3.689 -16.328 3.838 1 91.62 63 GLU B O 1
ATOM 2876 N N . TYR B 1 64 ? 2.531 -14.516 3.266 1 93 64 TYR B N 1
ATOM 2877 C CA . TYR B 1 64 ? 2.281 -14.109 4.645 1 93 64 TYR B CA 1
ATOM 2878 C C . TYR B 1 64 ? 1.473 -15.172 5.383 1 93 64 TYR B C 1
ATOM 2880 O O . TYR B 1 64 ? 1.791 -15.523 6.523 1 93 64 TYR B O 1
ATOM 2888 N N . ILE B 1 65 ? 0.494 -15.688 4.699 1 92.31 65 ILE B N 1
ATOM 2889 C CA . ILE B 1 65 ? -0.352 -16.719 5.285 1 92.31 65 ILE B CA 1
ATOM 2890 C C . ILE B 1 65 ? 0.444 -18.016 5.43 1 92.31 65 ILE B C 1
ATOM 2892 O O . ILE B 1 65 ? 0.337 -18.703 6.449 1 92.31 65 ILE B O 1
ATOM 2896 N N . CYS B 1 66 ? 1.244 -18.344 4.445 1 92.19 66 CYS B N 1
ATOM 2897 C CA . CYS B 1 66 ? 2.094 -19.531 4.512 1 92.19 66 CYS B CA 1
ATOM 2898 C C . CYS B 1 66 ? 3.051 -19.438 5.695 1 92.19 66 CYS B C 1
ATOM 2900 O O . CYS B 1 66 ? 3.498 -20.469 6.207 1 92.19 66 CYS B O 1
ATOM 2902 N N . ASN B 1 67 ? 3.348 -18.25 6.055 1 92 67 ASN B N 1
ATOM 2903 C CA . ASN B 1 67 ? 4.234 -18.031 7.191 1 92 67 ASN B CA 1
ATOM 2904 C C . ASN B 1 67 ? 3.451 -17.797 8.477 1 92 67 ASN B C 1
ATOM 2906 O O . ASN B 1 67 ? 3.891 -17.031 9.336 1 92 67 ASN B O 1
ATOM 2910 N N . LEU B 1 68 ? 2.201 -18.281 8.539 1 91.25 68 LEU B N 1
ATOM 2911 C CA . LEU B 1 68 ? 1.332 -18.266 9.711 1 91.25 68 LEU B CA 1
ATOM 2912 C C . LEU B 1 68 ? 1.074 -16.828 10.18 1 91.25 68 LEU B C 1
ATOM 2914 O O . LEU B 1 68 ? 1.165 -16.531 11.367 1 91.25 68 LEU B O 1
ATOM 2918 N N . TYR B 1 69 ? 0.97 -15.992 9.195 1 91.19 69 TYR B N 1
ATOM 2919 C CA . TYR B 1 69 ? 0.576 -14.602 9.406 1 91.19 69 TYR B CA 1
ATOM 2920 C C . TYR B 1 69 ? 1.667 -13.836 10.148 1 91.19 69 TYR B C 1
ATOM 2922 O O . TYR B 1 69 ? 1.374 -13 11.008 1 91.19 69 TYR B O 1
ATOM 2930 N N . HIS B 1 70 ? 2.904 -14.188 9.867 1 92.12 70 HIS B N 1
ATOM 2931 C CA . HIS B 1 70 ? 4.086 -13.438 10.297 1 92.12 70 HIS B CA 1
ATOM 2932 C C . HIS B 1 70 ? 4.984 -13.109 9.109 1 92.12 70 HIS B C 1
ATOM 2934 O O . HIS B 1 70 ? 5.039 -13.867 8.141 1 92.12 70 HIS B O 1
ATOM 2940 N N . PRO B 1 71 ? 5.625 -12.031 9.203 1 91.62 71 PRO B N 1
ATOM 2941 C CA . PRO B 1 71 ? 6.598 -11.773 8.141 1 91.62 71 PRO B CA 1
ATOM 2942 C C . PRO B 1 71 ? 7.758 -12.773 8.148 1 91.62 71 PRO B C 1
ATOM 2944 O O . PRO B 1 71 ? 8.195 -13.195 9.219 1 91.62 71 PRO B O 1
ATOM 2947 N N . SER B 1 72 ? 8.188 -13.164 7.02 1 91.75 72 SER B N 1
ATOM 2948 C CA . SER B 1 72 ? 9.414 -13.945 6.926 1 91.75 72 SER B CA 1
ATOM 2949 C C . SER B 1 72 ? 10.625 -13.125 7.344 1 91.75 72 SER B C 1
ATOM 2951 O O . SER B 1 72 ? 10.555 -11.898 7.43 1 91.75 72 SER B O 1
ATOM 2953 N N . PRO B 1 73 ? 11.75 -13.789 7.602 1 92.88 73 PRO B N 1
ATOM 2954 C CA . PRO B 1 73 ? 12.961 -13.031 7.922 1 92.88 73 PRO B CA 1
ATOM 2955 C C . PRO B 1 73 ? 13.32 -12.016 6.84 1 92.88 73 PRO B C 1
ATOM 2957 O O . PRO B 1 73 ? 13.695 -10.883 7.152 1 92.88 73 PRO B O 1
ATOM 2960 N N . ARG B 1 74 ? 13.211 -12.375 5.656 1 93.88 74 ARG B N 1
ATOM 2961 C CA . ARG B 1 74 ? 13.477 -11.461 4.551 1 93.88 74 ARG B CA 1
ATOM 2962 C C . ARG B 1 74 ? 12.539 -10.258 4.598 1 93.88 74 ARG B C 1
ATOM 2964 O O . ARG B 1 74 ? 12.977 -9.117 4.469 1 93.88 74 ARG B O 1
ATOM 2971 N N . GLN B 1 75 ? 11.258 -10.617 4.781 1 91.94 75 GLN B N 1
ATOM 2972 C CA . GLN B 1 75 ? 10.25 -9.562 4.773 1 91.94 75 GLN B CA 1
ATOM 2973 C C . GLN B 1 75 ? 10.422 -8.625 5.969 1 91.94 75 GLN B C 1
ATOM 2975 O O . GLN B 1 75 ? 10.141 -7.434 5.875 1 91.94 75 GLN B O 1
ATOM 2980 N N . GLU B 1 76 ? 10.883 -9.109 7.074 1 91.75 76 GLU B N 1
ATOM 2981 C CA . GLU B 1 76 ? 11.164 -8.266 8.234 1 91.75 76 GLU B CA 1
ATOM 2982 C C . GLU B 1 76 ? 12.227 -7.219 7.906 1 91.75 76 GLU B C 1
ATOM 2984 O O . GLU B 1 76 ? 12.094 -6.055 8.297 1 91.75 76 GLU B O 1
ATOM 2989 N N . ILE B 1 77 ? 13.234 -7.648 7.23 1 92.94 77 ILE B N 1
ATOM 2990 C CA . ILE B 1 77 ? 14.305 -6.742 6.832 1 92.94 77 ILE B CA 1
ATOM 2991 C C . ILE B 1 77 ? 13.758 -5.672 5.891 1 92.94 77 ILE B C 1
ATOM 2993 O O . ILE B 1 77 ? 13.984 -4.48 6.098 1 92.94 77 ILE B O 1
ATOM 2997 N N . ILE B 1 78 ? 12.984 -6.141 4.945 1 89.69 78 ILE B N 1
ATOM 2998 C CA . ILE B 1 78 ? 12.422 -5.254 3.934 1 89.69 78 ILE B CA 1
ATOM 2999 C C . ILE B 1 78 ? 11.469 -4.258 4.59 1 89.69 78 ILE B C 1
ATOM 3001 O O . ILE B 1 78 ? 11.516 -3.061 4.293 1 89.69 78 ILE B O 1
ATOM 3005 N N . ASN B 1 79 ? 10.664 -4.742 5.492 1 86.81 79 ASN B N 1
ATOM 3006 C CA . ASN B 1 79 ? 9.75 -3.863 6.215 1 86.81 79 ASN B CA 1
ATOM 3007 C C . ASN B 1 79 ? 10.508 -2.809 7.02 1 86.81 79 ASN B C 1
ATOM 3009 O O . ASN B 1 79 ? 10.086 -1.651 7.082 1 86.81 79 ASN B O 1
ATOM 3013 N N . ALA B 1 80 ? 11.562 -3.162 7.598 1 86.56 80 ALA B N 1
ATOM 3014 C CA . ALA B 1 80 ? 12.32 -2.27 8.469 1 86.56 80 ALA B CA 1
ATOM 3015 C C . ALA B 1 80 ? 12.969 -1.146 7.664 1 86.56 80 ALA B C 1
ATOM 3017 O O . ALA B 1 80 ? 12.945 0.016 8.078 1 86.56 80 ALA B O 1
ATOM 3018 N N . ILE B 1 81 ? 13.539 -1.49 6.57 1 83.44 81 ILE B N 1
ATOM 3019 C CA . ILE B 1 81 ? 14.297 -0.502 5.809 1 83.44 81 ILE B CA 1
ATOM 3020 C C . ILE B 1 81 ? 13.336 0.458 5.109 1 83.44 81 ILE B C 1
ATOM 3022 O O . ILE B 1 81 ? 13.641 1.639 4.938 1 83.44 81 ILE B O 1
ATOM 3026 N N . TYR B 1 82 ? 12.164 -0.033 4.727 1 73.25 82 TYR B N 1
ATOM 3027 C CA . TYR B 1 82 ? 11.273 0.808 3.932 1 73.25 82 TYR B CA 1
ATOM 3028 C C . TYR B 1 82 ? 10.242 1.492 4.816 1 73.25 82 TYR B C 1
ATOM 3030 O O . TYR B 1 82 ? 9.477 2.342 4.348 1 73.25 82 TYR B O 1
ATOM 3038 N N . SER B 1 83 ? 10.297 1.058 6.074 1 66.5 83 SER B N 1
ATOM 3039 C CA . SER B 1 83 ? 9.406 1.771 6.98 1 66.5 83 SER B CA 1
ATOM 3040 C C . SER B 1 83 ? 9.844 3.217 7.168 1 66.5 83 SER B C 1
ATOM 3042 O O . SER B 1 83 ? 11.047 3.508 7.191 1 66.5 83 SER B O 1
ATOM 3044 N N . GLN B 1 84 ? 9.148 4.258 6.734 1 55.75 84 GLN B N 1
ATOM 3045 C CA . GLN B 1 84 ? 9.398 5.691 6.633 1 55.75 84 GLN B CA 1
ATOM 3046 C C . GLN B 1 84 ? 10.047 6.227 7.906 1 55.75 84 GLN B C 1
ATOM 3048 O O . GLN B 1 84 ? 10.836 7.172 7.859 1 55.75 84 GLN B O 1
ATOM 3053 N N . HIS B 1 85 ? 9.672 5.816 9.109 1 50.56 85 HIS B N 1
ATOM 3054 C CA . HIS B 1 85 ? 9.961 6.488 10.375 1 50.56 85 HIS B CA 1
ATOM 3055 C C . HIS B 1 85 ? 11.227 5.938 11.016 1 50.56 85 HIS B C 1
ATOM 3057 O O . HIS B 1 85 ? 11.789 6.555 11.922 1 50.56 85 HIS B O 1
ATOM 3063 N N . ASP B 1 86 ? 11.695 4.855 10.586 1 49.34 86 ASP B N 1
ATOM 3064 C CA . ASP B 1 86 ? 12.344 4.066 11.633 1 49.34 86 ASP B CA 1
ATOM 3065 C C . ASP B 1 86 ? 13.859 4.242 11.586 1 49.34 86 ASP B C 1
ATOM 3067 O O . ASP B 1 86 ? 14.547 3.99 12.578 1 49.34 86 ASP B O 1
ATOM 3071 N N . LEU B 1 87 ? 14.438 4.699 10.422 1 55.22 87 LEU B N 1
ATOM 3072 C CA . LEU B 1 87 ? 15.875 4.5 10.617 1 55.22 87 LEU B CA 1
ATOM 3073 C C . LEU B 1 87 ? 16.5 5.707 11.305 1 55.22 87 LEU B C 1
ATOM 3075 O O . LEU B 1 87 ? 17.516 6.234 10.836 1 55.22 87 LEU B O 1
ATOM 3079 N N . VAL B 1 88 ? 15.727 6.133 12.336 1 56.84 88 VAL B N 1
ATOM 3080 C CA . VAL B 1 88 ? 16.156 7.352 13 1 56.84 88 VAL B CA 1
ATOM 3081 C C . VAL B 1 88 ? 17.281 7.027 14 1 56.84 88 VAL B C 1
ATOM 3083 O O . VAL B 1 88 ? 18.25 7.766 14.102 1 56.84 88 VAL B O 1
ATOM 3086 N N . GLY B 1 89 ? 17.125 5.895 14.633 1 66.06 89 GLY B N 1
ATOM 3087 C CA . GLY B 1 89 ? 18.109 5.691 15.688 1 66.06 89 GLY B CA 1
ATOM 3088 C C . GLY B 1 89 ? 19.234 4.762 15.273 1 66.06 89 GLY B C 1
ATOM 3089 O O . GLY B 1 89 ? 19.031 3.836 14.484 1 66.06 89 GLY B O 1
ATOM 3090 N N . THR B 1 90 ? 20.422 5.09 15.703 1 75.06 90 THR B N 1
ATOM 3091 C CA . THR B 1 90 ? 21.609 4.297 15.406 1 75.06 90 THR B CA 1
ATOM 3092 C C . THR B 1 90 ? 21.422 2.855 15.875 1 75.06 90 THR B C 1
ATOM 3094 O O . THR B 1 90 ? 21.844 1.92 15.188 1 75.06 90 THR B O 1
ATOM 3097 N N . LYS B 1 91 ? 20.828 2.703 16.984 1 83.94 91 LYS B N 1
ATOM 3098 C CA . LYS B 1 91 ? 20.641 1.355 17.516 1 83.94 91 LYS B CA 1
ATOM 3099 C C . LYS B 1 91 ? 19.781 0.511 16.594 1 83.94 91 LYS B C 1
ATOM 3101 O O . LYS B 1 91 ? 20.078 -0.656 16.328 1 83.94 91 LYS B O 1
ATOM 3106 N N . GLU B 1 92 ? 18.75 1.04 16.062 1 84.69 92 GLU B N 1
ATOM 3107 C CA . GLU B 1 92 ? 17.844 0.332 15.172 1 84.69 92 GLU B CA 1
ATOM 3108 C C . GLU B 1 92 ? 18.531 -0.064 13.867 1 84.69 92 GLU B C 1
ATOM 3110 O O . GLU B 1 92 ? 18.297 -1.148 13.336 1 84.69 92 GLU B O 1
ATOM 3115 N N . ILE B 1 93 ? 19.391 0.723 13.477 1 87.75 93 ILE B N 1
ATOM 3116 C CA . ILE B 1 93 ? 20.125 0.473 12.234 1 87.75 93 ILE B CA 1
ATOM 3117 C C . ILE B 1 93 ? 21.109 -0.681 12.438 1 87.75 93 ILE B C 1
ATOM 3119 O O . ILE B 1 93 ? 21.266 -1.526 11.555 1 87.75 93 ILE B O 1
ATOM 3123 N N . GLU B 1 94 ? 21.703 -0.706 13.57 1 90.44 94 GLU B N 1
ATOM 3124 C CA . GLU B 1 94 ? 22.656 -1.774 13.867 1 90.44 94 GLU B CA 1
ATOM 3125 C C . GLU B 1 94 ? 21.938 -3.119 14.008 1 90.44 94 GLU B C 1
ATOM 3127 O O . GLU B 1 94 ? 22.484 -4.152 13.602 1 90.44 94 GLU B O 1
ATOM 3132 N N . ILE B 1 95 ? 20.828 -3.057 14.641 1 93.19 95 ILE B N 1
ATOM 3133 C CA . ILE B 1 95 ? 20.031 -4.273 14.773 1 93.19 95 ILE B CA 1
ATOM 3134 C C . ILE B 1 95 ? 19.672 -4.801 13.383 1 93.19 95 ILE B C 1
ATOM 3136 O O . ILE B 1 95 ? 19.781 -6 13.125 1 93.19 95 ILE B O 1
ATOM 3140 N N . LEU B 1 96 ? 19.266 -3.906 12.516 1 93 96 LEU B N 1
ATOM 3141 C CA . LEU B 1 96 ? 18.906 -4.293 11.156 1 93 96 LEU B CA 1
ATOM 3142 C C . LEU B 1 96 ? 20.109 -4.816 10.398 1 93 96 LEU B C 1
ATOM 3144 O O . LEU B 1 96 ? 20 -5.766 9.617 1 93 96 LEU B O 1
ATOM 3148 N N . GLN B 1 97 ? 21.203 -4.191 10.625 1 93.62 97 GLN B N 1
ATOM 3149 C CA . GLN B 1 97 ? 22.453 -4.652 10.023 1 93.62 97 GLN B CA 1
ATOM 3150 C C . GLN B 1 97 ? 22.75 -6.102 10.398 1 93.62 97 GLN B C 1
ATOM 3152 O O . GLN B 1 97 ? 23.078 -6.918 9.531 1 93.62 97 GLN B O 1
ATOM 3157 N N . LYS B 1 98 ? 22.641 -6.359 11.672 1 96.19 98 LYS B N 1
ATOM 3158 C CA . LYS B 1 98 ? 22.891 -7.711 12.156 1 96.19 98 LYS B CA 1
ATOM 3159 C C . LYS B 1 98 ? 21.891 -8.703 11.562 1 96.19 98 LYS B C 1
ATOM 3161 O O . LYS B 1 98 ? 22.266 -9.828 11.211 1 96.19 98 LYS B O 1
ATOM 3166 N N . LYS B 1 99 ? 20.672 -8.32 11.461 1 96.31 99 LYS B N 1
ATOM 3167 C CA . LYS B 1 99 ? 19.656 -9.172 10.852 1 96.31 99 LYS B CA 1
ATOM 3168 C C . LYS B 1 99 ? 20.016 -9.5 9.406 1 96.31 99 LYS B C 1
ATOM 3170 O O . LYS B 1 99 ? 19.844 -10.641 8.961 1 96.31 99 LYS B O 1
ATOM 3175 N N . CYS B 1 100 ? 20.453 -8.547 8.703 1 97 100 CYS B N 1
ATOM 3176 C CA . CYS B 1 100 ? 20.875 -8.758 7.316 1 97 100 CYS B CA 1
ATOM 3177 C C . CYS B 1 100 ? 22.031 -9.734 7.238 1 97 100 CYS B C 1
ATOM 3179 O O . CYS B 1 100 ? 22.031 -10.656 6.422 1 97 100 CYS B O 1
ATOM 3181 N N . GLN B 1 101 ? 22.984 -9.5 8.109 1 97.44 101 GLN B N 1
ATOM 3182 C CA . GLN B 1 101 ? 24.156 -10.359 8.125 1 97.44 101 GLN B CA 1
ATOM 3183 C C . GLN B 1 101 ? 23.781 -11.805 8.414 1 97.44 101 GLN B C 1
ATOM 3185 O O . GLN B 1 101 ? 24.25 -12.727 7.738 1 97.44 101 GLN B O 1
ATOM 3190 N N . ASP B 1 102 ? 22.969 -11.969 9.406 1 97.5 102 ASP B N 1
ATOM 3191 C CA . ASP B 1 102 ? 22.531 -13.312 9.781 1 97.5 102 ASP B CA 1
ATOM 3192 C C . ASP B 1 102 ? 21.766 -13.977 8.648 1 97.5 102 ASP B C 1
ATOM 3194 O O . ASP B 1 102 ? 21.938 -15.164 8.375 1 97.5 102 ASP B O 1
ATOM 3198 N N . TYR B 1 103 ? 20.938 -13.211 8.023 1 97.12 103 TYR B N 1
ATOM 3199 C CA . TYR B 1 103 ? 20.141 -13.719 6.91 1 97.12 103 TYR B CA 1
ATOM 3200 C C . TYR B 1 103 ? 21.031 -14.141 5.754 1 97.12 103 TYR B C 1
ATOM 3202 O O . TYR B 1 103 ? 20.812 -15.188 5.141 1 97.12 103 TYR B O 1
ATOM 3210 N N . LEU B 1 104 ? 22.031 -13.438 5.488 1 96 104 LEU B N 1
ATOM 3211 C CA . LEU B 1 104 ? 22.875 -13.641 4.324 1 96 104 LEU B CA 1
ATOM 3212 C C . LEU B 1 104 ? 23.859 -14.789 4.555 1 96 104 LEU B C 1
ATOM 3214 O O . LEU B 1 104 ? 24.5 -15.258 3.615 1 96 104 LEU B O 1
ATOM 3218 N N . LYS B 1 105 ? 23.953 -15.281 5.809 1 95.62 105 LYS B N 1
ATOM 3219 C CA . LYS B 1 105 ? 24.734 -16.484 6.09 1 95.62 105 LYS B CA 1
ATOM 3220 C C . LYS B 1 105 ? 24.094 -17.719 5.461 1 95.62 105 LYS B C 1
ATOM 3222 O O . LYS B 1 105 ? 24.781 -18.672 5.094 1 95.62 105 LYS B O 1
ATOM 3227 N N . THR B 1 106 ? 22.797 -17.656 5.324 1 92.19 106 THR B N 1
ATOM 3228 C CA . THR B 1 106 ? 22.031 -18.828 4.902 1 92.19 106 THR B CA 1
ATOM 3229 C C . THR B 1 106 ? 21.516 -18.641 3.479 1 92.19 106 THR B C 1
ATOM 3231 O O . THR B 1 106 ? 21.359 -19.609 2.74 1 92.19 106 THR B O 1
ATOM 3234 N N . TYR B 1 107 ? 21.25 -17.406 3.113 1 91.75 107 TYR B N 1
ATOM 3235 C CA . TYR B 1 107 ? 20.547 -17.188 1.853 1 91.75 107 TYR B CA 1
ATOM 3236 C C . TYR B 1 107 ? 21.359 -16.266 0.94 1 91.75 107 TYR B C 1
ATOM 3238 O O . TYR B 1 107 ? 22 -15.312 1.405 1 91.75 107 TYR B O 1
ATOM 3246 N N . HIS B 1 108 ? 21.359 -16.609 -0.296 1 92.69 108 HIS B N 1
ATOM 3247 C CA . HIS B 1 108 ? 21.844 -15.688 -1.319 1 92.69 108 HIS B CA 1
ATOM 3248 C C . HIS B 1 108 ? 20.75 -14.727 -1.755 1 92.69 108 HIS B C 1
ATOM 3250 O O . HIS B 1 108 ? 19.703 -15.148 -2.271 1 92.69 108 HIS B O 1
ATOM 3256 N N . ASP B 1 109 ? 20.891 -13.492 -1.532 1 95.31 109 ASP B N 1
ATOM 3257 C CA . ASP B 1 109 ? 19.891 -12.469 -1.788 1 95.31 109 ASP B CA 1
ATOM 3258 C C . ASP B 1 109 ? 20.531 -11.125 -2.1 1 95.31 109 ASP B C 1
ATOM 3260 O O . ASP B 1 109 ? 20.984 -10.422 -1.192 1 95.31 109 ASP B O 1
ATOM 3264 N N . ILE B 1 110 ? 20.531 -10.766 -3.344 1 92.81 110 ILE B N 1
ATOM 3265 C CA . ILE B 1 110 ? 21.266 -9.602 -3.83 1 92.81 110 ILE B CA 1
ATOM 3266 C C . ILE B 1 110 ? 20.688 -8.328 -3.219 1 92.81 110 ILE B C 1
ATOM 3268 O O . ILE B 1 110 ? 21.422 -7.5 -2.682 1 92.81 110 ILE B O 1
ATOM 3272 N N . PRO B 1 111 ? 19.375 -8.164 -3.234 1 92.75 111 PRO B N 1
ATOM 3273 C CA . PRO B 1 111 ? 18.812 -6.957 -2.627 1 92.75 111 PRO B CA 1
ATOM 3274 C C . PRO B 1 111 ? 19.172 -6.812 -1.15 1 92.75 111 PRO B C 1
ATOM 3276 O O . PRO B 1 111 ? 19.469 -5.703 -0.689 1 92.75 111 PRO B O 1
ATOM 3279 N N . ILE B 1 112 ? 19.156 -7.848 -0.409 1 94.75 112 ILE B N 1
ATOM 3280 C CA . ILE B 1 112 ? 19.5 -7.785 1.009 1 94.75 112 ILE B CA 1
ATOM 3281 C C . ILE B 1 112 ? 20.969 -7.434 1.174 1 94.75 112 ILE B C 1
ATOM 3283 O O . ILE B 1 112 ? 21.344 -6.727 2.109 1 94.75 112 ILE B O 1
ATOM 3287 N N . GLU B 1 113 ? 21.781 -7.922 0.297 1 91.88 113 GLU B N 1
ATOM 3288 C CA . GLU B 1 113 ? 23.188 -7.516 0.291 1 91.88 113 GLU B CA 1
ATOM 3289 C C . GLU B 1 113 ? 23.328 -6.008 0.082 1 91.88 113 GLU B C 1
ATOM 3291 O O . GLU B 1 113 ? 24.141 -5.359 0.739 1 91.88 113 GLU B O 1
ATOM 3296 N N . HIS B 1 114 ? 22.531 -5.512 -0.859 1 87.31 114 HIS B N 1
ATOM 3297 C CA . HIS B 1 114 ? 22.547 -4.078 -1.113 1 87.31 114 HIS B CA 1
ATOM 3298 C C . HIS B 1 114 ? 22.094 -3.293 0.115 1 87.31 114 HIS B C 1
ATOM 3300 O O . HIS B 1 114 ? 22.672 -2.258 0.445 1 87.31 114 HIS B O 1
ATOM 3306 N N . ILE B 1 115 ? 21.062 -3.754 0.762 1 90.12 115 ILE B N 1
ATOM 3307 C CA . ILE B 1 115 ? 20.578 -3.125 1.981 1 90.12 115 ILE B CA 1
ATOM 3308 C C . ILE B 1 115 ? 21.672 -3.117 3.039 1 90.12 115 ILE B C 1
ATOM 3310 O O . ILE B 1 115 ? 21.906 -2.098 3.693 1 90.12 115 ILE B O 1
ATOM 3314 N N . LEU B 1 116 ? 22.344 -4.227 3.186 1 91.38 116 LEU B N 1
ATOM 3315 C CA . LEU B 1 116 ? 23.438 -4.316 4.141 1 91.38 116 LEU B CA 1
ATOM 3316 C C . LEU B 1 116 ? 24.531 -3.301 3.82 1 91.38 116 LEU B C 1
ATOM 3318 O O . LEU B 1 116 ? 25.047 -2.641 4.719 1 91.38 116 LEU B O 1
ATOM 3322 N N . ASP B 1 117 ? 24.828 -3.182 2.566 1 86.94 117 ASP B N 1
ATOM 3323 C CA . ASP B 1 117 ? 25.844 -2.217 2.143 1 86.94 117 ASP B CA 1
ATOM 3324 C C . ASP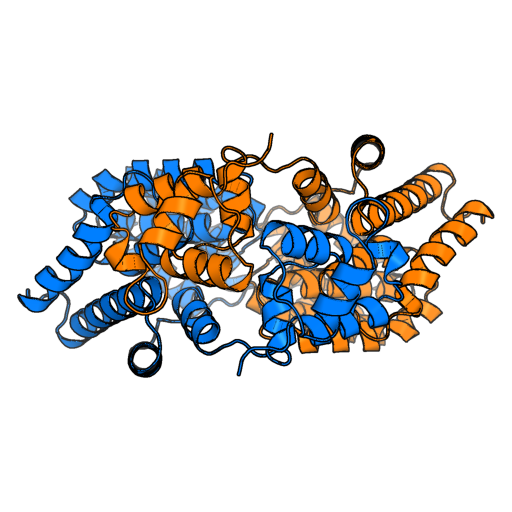 B 1 117 ? 25.438 -0.794 2.523 1 86.94 117 ASP B C 1
ATOM 3326 O O . ASP B 1 117 ? 26.266 -0.012 2.998 1 86.94 117 ASP B O 1
ATOM 3330 N N . ILE B 1 118 ? 24.219 -0.45 2.301 1 84.5 118 ILE B N 1
ATOM 3331 C CA . ILE B 1 118 ? 23.703 0.872 2.633 1 84.5 118 ILE B CA 1
ATOM 3332 C C . ILE B 1 118 ? 23.781 1.094 4.141 1 84.5 118 ILE B C 1
ATOM 3334 O O . ILE B 1 118 ? 24.219 2.152 4.598 1 84.5 118 ILE B O 1
ATOM 3338 N N . LEU B 1 119 ? 23.359 0.084 4.875 1 86.75 119 LEU B N 1
ATOM 3339 C CA . LEU B 1 119 ? 23.406 0.182 6.328 1 86.75 119 LEU B CA 1
ATOM 3340 C C . LEU B 1 119 ? 24.828 0.395 6.816 1 86.75 119 LEU B C 1
ATOM 3342 O O . LEU B 1 119 ? 25.062 1.189 7.73 1 86.75 119 LEU B O 1
ATOM 3346 N N . ASN B 1 120 ? 25.688 -0.253 6.203 1 85.62 120 ASN B N 1
ATOM 3347 C CA . ASN B 1 120 ? 27.094 -0.089 6.562 1 85.62 120 ASN B CA 1
ATOM 3348 C C . ASN B 1 120 ? 27.578 1.342 6.324 1 85.62 120 ASN B C 1
ATOM 3350 O O . ASN B 1 120 ? 28.312 1.899 7.141 1 85.62 120 ASN B O 1
ATOM 3354 N N . VAL B 1 121 ? 27.172 1.868 5.281 1 79.62 121 VAL B N 1
ATOM 3355 C CA . VAL B 1 121 ? 27.547 3.234 4.945 1 79.62 121 VAL B CA 1
ATOM 3356 C C . VAL B 1 121 ? 26.938 4.207 5.953 1 79.62 121 VAL B C 1
ATOM 3358 O O . VAL B 1 121 ? 27.641 5.078 6.48 1 79.62 121 VAL B O 1
ATOM 3361 N N . VAL B 1 122 ? 25.672 4.016 6.246 1 79.06 122 VAL B N 1
ATOM 3362 C CA . VAL B 1 122 ? 24.969 4.91 7.156 1 79.06 122 VAL B CA 1
ATOM 3363 C C . VAL B 1 122 ? 25.594 4.828 8.547 1 79.06 122 VAL B C 1
ATOM 3365 O O . VAL B 1 122 ? 25.797 5.852 9.203 1 79.06 122 VAL B O 1
ATOM 3368 N N . ILE B 1 123 ? 25.875 3.678 8.953 1 83.31 123 ILE B N 1
ATOM 3369 C CA . ILE B 1 123 ? 26.469 3.467 10.266 1 83.31 123 ILE B CA 1
ATOM 3370 C C . ILE B 1 123 ? 27.844 4.129 10.32 1 83.31 123 ILE B C 1
ATOM 3372 O O . ILE B 1 123 ? 28.188 4.789 11.305 1 83.31 123 ILE B O 1
ATOM 3376 N N . SER B 1 124 ? 28.547 3.986 9.32 1 79.19 124 SER B N 1
ATOM 3377 C CA . SER B 1 124 ? 29.875 4.586 9.258 1 79.19 124 SER B CA 1
ATOM 3378 C C . SER B 1 124 ? 29.797 6.109 9.289 1 79.19 124 SER B C 1
ATOM 3380 O O . SER B 1 124 ? 30.609 6.766 9.953 1 79.19 124 SER B O 1
ATOM 3382 N N . LEU B 1 125 ? 28.891 6.66 8.617 1 74.31 125 LEU B N 1
ATOM 3383 C CA . LEU B 1 125 ? 28.719 8.109 8.57 1 74.31 125 LEU B CA 1
ATOM 3384 C C . LEU B 1 125 ? 28.312 8.648 9.938 1 74.31 125 LEU B C 1
ATOM 3386 O O . LEU B 1 125 ? 28.797 9.711 10.344 1 74.31 125 LEU B O 1
ATOM 3390 N N . ARG B 1 126 ? 27.469 7.98 10.516 1 74.25 126 ARG B N 1
ATOM 3391 C CA . ARG B 1 126 ? 26.984 8.422 11.82 1 74.25 126 ARG B CA 1
ATOM 3392 C C . ARG B 1 126 ? 28.078 8.336 12.875 1 74.25 126 ARG B C 1
ATOM 3394 O O . ARG B 1 126 ? 28.172 9.18 13.766 1 74.25 126 ARG B O 1
ATOM 3401 N N . ARG B 1 127 ? 28.859 7.344 12.828 1 74.94 127 ARG B N 1
ATOM 3402 C CA . ARG B 1 127 ? 29.922 7.129 13.805 1 74.94 127 ARG B CA 1
ATOM 3403 C C . ARG B 1 127 ? 31.078 8.094 13.578 1 74.94 127 ARG B C 1
ATOM 3405 O O . ARG B 1 127 ? 31.656 8.609 14.531 1 74.94 127 ARG B O 1
ATOM 3412 N N . ASN B 1 128 ? 31.453 8.25 12.398 1 69.38 128 ASN B N 1
ATOM 3413 C CA . ASN B 1 128 ? 32.656 9.008 12.094 1 69.38 128 ASN B CA 1
ATOM 3414 C C . ASN B 1 128 ? 32.344 10.453 11.734 1 69.38 128 ASN B C 1
ATOM 3416 O O . ASN B 1 128 ? 33.25 11.289 11.641 1 69.38 128 ASN B O 1
ATOM 3420 N N . GLY B 1 129 ? 31.062 10.961 11.867 1 59.34 129 GLY B N 1
ATOM 3421 C CA . GLY B 1 129 ? 30.688 12.297 11.445 1 59.34 129 GLY B CA 1
ATOM 3422 C C . GLY B 1 129 ? 30.922 12.539 9.961 1 59.34 129 GLY B C 1
ATOM 3423 O O . GLY B 1 129 ? 31.562 11.727 9.289 1 59.34 129 GLY B O 1
ATOM 3424 N N . LEU B 1 130 ? 30.094 13.453 9.234 1 54.81 130 LEU B N 1
ATOM 3425 C CA . LEU B 1 130 ? 30.219 13.789 7.82 1 54.81 130 LEU B CA 1
ATOM 3426 C C . LEU B 1 130 ? 31.641 14.211 7.488 1 54.81 130 LEU B C 1
ATOM 3428 O O . LEU B 1 130 ? 32.062 14.141 6.332 1 54.81 130 LEU B O 1
ATOM 3432 N N . HIS B 1 131 ? 32.25 14.781 8.477 1 50.25 131 HIS B N 1
ATOM 3433 C CA . HIS B 1 131 ? 33.5 15.492 8.203 1 50.25 131 HIS B CA 1
ATOM 3434 C C . HIS B 1 131 ? 34.656 14.516 7.926 1 50.25 131 HIS B C 1
ATOM 3436 O O . HIS B 1 131 ? 35.688 14.914 7.426 1 50.25 131 HIS B O 1
ATOM 3442 N N . ASN B 1 132 ? 34.656 13.5 8.625 1 47.94 132 ASN B N 1
ATOM 3443 C CA . ASN B 1 132 ? 35.875 12.727 8.391 1 47.94 132 ASN B CA 1
ATOM 3444 C C . ASN B 1 132 ? 35.781 11.906 7.105 1 47.94 132 ASN B C 1
ATOM 3446 O O . ASN B 1 132 ? 34.938 11 7.004 1 47.94 132 ASN B O 1
ATOM 3450 N N . GLN B 1 133 ? 35.906 12.492 5.922 1 50.12 133 GLN B N 1
ATOM 3451 C CA . GLN B 1 133 ? 36.188 11.945 4.598 1 50.12 133 GLN B CA 1
ATOM 3452 C C . GLN B 1 133 ? 36.844 10.57 4.688 1 50.12 133 GLN B C 1
ATOM 3454 O O . GLN B 1 133 ? 38.031 10.43 4.387 1 50.12 133 GLN B O 1
ATOM 3459 N N . ASN B 1 134 ? 36.312 9.812 5.562 1 54.31 134 ASN B N 1
ATOM 3460 C CA . ASN B 1 134 ? 37 8.539 5.637 1 54.31 134 ASN B CA 1
ATOM 3461 C C . ASN B 1 134 ? 36.844 7.73 4.352 1 54.31 134 ASN B C 1
ATOM 3463 O O . ASN B 1 134 ? 35.75 7.703 3.766 1 54.31 134 ASN B O 1
ATOM 3467 N N . ASP B 1 135 ? 37.938 7.406 3.717 1 60.44 135 ASP B N 1
ATOM 3468 C CA . ASP B 1 135 ? 38.125 6.586 2.529 1 60.44 135 ASP B CA 1
ATOM 3469 C C . ASP B 1 135 ? 37.094 5.484 2.432 1 60.44 135 ASP B C 1
ATOM 3471 O O . ASP B 1 135 ? 36.594 5.176 1.34 1 60.44 135 ASP B O 1
ATOM 3475 N N . ASP B 1 136 ? 36.656 5.109 3.6 1 63.25 136 ASP B N 1
ATOM 3476 C CA . ASP B 1 136 ? 35.719 3.994 3.594 1 63.25 136 ASP B CA 1
ATOM 3477 C C . ASP B 1 136 ? 34.312 4.457 3.209 1 63.25 136 ASP B C 1
ATOM 3479 O O . ASP B 1 136 ? 33.594 3.754 2.5 1 63.25 136 ASP B O 1
ATOM 3483 N N . PHE B 1 137 ? 34.031 5.656 3.549 1 63.28 137 PHE B N 1
ATOM 3484 C CA . PHE B 1 137 ? 32.719 6.246 3.238 1 63.28 137 PHE B CA 1
ATOM 3485 C C . PHE B 1 137 ? 32.562 6.445 1.737 1 63.28 137 PHE B C 1
ATOM 3487 O O . PHE B 1 137 ? 31.562 6.039 1.153 1 63.28 137 PHE B O 1
ATOM 3494 N N . GLN B 1 138 ? 33.562 7.199 1.303 1 64.31 138 GLN B N 1
ATOM 3495 C CA . GLN B 1 138 ? 33.531 7.477 -0.13 1 64.31 138 GLN B CA 1
ATOM 3496 C C . GLN B 1 138 ? 33.5 6.184 -0.939 1 64.31 138 GLN B C 1
ATOM 3498 O O . GLN B 1 138 ? 32.781 6.094 -1.943 1 64.31 138 GLN B O 1
ATOM 3503 N N . LYS B 1 139 ? 34.156 5.254 -0.314 1 70.38 139 LYS B N 1
ATOM 3504 C CA . LYS B 1 139 ? 34.188 3.967 -0.998 1 70.38 139 LYS B CA 1
ATOM 3505 C C . LYS B 1 139 ? 32.844 3.275 -0.985 1 70.38 139 LYS B C 1
ATOM 3507 O O . LYS B 1 139 ? 32.375 2.773 -2.014 1 70.38 139 LYS B O 1
ATOM 3512 N N . ASN B 1 140 ? 32.156 3.295 0.12 1 68.69 140 ASN B N 1
ATOM 3513 C CA . ASN B 1 140 ? 30.875 2.592 0.235 1 68.69 140 ASN B CA 1
ATOM 3514 C C . ASN B 1 140 ? 29.766 3.316 -0.521 1 68.69 140 ASN B C 1
ATOM 3516 O O . ASN B 1 140 ? 28.938 2.68 -1.178 1 68.69 140 ASN B O 1
ATOM 3520 N N . THR B 1 141 ? 29.766 4.637 -0.407 1 67.88 141 THR B N 1
ATOM 3521 C CA . THR B 1 141 ? 28.781 5.41 -1.146 1 67.88 141 THR B CA 1
ATOM 3522 C C . THR B 1 141 ? 28.984 5.262 -2.65 1 67.88 141 THR B C 1
ATOM 3524 O O . THR B 1 141 ? 28.031 5.176 -3.412 1 67.88 141 THR B O 1
ATOM 3527 N N . GLN B 1 142 ? 30.234 5.195 -2.951 1 71 142 GLN B N 1
ATOM 3528 C CA . GLN B 1 142 ? 30.562 5.02 -4.363 1 71 142 GLN B CA 1
ATOM 3529 C C . GLN B 1 142 ? 30.109 3.648 -4.867 1 71 142 GLN B C 1
ATOM 3531 O O . GLN B 1 142 ? 29.656 3.518 -6 1 71 142 GLN B O 1
ATOM 3536 N N . LYS B 1 143 ? 30.25 2.719 -4 1 72.31 143 LYS B N 1
ATOM 3537 C CA . LYS B 1 143 ? 29.812 1.377 -4.371 1 72.31 143 LYS B CA 1
ATOM 3538 C C . LYS B 1 143 ? 28.312 1.343 -4.637 1 72.31 143 LYS B C 1
ATOM 3540 O O . LYS B 1 143 ? 27.875 0.785 -5.641 1 72.31 143 LYS B O 1
ATOM 3545 N N . ILE B 1 144 ? 27.547 1.979 -3.748 1 73.62 144 ILE B N 1
ATOM 3546 C CA . ILE B 1 144 ? 26.094 1.991 -3.906 1 73.62 144 ILE B CA 1
ATOM 3547 C C . ILE B 1 144 ? 25.719 2.795 -5.148 1 73.62 144 ILE B C 1
ATOM 3549 O O . ILE B 1 144 ? 24.875 2.371 -5.934 1 73.62 144 ILE B O 1
ATOM 3553 N N . TRP B 1 145 ? 26.5 3.824 -5.285 1 75.06 145 TRP B N 1
ATOM 3554 C CA . TRP B 1 145 ? 26.203 4.688 -6.422 1 75.06 145 TRP B CA 1
ATOM 3555 C C . TRP B 1 145 ? 26.578 4.008 -7.734 1 75.06 145 TRP B C 1
ATOM 3557 O O . TRP B 1 145 ? 25.859 4.125 -8.727 1 75.06 145 TRP B O 1
ATOM 3567 N N . SER B 1 146 ? 27.656 3.334 -7.668 1 73.75 146 SER B N 1
ATOM 3568 C CA . SER B 1 146 ? 28.078 2.656 -8.883 1 73.75 146 SER B CA 1
ATOM 3569 C C . SER B 1 146 ? 27.047 1.639 -9.352 1 73.75 146 SER B C 1
ATOM 3571 O O . SER B 1 146 ? 26.859 1.442 -10.555 1 73.75 146 SER B O 1
ATOM 3573 N N . TYR B 1 147 ? 26.391 1.094 -8.352 1 73.06 147 TYR B N 1
ATOM 3574 C CA . TYR B 1 147 ? 25.328 0.143 -8.656 1 73.06 147 TYR B CA 1
ATOM 3575 C C . TYR B 1 147 ? 24.094 0.855 -9.227 1 73.06 147 TYR B C 1
ATOM 3577 O O . TYR B 1 147 ? 23.531 0.423 -10.234 1 73.06 147 TYR B O 1
ATOM 3585 N N . LEU B 1 148 ? 23.75 1.96 -8.688 1 76.69 148 LEU B N 1
ATOM 3586 C CA . LEU B 1 148 ? 22.516 2.66 -9.055 1 76.69 148 LEU B CA 1
ATOM 3587 C C . LEU B 1 148 ? 22.719 3.473 -10.328 1 76.69 148 LEU B C 1
ATOM 3589 O O . LEU B 1 148 ? 21.812 3.551 -11.172 1 76.69 148 LEU B O 1
ATOM 3593 N N . GLU B 1 149 ? 23.922 4.016 -10.453 1 76.12 149 GLU B N 1
ATOM 3594 C CA . GLU B 1 149 ? 24.219 4.91 -11.57 1 76.12 149 GLU B CA 1
ATOM 3595 C C . GLU B 1 149 ? 24.172 4.16 -12.898 1 76.12 149 GLU B C 1
ATOM 3597 O O . GLU B 1 149 ? 23.781 4.719 -13.93 1 76.12 149 GLU B O 1
ATOM 3602 N N . LYS B 1 150 ? 24.5 2.951 -12.82 1 72.94 150 LYS B N 1
ATOM 3603 C CA . LYS B 1 150 ? 24.625 2.156 -14.039 1 72.94 150 LYS B CA 1
ATOM 3604 C C . LYS B 1 150 ? 23.25 1.689 -14.523 1 72.94 150 LYS B C 1
ATOM 3606 O O . LYS B 1 150 ? 23.109 1.266 -15.68 1 72.94 150 LYS B O 1
ATOM 3611 N N . GLN B 1 151 ? 22.297 1.869 -13.672 1 81.62 151 GLN B N 1
ATOM 3612 C CA . GLN B 1 151 ? 20.984 1.356 -14.039 1 81.62 151 GLN B CA 1
ATOM 3613 C C . GLN B 1 151 ? 20.266 2.309 -15 1 81.62 151 GLN B C 1
ATOM 3615 O O . GLN B 1 151 ? 20.234 3.52 -14.773 1 81.62 151 GLN B O 1
ATOM 3620 N N . ASN B 1 152 ? 19.906 1.803 -16.125 1 78.06 152 ASN B N 1
ATOM 3621 C CA . ASN B 1 152 ? 19.172 2.611 -17.094 1 78.06 152 ASN B CA 1
ATOM 3622 C C . ASN B 1 152 ? 17.781 2.992 -16.562 1 78.06 152 ASN B C 1
ATOM 3624 O O . ASN B 1 152 ? 17.281 4.07 -16.875 1 78.06 152 ASN B O 1
ATOM 3628 N N . THR B 1 153 ? 17.281 2.082 -15.875 1 86.19 153 THR B N 1
ATOM 3629 C CA . THR B 1 153 ? 15.945 2.27 -15.32 1 86.19 153 THR B CA 1
ATOM 3630 C C . THR B 1 153 ? 15.93 1.966 -13.828 1 86.19 153 THR B C 1
ATOM 3632 O O . THR B 1 153 ? 16.531 0.986 -13.375 1 86.19 153 THR B O 1
ATOM 3635 N N . TRP B 1 154 ? 15.375 2.91 -13.109 1 89 154 TRP B N 1
ATOM 3636 C CA . TRP B 1 154 ? 15.188 2.65 -11.688 1 89 154 TRP B CA 1
ATOM 3637 C C . TRP B 1 154 ? 13.781 2.119 -11.414 1 89 154 TRP B C 1
ATOM 3639 O O . TRP B 1 154 ? 12.789 2.732 -11.812 1 89 154 TRP B O 1
ATOM 3649 N N . TYR B 1 155 ? 13.773 1.051 -10.766 1 91.38 155 TYR B N 1
ATOM 3650 C CA . TYR B 1 155 ? 12.516 0.402 -10.414 1 91.38 155 TYR B CA 1
ATOM 3651 C C . TYR B 1 155 ? 12.07 0.796 -9.008 1 91.38 155 TYR B C 1
ATOM 3653 O O . TYR B 1 155 ? 12.758 1.567 -8.328 1 91.38 155 TYR B O 1
ATOM 3661 N N . GLU B 1 156 ? 10.914 0.298 -8.641 1 88.31 156 GLU B N 1
ATOM 3662 C CA . GLU B 1 156 ? 10.281 0.776 -7.418 1 88.31 156 GLU B CA 1
ATOM 3663 C C . GLU B 1 156 ? 11.227 0.651 -6.227 1 88.31 156 GLU B C 1
ATOM 3665 O O . GLU B 1 156 ? 11.461 1.624 -5.504 1 88.31 156 GLU B O 1
ATOM 3670 N N . ASN B 1 157 ? 11.75 -0.502 -6.008 1 87.25 157 ASN B N 1
ATOM 3671 C CA . ASN B 1 157 ? 12.578 -0.716 -4.828 1 87.25 157 ASN B CA 1
ATOM 3672 C C . ASN B 1 157 ? 13.945 -0.048 -4.973 1 87.25 157 ASN B C 1
ATOM 3674 O O . ASN B 1 157 ? 14.617 0.214 -3.977 1 87.25 157 ASN B O 1
ATOM 3678 N N . ASP B 1 158 ? 14.445 0.189 -6.219 1 87.06 158 ASP B N 1
ATOM 3679 C CA . ASP B 1 158 ? 15.641 1.006 -6.422 1 87.06 158 ASP B CA 1
ATOM 3680 C C . ASP B 1 158 ? 15.422 2.428 -5.91 1 87.06 158 ASP B C 1
ATOM 3682 O O . ASP B 1 158 ? 16.297 3.002 -5.266 1 87.06 158 ASP B O 1
ATOM 3686 N N . LEU B 1 159 ? 14.25 2.895 -6.25 1 87.5 159 LEU B N 1
ATOM 3687 C CA . LEU B 1 159 ? 13.898 4.246 -5.828 1 87.5 159 LEU B CA 1
ATOM 3688 C C . LEU B 1 159 ? 13.797 4.332 -4.309 1 87.5 159 LEU B C 1
ATOM 3690 O O . LEU B 1 159 ? 14.289 5.289 -3.705 1 87.5 159 LEU B O 1
ATOM 3694 N N . ARG B 1 160 ? 13.258 3.385 -3.689 1 84.38 160 ARG B N 1
ATOM 3695 C CA . ARG B 1 160 ? 13.148 3.359 -2.234 1 84.38 160 ARG B CA 1
ATOM 3696 C C . ARG B 1 160 ? 14.523 3.316 -1.578 1 84.38 160 ARG B C 1
ATOM 3698 O O . ARG B 1 160 ? 14.758 3.986 -0.57 1 84.38 160 ARG B O 1
ATOM 3705 N N . LEU B 1 161 ? 15.359 2.502 -2.111 1 82.69 161 LEU B N 1
ATOM 3706 C CA . LEU B 1 161 ? 16.734 2.426 -1.605 1 82.69 161 LEU B CA 1
ATOM 3707 C C . LEU B 1 161 ? 17.453 3.758 -1.782 1 82.69 161 LEU B C 1
ATOM 3709 O O . LEU B 1 161 ? 18.172 4.199 -0.889 1 82.69 161 LEU B O 1
ATOM 3713 N N . LEU B 1 162 ? 17.312 4.336 -2.928 1 84.94 162 LEU B N 1
ATOM 3714 C CA . LEU B 1 162 ? 17.938 5.625 -3.225 1 84.94 162 LEU B CA 1
ATOM 3715 C C . LEU B 1 162 ? 17.5 6.684 -2.219 1 84.94 162 LEU B C 1
ATOM 3717 O O . LEU B 1 162 ? 18.297 7.523 -1.803 1 84.94 162 LEU B O 1
ATOM 3721 N N . ARG B 1 163 ? 16.297 6.676 -1.854 1 84.19 163 ARG B N 1
ATOM 3722 C CA . ARG B 1 163 ? 15.758 7.633 -0.898 1 84.19 163 ARG B CA 1
ATOM 3723 C C . ARG B 1 163 ? 16.5 7.551 0.435 1 84.19 163 ARG B C 1
ATOM 3725 O O . ARG B 1 163 ? 16.719 8.57 1.094 1 84.19 163 ARG B O 1
ATOM 3732 N N . THR B 1 164 ? 16.938 6.402 0.769 1 77.94 164 THR B N 1
ATOM 3733 C CA . THR B 1 164 ? 17.578 6.191 2.062 1 77.94 164 THR B CA 1
ATOM 3734 C C . THR B 1 164 ? 19 6.762 2.062 1 77.94 164 THR B C 1
ATOM 3736 O O . THR B 1 164 ? 19.531 7.102 3.119 1 77.94 164 THR B O 1
ATOM 3739 N N . ILE B 1 165 ? 19.594 6.934 0.917 1 79.81 165 ILE B N 1
ATOM 3740 C CA . ILE B 1 165 ? 21.016 7.273 0.917 1 79.81 165 ILE B CA 1
ATOM 3741 C C . ILE B 1 165 ? 21.219 8.625 0.235 1 79.81 165 ILE B C 1
ATOM 3743 O O . ILE B 1 165 ? 22.328 9.164 0.229 1 79.81 165 ILE B O 1
ATOM 3747 N N . ILE B 1 166 ? 20.188 9.141 -0.375 1 86.25 166 ILE B N 1
ATOM 3748 C CA . ILE B 1 166 ? 20.312 10.305 -1.244 1 86.25 166 ILE B CA 1
ATOM 3749 C C . ILE B 1 166 ? 20.891 11.477 -0.454 1 86.25 166 ILE B C 1
ATOM 3751 O O . ILE B 1 166 ? 21.609 12.312 -1.006 1 86.25 166 ILE B O 1
ATOM 3755 N N . TYR B 1 167 ? 20.688 11.539 0.866 1 82.44 167 TYR B N 1
ATOM 3756 C CA . TYR B 1 167 ? 21.172 12.633 1.703 1 82.44 167 TYR B CA 1
ATOM 3757 C C . TYR B 1 167 ? 22.688 12.695 1.708 1 82.44 167 TYR B C 1
ATOM 3759 O O . TYR B 1 167 ? 23.281 13.734 2.016 1 82.44 167 TYR B O 1
ATOM 3767 N N . TYR B 1 168 ? 23.234 11.641 1.302 1 77.94 168 TYR B N 1
ATOM 3768 C CA . TYR B 1 168 ? 24.688 11.539 1.435 1 77.94 168 TYR B CA 1
ATOM 3769 C C . TYR B 1 168 ? 25.375 11.828 0.106 1 77.94 168 TYR B C 1
ATOM 3771 O O . TYR B 1 168 ? 26.594 11.859 0.032 1 77.94 168 TYR B O 1
ATOM 3779 N N . PHE B 1 169 ? 24.641 12.031 -0.889 1 82.12 169 PHE B N 1
ATOM 3780 C CA . PHE B 1 169 ? 25.203 12.367 -2.189 1 82.12 169 PHE B CA 1
ATOM 3781 C C . PHE B 1 169 ? 25.562 13.844 -2.264 1 82.12 169 PHE B C 1
ATOM 3783 O O . PHE B 1 169 ? 24.922 14.68 -1.627 1 82.12 169 PHE B O 1
ATOM 3790 N N . PRO B 1 170 ? 26.703 14.148 -3.02 1 84.88 170 PRO B N 1
ATOM 3791 C CA . PRO B 1 170 ? 26.969 15.562 -3.289 1 84.88 170 PRO B CA 1
ATOM 3792 C C . PRO B 1 170 ? 25.797 16.25 -3.99 1 84.88 170 PRO B C 1
ATOM 3794 O O . PRO B 1 170 ? 25.125 15.648 -4.82 1 84.88 170 PRO B O 1
ATOM 3797 N N . ILE B 1 171 ? 25.641 17.516 -3.752 1 92.31 171 ILE B N 1
ATOM 3798 C CA . ILE B 1 171 ? 24.484 18.281 -4.234 1 92.31 171 ILE B CA 1
ATOM 3799 C C . ILE B 1 171 ? 24.484 18.281 -5.762 1 92.31 171 ILE B C 1
ATOM 3801 O O . ILE B 1 171 ? 23.406 18.234 -6.379 1 92.31 171 ILE B O 1
ATOM 3805 N N . GLU B 1 172 ? 25.609 18.328 -6.355 1 90.69 172 GLU B N 1
ATOM 3806 C CA . GLU B 1 172 ? 25.688 18.344 -7.812 1 90.69 172 GLU B CA 1
ATOM 3807 C C . GLU B 1 172 ? 25.156 17.031 -8.398 1 90.69 172 GLU B C 1
ATOM 3809 O O . GLU B 1 172 ? 24.469 17.047 -9.43 1 90.69 172 GLU B O 1
ATOM 3814 N N . THR B 1 173 ? 25.453 15.961 -7.699 1 87.19 173 THR B N 1
ATOM 3815 C CA . THR B 1 173 ? 24.953 14.656 -8.117 1 87.19 173 THR B CA 1
ATOM 3816 C C . THR B 1 173 ? 23.438 14.578 -7.965 1 87.19 173 THR B C 1
ATOM 3818 O O . THR B 1 173 ? 22.734 14.078 -8.852 1 87.19 173 THR B O 1
ATOM 3821 N N . ILE B 1 174 ? 23 15.078 -6.859 1 92.25 174 ILE B N 1
ATOM 3822 C CA . ILE B 1 174 ? 21.562 15.055 -6.582 1 92.25 174 ILE B CA 1
ATOM 3823 C C . ILE B 1 174 ? 20.828 15.836 -7.66 1 92.25 174 ILE B C 1
ATOM 3825 O O . ILE B 1 174 ? 19.812 15.367 -8.203 1 92.25 174 ILE B O 1
ATOM 3829 N N . LYS B 1 175 ? 21.328 16.938 -8.023 1 93.25 175 LYS B N 1
ATOM 3830 C CA . LYS B 1 175 ? 20.719 17.75 -9.062 1 93.25 175 LYS B CA 1
ATOM 3831 C C . LYS B 1 175 ? 20.672 17.016 -10.391 1 93.25 175 LYS B C 1
ATOM 3833 O O . LYS B 1 175 ? 19.688 17.109 -11.125 1 93.25 175 LYS B O 1
ATOM 3838 N N . GLU B 1 176 ? 21.672 16.328 -10.633 1 89.5 176 GLU B N 1
ATOM 3839 C CA . GLU B 1 176 ? 21.781 15.617 -11.898 1 89.5 176 GLU B CA 1
ATOM 3840 C C . GLU B 1 176 ? 20.797 14.453 -11.984 1 89.5 176 GLU B C 1
ATOM 3842 O O . GLU B 1 176 ? 20.25 14.18 -13.047 1 89.5 176 GLU B O 1
ATOM 3847 N N . ILE B 1 177 ? 20.578 13.836 -10.852 1 91.12 177 ILE B N 1
ATOM 3848 C CA . ILE B 1 177 ? 19.828 12.594 -10.922 1 91.12 177 ILE B CA 1
ATOM 3849 C C . ILE B 1 177 ? 18.344 12.875 -10.625 1 91.12 177 ILE B C 1
ATOM 3851 O O . ILE B 1 177 ? 17.484 12.016 -10.844 1 91.12 177 ILE B O 1
ATOM 3855 N N . THR B 1 178 ? 17.984 14.008 -10.117 1 93.69 178 THR B N 1
ATOM 3856 C CA . THR B 1 178 ? 16.625 14.352 -9.719 1 93.69 178 THR B CA 1
ATOM 3857 C C . THR B 1 178 ? 15.656 14.188 -10.891 1 93.69 178 THR B C 1
ATOM 3859 O O . THR B 1 178 ? 14.609 13.555 -10.75 1 93.69 178 THR B O 1
ATOM 3862 N N . PRO B 1 179 ? 16.031 14.68 -12.109 1 92.88 179 PRO B N 1
ATOM 3863 C CA . PRO B 1 179 ? 15.102 14.469 -13.227 1 92.88 179 PRO B CA 1
ATOM 3864 C C . PRO B 1 179 ? 14.852 12.992 -13.516 1 92.88 179 PRO B C 1
ATOM 3866 O O . PRO B 1 179 ? 13.719 12.609 -13.812 1 92.88 179 PRO B O 1
ATOM 3869 N N . LYS B 1 180 ? 15.844 12.211 -13.398 1 91.38 180 LYS B N 1
ATOM 3870 C CA . LYS B 1 180 ? 15.703 10.773 -13.617 1 91.38 180 LYS B CA 1
ATOM 3871 C C . LYS B 1 180 ? 14.797 10.148 -12.562 1 91.38 180 LYS B C 1
ATOM 3873 O O . LYS B 1 180 ? 14 9.258 -12.875 1 91.38 180 LYS B O 1
ATOM 3878 N N . ILE B 1 181 ? 14.93 10.562 -11.336 1 92.31 181 ILE B N 1
ATOM 3879 C CA . ILE B 1 181 ? 14.086 10.086 -10.242 1 92.31 181 ILE B CA 1
ATOM 3880 C C . ILE B 1 181 ? 12.625 10.406 -10.539 1 92.31 181 ILE B C 1
ATOM 3882 O O . ILE B 1 181 ? 11.766 9.523 -10.492 1 92.31 181 ILE B O 1
ATOM 3886 N N . LEU B 1 182 ? 12.406 11.625 -10.93 1 92.88 182 LEU B N 1
ATOM 3887 C CA . LEU B 1 182 ? 11.039 12.086 -11.172 1 92.88 182 LEU B CA 1
ATOM 3888 C C . LEU B 1 182 ? 10.438 11.375 -12.375 1 92.88 182 LEU B C 1
ATOM 3890 O O . LEU B 1 182 ? 9.266 11 -12.359 1 92.88 182 LEU B O 1
ATOM 3894 N N . ASP B 1 183 ? 11.234 11.164 -13.367 1 92.44 183 ASP B N 1
ATOM 3895 C CA . ASP B 1 183 ? 10.773 10.445 -14.555 1 92.44 183 ASP B CA 1
ATOM 3896 C C . ASP B 1 183 ? 10.422 9 -14.219 1 92.44 183 ASP B C 1
ATOM 3898 O O . ASP B 1 183 ? 9.43 8.469 -14.719 1 92.44 183 ASP B O 1
ATOM 3902 N N . SER B 1 184 ? 11.289 8.398 -13.438 1 91.19 184 SER B N 1
ATOM 3903 C CA . SER B 1 184 ? 11.039 7.02 -13.023 1 91.19 184 SER B CA 1
ATOM 3904 C C . SER B 1 184 ? 9.75 6.91 -12.227 1 91.19 184 SER B C 1
ATOM 3906 O O . SER B 1 184 ? 8.961 5.98 -12.43 1 91.19 184 SER B O 1
ATOM 3908 N N . LEU B 1 185 ? 9.531 7.836 -11.359 1 91.81 185 LEU B N 1
ATOM 3909 C CA . LEU B 1 185 ? 8.32 7.848 -10.547 1 91.81 185 LEU B CA 1
ATOM 3910 C C . LEU B 1 185 ? 7.086 8.062 -11.43 1 91.81 185 LEU B C 1
ATOM 3912 O O . LEU B 1 185 ? 6.039 7.461 -11.18 1 91.81 185 LEU B O 1
ATOM 3916 N N . ALA B 1 186 ? 7.207 8.891 -12.438 1 90.94 186 ALA B N 1
ATOM 3917 C CA . ALA B 1 186 ? 6.102 9.18 -13.344 1 90.94 186 ALA B CA 1
ATOM 3918 C C . ALA B 1 186 ? 5.688 7.938 -14.125 1 90.94 186 ALA B C 1
ATOM 3920 O O . ALA B 1 186 ? 4.504 7.75 -14.422 1 90.94 186 ALA B O 1
ATOM 3921 N N . LYS B 1 187 ? 6.648 7.059 -14.398 1 90.56 187 LYS B N 1
ATOM 3922 C CA . LYS B 1 187 ? 6.355 5.805 -15.094 1 90.56 187 LYS B CA 1
ATOM 3923 C C . LYS B 1 187 ? 5.445 4.914 -14.25 1 90.56 187 LYS B C 1
ATOM 3925 O O . LYS B 1 187 ? 4.688 4.109 -14.797 1 90.56 187 LYS B O 1
ATOM 3930 N N . TYR B 1 188 ? 5.508 5.129 -12.969 1 92.38 188 TYR B N 1
ATOM 3931 C CA . TYR B 1 188 ? 4.766 4.281 -12.039 1 92.38 188 TYR B CA 1
ATOM 3932 C C . TYR B 1 188 ? 3.467 4.949 -11.609 1 92.38 188 TYR B C 1
ATOM 3934 O O . TYR B 1 188 ? 2.838 4.527 -10.633 1 92.38 188 TYR B O 1
ATOM 3942 N N . LYS B 1 189 ? 2.988 5.922 -12.305 1 88.38 189 LYS B N 1
ATOM 3943 C CA . LYS B 1 189 ? 1.863 6.754 -11.898 1 88.38 189 LYS B CA 1
ATOM 3944 C C . LYS B 1 189 ? 0.613 5.914 -11.656 1 88.38 189 LYS B C 1
ATOM 3946 O O . LYS B 1 189 ? -0.206 6.238 -10.797 1 88.38 189 LYS B O 1
ATOM 3951 N N . ASP B 1 190 ? 0.493 4.812 -12.406 1 87.19 190 ASP B N 1
ATOM 3952 C CA . ASP B 1 190 ? -0.708 3.99 -12.297 1 87.19 190 ASP B CA 1
ATOM 3953 C C . ASP B 1 190 ? -0.444 2.74 -11.469 1 87.19 190 ASP B C 1
ATOM 3955 O O . ASP B 1 190 ? -1.267 1.822 -11.43 1 87.19 190 ASP B O 1
ATOM 3959 N N . PHE B 1 191 ? 0.734 2.76 -10.906 1 87.31 191 PHE B N 1
ATOM 3960 C CA . PHE B 1 191 ? 1.082 1.623 -10.062 1 87.31 191 PHE B CA 1
ATOM 3961 C C . PHE B 1 191 ? 0.722 1.899 -8.609 1 87.31 191 PHE B C 1
ATOM 3963 O O . PHE B 1 191 ? 0.849 3.031 -8.133 1 87.31 191 PHE B O 1
ATOM 3970 N N . GLN B 1 192 ? 0.324 0.911 -7.965 1 75.31 192 GLN B N 1
ATOM 3971 C CA . GLN B 1 192 ? -0.122 1.04 -6.578 1 75.31 192 GLN B CA 1
ATOM 3972 C C . GLN B 1 192 ? 1.033 1.438 -5.664 1 75.31 192 GLN B C 1
ATOM 3974 O O . GLN B 1 192 ? 2.193 1.132 -5.953 1 75.31 192 GLN B O 1
ATOM 3979 N N . ASN B 1 193 ? 0.862 2.221 -4.691 1 71.94 193 ASN B N 1
ATOM 3980 C CA . ASN B 1 193 ? 1.727 2.547 -3.562 1 71.94 193 ASN B CA 1
ATOM 3981 C C . ASN B 1 193 ? 2.893 3.434 -3.988 1 71.94 193 ASN B C 1
ATOM 3983 O O . ASN B 1 193 ? 3.824 3.654 -3.213 1 71.94 193 ASN B O 1
ATOM 3987 N N . ILE B 1 194 ? 2.83 3.91 -5.234 1 83.44 194 ILE B N 1
ATOM 3988 C CA . ILE B 1 194 ? 3.969 4.699 -5.684 1 83.44 194 ILE B CA 1
ATOM 3989 C C . ILE B 1 194 ? 3.877 6.113 -5.113 1 83.44 194 ILE B C 1
ATOM 3991 O O . ILE B 1 194 ? 4.891 6.793 -4.957 1 83.44 194 ILE B O 1
ATOM 3995 N N . LYS B 1 195 ? 2.676 6.566 -4.84 1 87.56 195 LYS B N 1
ATOM 3996 C CA . LYS B 1 195 ? 2.469 7.953 -4.422 1 87.56 195 LYS B CA 1
ATOM 3997 C C . LYS B 1 195 ? 3.125 8.219 -3.072 1 87.56 195 LYS B C 1
ATOM 3999 O O . LYS B 1 195 ? 3.67 9.305 -2.846 1 87.56 195 LYS B O 1
ATOM 4004 N N . SER B 1 196 ? 3.057 7.258 -2.199 1 86 196 SER B N 1
ATOM 4005 C CA . SER B 1 196 ? 3.721 7.406 -0.909 1 86 196 SER B CA 1
ATOM 4006 C C . SER B 1 196 ? 5.23 7.523 -1.074 1 86 196 SER B C 1
ATOM 4008 O O . SER B 1 196 ? 5.875 8.328 -0.396 1 86 196 SER B O 1
ATOM 4010 N N . CYS B 1 197 ? 5.738 6.703 -1.915 1 87.25 197 CYS B N 1
ATOM 4011 C CA . CYS B 1 197 ? 7.164 6.77 -2.215 1 87.25 197 CYS B CA 1
ATOM 4012 C C . CYS B 1 197 ? 7.531 8.117 -2.822 1 87.25 197 CYS B C 1
ATOM 4014 O O . CYS B 1 197 ? 8.547 8.719 -2.449 1 87.25 197 CYS B O 1
ATOM 4016 N N . GLN B 1 198 ? 6.68 8.539 -3.754 1 92 198 GLN B N 1
ATOM 4017 C CA . GLN B 1 198 ? 6.895 9.836 -4.387 1 92 198 GLN B CA 1
ATOM 4018 C C . GLN B 1 198 ? 6.906 10.953 -3.355 1 92 198 GLN B C 1
ATOM 4020 O O . GLN B 1 198 ? 7.777 11.828 -3.385 1 92 198 GLN B O 1
ATOM 4025 N N . LEU B 1 199 ? 5.996 10.898 -2.492 1 93.12 199 LEU B N 1
ATOM 4026 C CA . LEU B 1 199 ? 5.895 11.922 -1.461 1 93.12 199 LEU B CA 1
ATOM 4027 C C . LEU B 1 199 ? 7.145 11.938 -0.585 1 93.12 199 LEU B C 1
ATOM 4029 O O . LEU B 1 199 ? 7.672 13.008 -0.264 1 93.12 199 LEU B O 1
ATOM 4033 N N . SER B 1 200 ? 7.57 10.844 -0.223 1 89.44 200 SER B N 1
ATOM 4034 C CA . SER B 1 200 ? 8.758 10.734 0.612 1 89.44 200 SER B CA 1
ATOM 4035 C C . SER B 1 200 ? 9.984 11.289 -0.098 1 89.44 200 SER B C 1
ATOM 4037 O O . SER B 1 200 ? 10.82 11.961 0.52 1 89.44 200 SER B O 1
ATOM 4039 N N . PHE B 1 201 ? 10.109 11.031 -1.313 1 91.62 201 PHE B N 1
ATOM 4040 C CA . PHE B 1 201 ? 11.234 11.531 -2.088 1 91.62 201 PHE B CA 1
ATOM 4041 C C . PHE B 1 201 ? 11.188 13.047 -2.213 1 91.62 201 PHE B C 1
ATOM 4043 O O . PHE B 1 201 ? 12.203 13.719 -2.07 1 91.62 201 PHE B O 1
ATOM 4050 N N . LEU B 1 202 ? 10.039 13.477 -2.568 1 95.06 202 LEU B N 1
ATOM 4051 C CA . LEU B 1 202 ? 9.883 14.922 -2.695 1 95.06 202 LEU B CA 1
ATOM 4052 C C . LEU B 1 202 ? 10.227 15.625 -1.386 1 95.06 202 LEU B C 1
ATOM 4054 O O . LEU B 1 202 ? 10.828 16.703 -1.393 1 95.06 202 LEU B O 1
ATOM 4058 N N . THR B 1 203 ? 9.891 14.992 -0.301 1 94.56 203 THR B N 1
ATOM 4059 C CA . THR B 1 203 ? 10.227 15.523 1.013 1 94.56 203 THR B CA 1
ATOM 4060 C C . THR B 1 203 ? 11.742 15.578 1.201 1 94.56 203 THR B C 1
ATOM 4062 O O . THR B 1 203 ? 12.289 16.594 1.643 1 94.56 203 THR B O 1
ATOM 4065 N N . CYS B 1 204 ? 12.359 14.539 0.854 1 92.94 204 CYS B N 1
ATOM 4066 C CA . CYS B 1 204 ? 13.812 14.469 0.956 1 92.94 204 CYS B CA 1
ATOM 4067 C C . CYS B 1 204 ? 14.477 15.531 0.094 1 92.94 204 CYS B C 1
ATOM 4069 O O . CYS B 1 204 ? 15.344 16.281 0.568 1 92.94 204 CYS B O 1
ATOM 4071 N N . LEU B 1 205 ? 14.016 15.609 -1.134 1 95.75 205 LEU B N 1
ATOM 4072 C CA . LEU B 1 205 ? 14.617 16.547 -2.074 1 95.75 205 LEU B CA 1
ATOM 4073 C C . LEU B 1 205 ? 14.375 18 -1.632 1 95.75 205 LEU B C 1
ATOM 4075 O O . LEU B 1 205 ? 15.273 18.828 -1.71 1 95.75 205 LEU B O 1
ATOM 4079 N N . SER B 1 206 ? 13.18 18.297 -1.209 1 97.31 206 SER B N 1
ATOM 4080 C CA . SER B 1 206 ? 12.891 19.641 -0.729 1 97.31 206 SER B CA 1
ATOM 4081 C C . SER B 1 206 ? 13.797 20.031 0.438 1 97.31 206 SER B C 1
ATOM 4083 O O . SER B 1 206 ? 14.281 21.156 0.516 1 97.31 206 SER B O 1
ATOM 4085 N N . THR B 1 207 ? 14.055 19.078 1.332 1 96.06 207 THR B N 1
ATOM 4086 C CA . THR B 1 207 ? 14.938 19.297 2.469 1 96.06 207 THR B CA 1
ATOM 4087 C C . THR B 1 207 ? 16.359 19.578 1.997 1 96.06 207 THR B C 1
ATOM 4089 O O . THR B 1 207 ? 16.984 20.547 2.414 1 96.06 207 THR B O 1
ATOM 4092 N N . ILE B 1 208 ? 16.797 18.734 1.156 1 95.19 208 ILE B N 1
ATOM 4093 C CA . ILE B 1 208 ? 18.172 18.844 0.656 1 95.19 208 ILE B CA 1
ATOM 4094 C C . ILE B 1 208 ? 18.359 20.172 -0.054 1 95.19 208 ILE B C 1
ATOM 4096 O O . ILE B 1 208 ? 19.312 20.891 0.209 1 95.19 208 ILE B O 1
ATOM 4100 N N . TYR B 1 209 ? 17.453 20.547 -0.907 1 97.5 209 TYR B N 1
ATOM 4101 C CA . TYR B 1 209 ? 17.562 21.781 -1.668 1 97.5 209 TYR B CA 1
ATOM 4102 C C . TYR B 1 209 ? 17.469 23 -0.753 1 97.5 209 TYR B C 1
ATOM 4104 O O . TYR B 1 209 ? 18.219 23.969 -0.908 1 97.5 209 TYR B O 1
ATOM 4112 N N . LEU B 1 210 ? 16.594 22.953 0.181 1 97.56 210 LEU B N 1
ATOM 4113 C CA . LEU B 1 210 ? 16.453 24.062 1.124 1 97.56 210 LEU B CA 1
ATOM 4114 C C . LEU B 1 210 ? 17.75 24.266 1.902 1 97.56 210 LEU B C 1
ATOM 4116 O O . LEU B 1 210 ? 18.25 25.391 1.98 1 97.56 210 LEU B O 1
ATOM 4120 N N . TYR B 1 211 ? 18.375 23.234 2.373 1 95.75 211 TYR B N 1
ATOM 4121 C CA . TYR B 1 211 ? 19.547 23.312 3.244 1 95.75 211 TYR B CA 1
ATOM 4122 C C . TYR B 1 211 ? 20.797 23.641 2.441 1 95.75 211 TYR B C 1
ATOM 4124 O O . TYR B 1 211 ? 21.828 23.984 3.012 1 95.75 211 TYR B O 1
ATOM 4132 N N . ASN B 1 212 ? 20.672 23.531 1.18 1 95.62 212 ASN B N 1
ATOM 4133 C CA . ASN B 1 212 ? 21.766 23.953 0.307 1 95.62 212 ASN B CA 1
ATOM 4134 C C . ASN B 1 212 ? 21.469 25.297 -0.347 1 95.62 212 ASN B C 1
ATOM 4136 O O . ASN B 1 212 ? 22.125 25.688 -1.319 1 95.62 212 ASN B O 1
ATOM 4140 N N . ASN B 1 213 ? 20.453 25.953 0.054 1 96 213 ASN B N 1
ATOM 4141 C CA . ASN B 1 213 ? 20.062 27.297 -0.355 1 96 213 ASN B CA 1
ATOM 4142 C C . ASN B 1 213 ? 19.703 27.344 -1.838 1 96 213 ASN B C 1
ATOM 4144 O O . ASN B 1 213 ? 20 28.328 -2.52 1 96 213 ASN B O 1
ATOM 4148 N N . LEU B 1 214 ? 19.219 26.266 -2.342 1 96.81 214 LEU B N 1
ATOM 4149 C CA . LEU B 1 214 ? 18.688 26.188 -3.697 1 96.81 214 LEU B CA 1
ATOM 4150 C C . LEU B 1 214 ? 17.172 26.375 -3.695 1 96.81 214 LEU B C 1
ATOM 4152 O O . LEU B 1 214 ? 16.422 25.406 -3.918 1 96.81 214 LEU B O 1
ATOM 4156 N N . LEU B 1 215 ? 16.719 27.562 -3.646 1 97.06 215 LEU B N 1
ATOM 4157 C CA . LEU B 1 215 ? 15.336 27.906 -3.344 1 97.06 215 LEU B CA 1
ATOM 4158 C C . LEU B 1 215 ? 14.43 27.594 -4.531 1 97.06 215 LEU B C 1
ATOM 4160 O O . LEU B 1 215 ? 13.281 27.188 -4.352 1 97.06 215 LEU B O 1
ATOM 4164 N N . GLU B 1 216 ? 14.93 27.797 -5.711 1 97.25 216 GLU B N 1
ATOM 4165 C CA . GLU B 1 216 ? 14.117 27.516 -6.887 1 97.25 216 GLU B CA 1
ATOM 4166 C C . GLU B 1 216 ? 13.797 26.016 -6.977 1 97.25 216 GLU B C 1
ATOM 4168 O O . GLU B 1 216 ? 12.656 25.641 -7.238 1 97.25 216 GLU B O 1
ATOM 4173 N N . ASP B 1 217 ? 14.781 25.203 -6.773 1 97.56 217 ASP B N 1
ATOM 4174 C CA . ASP B 1 217 ? 14.594 23.75 -6.773 1 97.56 217 ASP B CA 1
ATOM 4175 C C . ASP B 1 217 ? 13.695 23.312 -5.617 1 97.56 217 ASP B C 1
ATOM 4177 O O . ASP B 1 217 ? 12.828 22.453 -5.793 1 97.56 217 ASP B O 1
ATOM 4181 N N . CYS B 1 218 ? 13.938 23.875 -4.492 1 98.12 218 CYS B N 1
ATOM 4182 C CA . CYS B 1 218 ? 13.117 23.578 -3.322 1 98.12 218 CYS B CA 1
ATOM 4183 C C . CYS B 1 218 ? 11.656 23.922 -3.584 1 98.12 218 CYS B C 1
ATOM 4185 O O . CYS B 1 218 ? 10.766 23.141 -3.227 1 98.12 218 CYS B O 1
ATOM 4187 N N . GLU B 1 219 ? 11.453 25.047 -4.207 1 98.44 219 GLU B N 1
ATOM 4188 C CA . GLU B 1 219 ? 10.086 25.469 -4.516 1 98.44 219 GLU B CA 1
ATOM 4189 C C . GLU B 1 219 ? 9.391 24.453 -5.426 1 98.44 219 GLU B C 1
ATOM 4191 O O . GLU B 1 219 ? 8.227 24.109 -5.203 1 98.44 219 GLU B O 1
ATOM 4196 N N . LYS B 1 220 ? 10.086 24.062 -6.387 1 98 220 LYS B N 1
ATOM 4197 C CA . LYS B 1 220 ? 9.516 23.094 -7.32 1 98 220 LYS B CA 1
ATOM 4198 C C . LYS B 1 220 ? 9.125 21.797 -6.609 1 98 220 LYS B C 1
ATOM 4200 O O . LYS B 1 220 ? 8.016 21.297 -6.797 1 98 220 LYS B O 1
ATOM 4205 N N . MET B 1 221 ? 9.977 21.219 -5.805 1 98.06 221 MET B N 1
ATOM 4206 C CA . MET B 1 221 ? 9.703 20 -5.066 1 98.06 221 MET B CA 1
ATOM 4207 C C . MET B 1 221 ? 8.547 20.188 -4.094 1 98.06 221 MET B C 1
ATOM 4209 O O . MET B 1 221 ? 7.668 19.328 -3.984 1 98.06 221 MET B O 1
ATOM 4213 N N . SER B 1 222 ? 8.562 21.281 -3.406 1 98.25 222 SER B N 1
ATOM 4214 C CA . SER B 1 222 ? 7.547 21.562 -2.393 1 98.25 222 SER B CA 1
ATOM 4215 C C . SER B 1 222 ? 6.172 21.75 -3.023 1 98.25 222 SER B C 1
ATOM 4217 O O . SER B 1 222 ? 5.156 21.375 -2.432 1 98.25 222 SER B O 1
ATOM 4219 N N . SER B 1 223 ? 6.152 22.328 -4.199 1 98.25 223 SER B N 1
ATOM 4220 C CA . SER B 1 223 ? 4.891 22.484 -4.914 1 98.25 223 SER B CA 1
ATOM 4221 C C . SER B 1 223 ? 4.293 21.141 -5.289 1 98.25 223 SER B C 1
ATOM 4223 O O . SER B 1 223 ? 3.09 20.922 -5.133 1 98.25 223 SER B O 1
ATOM 4225 N N . MET B 1 224 ? 5.133 20.281 -5.77 1 97.12 224 MET B N 1
ATOM 4226 C CA . MET B 1 224 ? 4.684 18.938 -6.09 1 97.12 224 MET B CA 1
ATOM 4227 C C . MET B 1 224 ? 4.246 18.188 -4.832 1 97.12 224 MET B C 1
ATOM 4229 O O . MET B 1 224 ? 3.244 17.469 -4.844 1 97.12 224 MET B O 1
ATOM 4233 N N . MET B 1 225 ? 5 18.391 -3.809 1 97.06 225 MET B N 1
ATOM 4234 C CA . MET B 1 225 ? 4.695 17.797 -2.514 1 97.06 225 MET B CA 1
ATOM 4235 C C . MET B 1 225 ? 3.324 18.234 -2.016 1 97.06 225 MET B C 1
ATOM 4237 O O . MET B 1 225 ? 2.553 17.422 -1.502 1 97.06 225 MET B O 1
ATOM 4241 N N . LEU B 1 226 ? 3.055 19.5 -2.164 1 97.69 226 LEU B N 1
ATOM 4242 C CA . LEU B 1 226 ? 1.788 20.062 -1.713 1 97.69 226 LEU B CA 1
ATOM 4243 C C . LEU B 1 226 ? 0.612 19.391 -2.406 1 97.69 226 LEU B C 1
ATOM 4245 O O . LEU B 1 226 ? -0.327 18.938 -1.745 1 97.69 226 LEU B O 1
ATOM 4249 N N . GLN B 1 227 ? 0.69 19.297 -3.686 1 95.94 227 GLN B N 1
ATOM 4250 C CA . GLN B 1 227 ? -0.384 18.672 -4.457 1 95.94 227 GLN B CA 1
ATOM 4251 C C . GLN B 1 227 ? -0.576 17.203 -4.059 1 95.94 227 GLN B C 1
ATOM 4253 O O . GLN B 1 227 ? -1.706 16.75 -3.865 1 95.94 227 GLN B O 1
ATOM 4258 N N . LEU B 1 228 ? 0.486 16.5 -3.922 1 94.88 228 LEU B N 1
ATOM 4259 C CA . LEU B 1 228 ? 0.426 15.086 -3.592 1 94.88 228 LEU B CA 1
ATOM 4260 C C . LEU B 1 228 ? -0.073 14.883 -2.166 1 94.88 228 LEU B C 1
ATOM 4262 O O . LEU B 1 228 ? -0.804 13.93 -1.891 1 94.88 228 LEU B O 1
ATOM 4266 N N . SER B 1 229 ? 0.364 15.727 -1.216 1 96.31 229 SER B N 1
ATOM 4267 C CA . SER B 1 229 ? -0.075 15.617 0.172 1 96.31 229 SER B CA 1
ATOM 4268 C C . SER B 1 229 ? -1.58 15.828 0.294 1 96.31 229 SER B C 1
ATOM 4270 O O . SER B 1 229 ? -2.232 15.219 1.145 1 96.31 229 SER B O 1
ATOM 4272 N N . LEU B 1 230 ? -2.133 16.703 -0.514 1 94.31 230 LEU B N 1
ATOM 4273 C CA . LEU B 1 230 ? -3.574 16.922 -0.549 1 94.31 230 LEU B CA 1
ATOM 4274 C C . LEU B 1 230 ? -4.297 15.703 -1.099 1 94.31 230 LEU B C 1
ATOM 4276 O O . LEU B 1 230 ? -5.336 15.297 -0.571 1 94.31 230 LEU B O 1
ATOM 4280 N N . GLU B 1 231 ? -3.732 15.18 -2.094 1 90.69 231 GLU B N 1
ATOM 4281 C CA . GLU B 1 231 ? -4.312 13.977 -2.688 1 90.69 231 GLU B CA 1
ATOM 4282 C C . GLU B 1 231 ? -4.32 12.82 -1.693 1 90.69 231 GLU B C 1
ATOM 4284 O O . GLU B 1 231 ? -5.289 12.055 -1.626 1 90.69 231 GLU B O 1
ATOM 4289 N N . LEU B 1 232 ? -3.289 12.688 -0.945 1 90.75 232 LEU B N 1
ATOM 4290 C CA . LEU B 1 232 ? -3.133 11.57 -0.019 1 90.75 232 LEU B CA 1
ATOM 4291 C C . LEU B 1 232 ? -3.73 11.906 1.344 1 90.75 232 LEU B C 1
ATOM 4293 O O . LEU B 1 232 ? -3.766 11.055 2.236 1 90.75 232 LEU B O 1
ATOM 4297 N N . LYS B 1 233 ? -4.074 13.18 1.546 1 94.56 233 LYS B N 1
ATOM 4298 C CA . LYS B 1 233 ? -4.695 13.672 2.77 1 94.56 233 LYS B CA 1
ATOM 4299 C C . LYS B 1 233 ? -3.754 13.523 3.963 1 94.56 233 LYS B C 1
ATOM 4301 O O . LYS B 1 233 ? -4.195 13.227 5.074 1 94.56 233 LYS B O 1
ATOM 4306 N N . GLN B 1 234 ? -2.467 13.68 3.729 1 95.12 234 GLN B N 1
ATOM 4307 C CA . GLN B 1 234 ? -1.456 13.562 4.773 1 95.12 234 GLN B CA 1
ATOM 4308 C C . GLN B 1 234 ? -1.125 14.93 5.371 1 95.12 234 GLN B C 1
ATOM 4310 O O . GLN B 1 234 ? -0.553 15.789 4.691 1 95.12 234 GLN B O 1
ATOM 4315 N N . TYR B 1 235 ? -1.374 15.078 6.625 1 96.25 235 TYR B N 1
ATOM 4316 C CA . TYR B 1 235 ? -1.324 16.422 7.18 1 96.25 235 TYR B CA 1
ATOM 4317 C C . TYR B 1 235 ? 0.114 16.859 7.453 1 96.25 235 TYR B C 1
ATOM 4319 O O . TYR B 1 235 ? 0.44 18.047 7.387 1 96.25 235 TYR B O 1
ATOM 4327 N N . ASP B 1 236 ? 1.024 15.906 7.828 1 95.5 236 ASP B N 1
ATOM 4328 C CA . ASP B 1 236 ? 2.402 16.281 8.125 1 95.5 236 ASP B CA 1
ATOM 4329 C C . ASP B 1 236 ? 3.125 16.766 6.871 1 95.5 236 ASP B C 1
ATOM 4331 O O . ASP B 1 236 ? 3.76 17.828 6.883 1 95.5 236 ASP B O 1
ATOM 4335 N N . SER B 1 237 ? 2.941 15.992 5.805 1 96 237 SER B N 1
ATOM 4336 C CA . SER B 1 237 ? 3.549 16.391 4.535 1 96 237 SER B CA 1
ATOM 4337 C C . SER B 1 237 ? 2.928 17.672 4 1 96 237 SER B C 1
ATOM 4339 O O . SER B 1 237 ? 3.611 18.484 3.371 1 96 237 SER B O 1
ATOM 4341 N N . LEU B 1 238 ? 1.636 17.812 4.18 1 97.56 238 LEU B N 1
ATOM 4342 C CA . LEU B 1 238 ? 0.957 19.031 3.771 1 97.56 238 LEU B CA 1
ATOM 4343 C C . LEU B 1 238 ? 1.538 20.234 4.492 1 97.56 238 LEU B C 1
ATOM 4345 O O . LEU B 1 238 ? 1.869 21.25 3.863 1 97.56 238 LEU B O 1
ATOM 4349 N N . ALA B 1 239 ? 1.683 20.109 5.758 1 97.94 239 ALA B N 1
ATOM 4350 C CA . ALA B 1 239 ? 2.234 21.188 6.562 1 97.94 239 ALA B CA 1
ATOM 4351 C C . ALA B 1 239 ? 3.664 21.516 6.141 1 97.94 239 ALA B C 1
ATOM 4353 O O . ALA B 1 239 ? 4.023 22.688 5.977 1 97.94 239 ALA B O 1
ATOM 4354 N N . LEU B 1 240 ? 4.465 20.484 5.969 1 97.69 240 LEU B N 1
ATOM 4355 C CA . LEU B 1 240 ? 5.852 20.641 5.547 1 97.69 240 LEU B CA 1
ATOM 4356 C C . LEU B 1 240 ? 5.934 21.391 4.215 1 97.69 240 LEU B C 1
ATOM 4358 O O . LEU B 1 240 ? 6.742 22.297 4.059 1 97.69 240 LEU B O 1
ATOM 4362 N N . SER B 1 241 ? 5.109 20.953 3.314 1 98.19 241 SER B N 1
ATOM 4363 C CA . SER B 1 241 ? 5.121 21.562 1.991 1 98.19 241 SER B CA 1
ATOM 4364 C C . SER B 1 241 ? 4.664 23.016 2.053 1 98.19 241 SER B C 1
ATOM 4366 O O . SER B 1 241 ? 5.207 23.875 1.352 1 98.19 241 SER B O 1
ATOM 4368 N N . GLN B 1 242 ? 3.691 23.344 2.838 1 98.38 242 GLN B N 1
ATOM 4369 C CA . GLN B 1 242 ? 3.195 24.719 2.986 1 98.38 242 GLN B CA 1
ATOM 4370 C C . GLN B 1 242 ? 4.266 25.625 3.576 1 98.38 242 GLN B C 1
ATOM 4372 O O . GLN B 1 242 ? 4.488 26.734 3.08 1 98.38 242 GLN B O 1
ATOM 4377 N N . VAL B 1 243 ? 4.934 25.172 4.586 1 98.44 243 VAL B N 1
ATOM 4378 C CA . VAL B 1 243 ? 5.957 25.969 5.242 1 98.44 243 VAL B CA 1
ATOM 4379 C C . VAL B 1 243 ? 7.121 26.219 4.285 1 98.44 243 VAL B C 1
ATOM 4381 O O . VAL B 1 243 ? 7.547 27.359 4.09 1 98.44 243 VAL B O 1
ATOM 4384 N N . ARG B 1 244 ? 7.598 25.203 3.643 1 98.19 244 ARG B N 1
ATOM 4385 C CA . ARG B 1 244 ? 8.75 25.344 2.762 1 98.19 244 ARG B CA 1
ATOM 4386 C C . ARG B 1 244 ? 8.406 26.156 1.527 1 98.19 244 ARG B C 1
ATOM 4388 O O . ARG B 1 244 ? 9.211 26.984 1.071 1 98.19 244 ARG B O 1
ATOM 4395 N N . LEU B 1 245 ? 7.27 25.906 0.982 1 97.94 245 LEU B N 1
ATOM 4396 C CA . LEU B 1 245 ? 6.816 26.75 -0.125 1 97.94 245 LEU B CA 1
ATOM 4397 C C . LEU B 1 245 ? 6.684 28.203 0.313 1 97.94 245 LEU B C 1
ATOM 4399 O O . LEU B 1 245 ? 7.016 29.109 -0.445 1 97.94 245 LEU B O 1
ATOM 4403 N N . GLY B 1 246 ? 6.172 28.391 1.498 1 98.19 246 GLY B N 1
ATOM 4404 C CA . GLY B 1 246 ? 6.082 29.734 2.051 1 98.19 246 GLY B CA 1
ATOM 4405 C C . GLY B 1 246 ? 7.434 30.406 2.201 1 98.19 246 GLY B C 1
ATOM 4406 O O . GLY B 1 246 ? 7.574 31.594 1.917 1 98.19 246 GLY B O 1
ATOM 4407 N N . ILE B 1 247 ? 8.398 29.672 2.645 1 98.12 247 ILE B N 1
ATOM 4408 C CA . ILE B 1 247 ? 9.758 30.188 2.762 1 98.12 247 ILE B CA 1
ATOM 4409 C C . ILE B 1 247 ? 10.266 30.609 1.387 1 98.12 247 ILE B C 1
ATOM 4411 O O . ILE B 1 247 ? 10.758 31.734 1.217 1 98.12 247 ILE B O 1
ATOM 4415 N N . CYS B 1 248 ? 10.078 29.734 0.447 1 97.94 248 CYS B N 1
ATOM 4416 C CA . CYS B 1 248 ? 10.594 29.969 -0.894 1 97.94 248 CYS B CA 1
ATOM 4417 C C . CYS B 1 248 ? 9.906 31.156 -1.541 1 97.94 248 CYS B C 1
ATOM 4419 O O . CYS B 1 248 ? 10.547 31.953 -2.246 1 97.94 248 CYS B O 1
ATOM 4421 N N . ARG B 1 249 ? 8.656 31.375 -1.257 1 97.56 249 ARG B N 1
ATOM 4422 C CA . ARG B 1 249 ? 7.852 32.406 -1.913 1 97.56 249 ARG B CA 1
ATOM 4423 C C . ARG B 1 249 ? 7.688 33.625 -1.015 1 97.56 249 ARG B C 1
ATOM 4425 O O . ARG B 1 249 ? 6.992 34.562 -1.373 1 97.56 249 ARG B O 1
ATOM 4432 N N . LYS B 1 250 ? 8.258 33.562 0.157 1 97 250 LYS B N 1
ATOM 4433 C CA . LYS B 1 250 ? 8.086 34.625 1.159 1 97 250 LYS B CA 1
ATOM 4434 C C . LYS B 1 250 ? 6.609 34.844 1.462 1 97 250 LYS B C 1
ATOM 4436 O O . LYS B 1 250 ? 6.145 36 1.474 1 97 250 LYS B O 1
ATOM 4441 N N . ASP B 1 251 ? 5.887 33.844 1.566 1 97.69 251 ASP B N 1
ATOM 4442 C CA . ASP B 1 251 ? 4.453 33.844 1.84 1 97.69 251 ASP B CA 1
ATOM 4443 C C . ASP B 1 251 ? 4.172 33.5 3.303 1 97.69 251 ASP B C 1
ATOM 4445 O O . ASP B 1 251 ? 4.027 32.344 3.662 1 97.69 251 ASP B O 1
ATOM 4449 N N . ASP B 1 252 ? 3.936 34.438 4.094 1 97.56 252 ASP B N 1
ATOM 4450 C CA . ASP B 1 252 ? 3.76 34.281 5.531 1 97.56 252 ASP B CA 1
ATOM 4451 C C . ASP B 1 252 ? 2.447 33.562 5.84 1 97.56 252 ASP B C 1
ATOM 4453 O O . ASP B 1 252 ? 2.354 32.812 6.82 1 97.56 252 ASP B O 1
ATOM 4457 N N . ASP B 1 253 ? 1.504 33.781 5.047 1 97.56 253 ASP B N 1
ATOM 4458 C CA . ASP B 1 253 ? 0.214 33.125 5.266 1 97.56 253 ASP B CA 1
ATOM 4459 C C . ASP B 1 253 ? 0.318 31.609 5.09 1 97.56 253 ASP B C 1
ATOM 4461 O O . ASP B 1 253 ? -0.272 30.844 5.855 1 97.56 253 ASP B O 1
ATOM 4465 N N . LEU B 1 254 ? 0.972 31.297 4.105 1 97.19 254 LEU B N 1
ATOM 4466 C CA . LEU B 1 254 ? 1.164 29.875 3.846 1 97.19 254 LEU B CA 1
ATOM 4467 C C . LEU B 1 254 ? 1.949 29.219 4.977 1 97.19 254 LEU B C 1
ATOM 4469 O O . LEU B 1 254 ? 1.629 28.094 5.395 1 97.19 254 LEU B O 1
ATOM 4473 N N . ILE B 1 255 ? 2.984 29.859 5.445 1 98.31 255 ILE B N 1
ATOM 4474 C CA . ILE B 1 255 ? 3.771 29.375 6.574 1 98.31 255 ILE B CA 1
ATOM 4475 C C . ILE B 1 255 ? 2.873 29.203 7.793 1 98.31 255 ILE B C 1
ATOM 4477 O O . ILE B 1 255 ? 2.91 28.156 8.453 1 98.31 255 ILE B O 1
ATOM 4481 N N . LYS B 1 256 ? 2.027 30.172 8.031 1 97.94 256 LYS B N 1
ATOM 4482 C CA . LYS B 1 256 ? 1.125 30.141 9.18 1 97.94 256 LYS B CA 1
ATOM 4483 C C . LYS B 1 256 ? 0.166 28.953 9.078 1 97.94 256 LYS B C 1
ATOM 4485 O O . LYS B 1 256 ? -0.119 28.297 10.086 1 97.94 256 LYS B O 1
ATOM 4490 N N . LYS B 1 257 ? -0.329 28.734 7.918 1 97.25 257 LYS B N 1
ATOM 4491 C CA . LYS B 1 257 ? -1.24 27.609 7.703 1 97.25 257 LYS B CA 1
ATOM 4492 C C . LYS B 1 257 ? -0.573 26.281 8.055 1 97.25 257 LYS B C 1
ATOM 4494 O O . LYS B 1 257 ? -1.171 25.438 8.727 1 97.25 257 LYS B O 1
ATOM 4499 N N . GLY B 1 258 ? 0.643 26.094 7.57 1 97.81 258 GLY B N 1
ATOM 4500 C CA . GLY B 1 258 ? 1.38 24.875 7.863 1 97.81 258 GLY B CA 1
ATOM 4501 C C . GLY B 1 258 ? 1.649 24.688 9.344 1 97.81 258 GLY B C 1
ATOM 4502 O O . GLY B 1 258 ? 1.466 23.594 9.875 1 97.81 258 GLY B O 1
ATOM 4503 N N . LEU B 1 259 ? 2.057 25.781 9.992 1 98.19 259 LEU B N 1
ATOM 4504 C CA . LEU B 1 259 ? 2.357 25.703 11.414 1 98.19 259 LEU B CA 1
ATOM 4505 C C . LEU B 1 259 ? 1.1 25.406 12.219 1 98.19 259 LEU B C 1
ATOM 4507 O O . LEU B 1 259 ? 1.146 24.641 13.188 1 98.19 259 LEU B O 1
ATOM 4511 N N . GLU B 1 260 ? 0.02 26 11.836 1 97.25 260 GLU B N 1
ATOM 4512 C CA . GLU B 1 260 ? -1.245 25.75 12.523 1 97.25 260 GLU B CA 1
ATOM 4513 C C . GLU B 1 260 ? -1.681 24.297 12.391 1 97.25 260 GLU B C 1
ATOM 4515 O O . GLU B 1 260 ? -2.209 23.719 13.336 1 97.25 260 GLU B O 1
ATOM 4520 N N . LEU B 1 261 ? -1.473 23.781 11.234 1 97.19 261 LEU B N 1
ATOM 4521 C CA . LEU B 1 261 ? -1.804 22.375 11.008 1 97.19 261 LEU B CA 1
ATOM 4522 C C . LEU B 1 261 ? -1.005 21.469 11.938 1 97.19 261 LEU B C 1
ATOM 4524 O O . LEU B 1 261 ? -1.553 20.531 12.516 1 97.19 261 LEU B O 1
ATOM 4528 N N . LEU B 1 262 ? 0.248 21.734 12.102 1 97.06 262 LEU B N 1
ATOM 4529 C CA . LEU B 1 262 ? 1.11 20.938 12.969 1 97.06 262 LEU B CA 1
ATOM 4530 C C . LEU B 1 262 ? 0.704 21.094 14.43 1 97.06 262 LEU B C 1
ATOM 4532 O O . LEU B 1 262 ? 0.786 20.141 15.203 1 97.06 262 LEU B O 1
ATOM 4536 N N . ARG B 1 263 ? 0.249 22.312 14.812 1 96.44 263 ARG B N 1
ATOM 4537 C CA . ARG B 1 263 ? -0.225 22.531 16.172 1 96.44 263 ARG B CA 1
ATOM 4538 C C . ARG B 1 263 ? -1.507 21.75 16.453 1 96.44 263 ARG B C 1
ATOM 4540 O O . ARG B 1 263 ? -1.634 21.094 17.484 1 96.44 263 ARG B O 1
ATOM 4547 N N . LEU B 1 264 ? -2.354 21.766 15.469 1 94.94 264 LEU B N 1
ATOM 4548 C CA . LEU B 1 264 ? -3.65 21.125 15.617 1 94.94 264 LEU B CA 1
ATOM 4549 C C . LEU B 1 264 ? -3.49 19.609 15.688 1 94.94 264 LEU B C 1
ATOM 4551 O O . LEU B 1 264 ? -4.293 18.922 16.328 1 94.94 264 LEU B O 1
ATOM 4555 N N . THR B 1 265 ? -2.498 19.094 15.078 1 94.94 265 THR B N 1
ATOM 4556 C CA . THR B 1 265 ? -2.291 17.641 15.039 1 94.94 265 THR B CA 1
ATOM 4557 C C . THR B 1 265 ? -1.265 17.219 16.078 1 94.94 265 THR B C 1
ATOM 4559 O O . THR B 1 265 ? -0.864 16.062 16.125 1 94.94 265 THR B O 1
ATOM 4562 N N . GLU B 1 266 ? -0.774 18.125 16.766 1 93.06 266 GLU B N 1
ATOM 4563 C CA . GLU B 1 266 ? 0.113 17.906 17.906 1 93.06 266 GLU B CA 1
ATOM 4564 C C . GLU B 1 266 ? 1.42 17.25 17.469 1 93.06 266 GLU B C 1
ATOM 4566 O O . GLU B 1 266 ? 1.929 16.344 18.141 1 93.06 266 GLU B O 1
ATOM 4571 N N . GLU B 1 267 ? 1.843 17.625 16.297 1 94.56 267 GLU B N 1
ATOM 4572 C CA . GLU B 1 267 ? 3.158 17.219 15.805 1 94.56 267 GLU B CA 1
ATOM 4573 C C . GLU B 1 267 ? 4.254 18.125 16.344 1 94.56 267 GLU B C 1
ATOM 4575 O O . GLU B 1 267 ? 4.883 18.875 15.594 1 94.56 267 GLU B O 1
ATOM 4580 N N . THR B 1 268 ? 4.637 17.984 17.562 1 95.12 268 THR B N 1
ATOM 4581 C CA . THR B 1 268 ? 5.469 18.922 18.281 1 95.12 268 THR B CA 1
ATOM 4582 C C . THR B 1 268 ? 6.902 18.906 17.766 1 95.12 268 THR B C 1
ATOM 4584 O O . THR B 1 268 ? 7.52 19.953 17.594 1 95.12 268 THR B O 1
ATOM 4587 N N . ALA B 1 269 ? 7.383 17.75 17.531 1 93.44 269 ALA B N 1
ATOM 4588 C CA . ALA B 1 269 ? 8.75 17.641 17.031 1 93.44 269 ALA B CA 1
ATOM 4589 C C . ALA B 1 269 ? 8.891 18.297 15.664 1 93.44 269 ALA B C 1
ATOM 4591 O O . ALA B 1 269 ? 9.836 19.047 15.422 1 93.44 269 ALA B O 1
ATOM 4592 N N . LEU B 1 270 ? 8.008 18.031 14.82 1 94.44 270 LEU B N 1
ATOM 4593 C CA . LEU B 1 270 ? 8.031 18.594 13.477 1 94.44 270 LEU B CA 1
ATOM 4594 C C . LEU B 1 270 ? 7.832 20.109 13.516 1 94.44 270 LEU B C 1
ATOM 4596 O O . LEU B 1 270 ? 8.453 20.844 12.734 1 94.44 270 LEU B O 1
ATOM 4600 N N . LEU B 1 271 ? 6.973 20.547 14.359 1 97.25 271 LEU B N 1
ATOM 4601 C CA . LEU B 1 271 ? 6.734 21.984 14.539 1 97.25 271 LEU B CA 1
ATOM 4602 C C . LEU B 1 271 ? 8.023 22.703 14.906 1 97.25 271 LEU B C 1
ATOM 4604 O O . LEU B 1 271 ? 8.336 23.75 14.336 1 97.25 271 LEU B O 1
ATOM 4608 N N . LYS B 1 272 ? 8.719 22.125 15.805 1 97 272 LYS B N 1
ATOM 4609 C CA . LYS B 1 272 ? 9.984 22.719 16.219 1 97 272 LYS B CA 1
ATOM 4610 C C . LYS B 1 272 ? 10.977 22.781 15.062 1 97 272 LYS B C 1
ATOM 4612 O O . LYS B 1 272 ? 11.648 23.797 14.875 1 97 272 LYS B O 1
ATOM 4617 N N . THR B 1 273 ? 11.031 21.75 14.359 1 95.62 273 THR B N 1
ATOM 4618 C CA . THR B 1 273 ? 11.914 21.703 13.195 1 95.62 273 THR B CA 1
ATOM 4619 C C . THR B 1 273 ? 11.547 22.797 12.188 1 95.62 273 THR B C 1
ATOM 4621 O O . THR B 1 273 ? 12.422 23.469 11.648 1 95.62 273 THR B O 1
ATOM 4624 N N . MET B 1 274 ? 10.289 22.969 11.922 1 96.88 274 MET B N 1
ATOM 4625 C CA . MET B 1 274 ? 9.828 23.969 10.961 1 96.88 274 MET B CA 1
ATOM 4626 C C . MET B 1 274 ? 10.141 25.375 11.453 1 96.88 274 MET B C 1
ATOM 4628 O O . MET B 1 274 ? 10.516 26.25 10.664 1 96.88 274 MET B O 1
ATOM 4632 N N . GLU B 1 275 ? 9.984 25.547 12.711 1 97.56 275 GLU B N 1
ATOM 4633 C CA . GLU B 1 275 ? 10.305 26.859 13.281 1 97.56 275 GLU B CA 1
ATOM 4634 C C . GLU B 1 275 ? 11.781 27.188 13.125 1 97.56 275 GLU B C 1
ATOM 4636 O O . GLU B 1 275 ? 12.148 28.328 12.828 1 97.56 275 GLU B O 1
ATOM 4641 N N . GLU B 1 276 ? 12.586 26.219 13.258 1 96.69 276 GLU B N 1
ATOM 4642 C CA . GLU B 1 276 ? 14.023 26.406 13.055 1 96.69 276 GLU B CA 1
ATOM 4643 C C . GLU B 1 276 ? 14.336 26.703 11.586 1 96.69 276 GLU B C 1
ATOM 4645 O O . GLU B 1 276 ? 15.188 27.531 11.281 1 96.69 276 GLU B O 1
ATOM 4650 N N . GLU B 1 277 ? 13.664 25.984 10.734 1 96.44 277 GLU B N 1
ATOM 4651 C CA . GLU B 1 277 ? 13.875 26.219 9.312 1 96.44 277 GLU B CA 1
ATOM 4652 C C . GLU B 1 277 ? 13.461 27.625 8.922 1 96.44 277 GLU B C 1
ATOM 4654 O O . GLU B 1 277 ? 14.133 28.281 8.125 1 96.44 277 GLU B O 1
ATOM 4659 N N . ILE B 1 278 ? 12.406 28.094 9.43 1 97.5 278 ILE B N 1
ATOM 4660 C CA . ILE B 1 278 ? 11.922 29.438 9.141 1 97.5 278 ILE B CA 1
ATOM 4661 C C . ILE B 1 278 ? 12.945 30.469 9.617 1 97.5 278 ILE B C 1
ATOM 4663 O O . ILE B 1 278 ? 13.266 31.406 8.898 1 97.5 278 ILE B O 1
ATOM 4667 N N . LYS B 1 279 ? 13.5 30.281 10.781 1 96.5 279 LYS B N 1
ATOM 4668 C CA . LYS B 1 279 ? 14.5 31.188 11.328 1 96.5 279 LYS B CA 1
ATOM 4669 C C . LYS B 1 279 ? 15.758 31.203 10.469 1 96.5 279 LYS B C 1
ATOM 4671 O O . LYS B 1 279 ? 16.359 32.25 10.242 1 96.5 279 LYS B O 1
ATOM 4676 N N . LYS B 1 280 ? 16.125 30.125 9.922 1 96.12 280 LYS B N 1
ATOM 4677 C CA . LYS B 1 280 ? 17.391 29.969 9.211 1 96.12 280 LYS B CA 1
ATOM 4678 C C . LYS B 1 280 ? 17.281 30.453 7.773 1 96.12 280 LYS B C 1
ATOM 4680 O O . LYS B 1 280 ? 18.234 31.016 7.227 1 96.12 280 LYS B O 1
ATOM 4685 N N . PHE B 1 281 ? 16.078 30.219 7.27 1 94.81 281 PHE B N 1
ATOM 4686 C CA . PHE B 1 281 ? 16.047 30.406 5.824 1 94.81 281 PHE B CA 1
ATOM 4687 C C . PHE B 1 281 ? 15.109 31.547 5.449 1 94.81 281 PHE B C 1
ATOM 4689 O O . PHE B 1 281 ? 15.07 31.969 4.289 1 94.81 281 PHE B O 1
ATOM 4696 N N . ARG B 1 282 ? 14.352 32.031 6.348 1 88.31 282 ARG B N 1
ATOM 4697 C CA . ARG B 1 282 ? 13.492 33.188 6.078 1 88.31 282 ARG B CA 1
ATOM 4698 C C . ARG B 1 282 ? 14.109 34.469 6.605 1 88.31 282 ARG B C 1
ATOM 4700 O O . ARG B 1 282 ? 14.609 34.5 7.734 1 88.31 282 ARG B O 1
#

Solvent-accessible surface area (backbone atoms only — not comparable to full-atom values): 30164 Å² total; per-residue (Å²): 128,82,62,59,59,21,46,50,47,46,53,50,37,49,32,59,69,47,52,63,62,73,66,26,60,95,79,38,60,55,66,57,51,52,35,23,33,70,61,76,39,80,49,41,33,69,56,46,53,52,53,32,46,43,69,48,46,53,70,66,56,51,53,27,50,62,47,73,53,35,68,48,76,68,48,48,54,52,50,53,72,68,40,88,78,52,79,72,45,71,66,57,44,51,54,49,39,50,50,41,53,60,49,52,74,78,43,92,46,54,47,54,50,51,50,38,50,51,44,51,38,53,52,48,40,68,72,56,41,86,74,56,78,42,70,63,48,60,49,44,51,45,51,56,41,56,52,56,68,68,26,82,61,65,47,73,55,54,50,56,54,43,60,74,49,51,85,74,50,57,67,70,56,48,62,66,44,45,60,55,52,53,51,42,52,57,54,36,69,81,42,83,76,39,63,61,52,50,45,53,42,29,50,52,49,22,50,54,25,48,78,65,71,34,44,70,62,15,32,55,30,18,52,54,29,32,56,51,18,61,75,69,34,25,45,64,53,29,19,52,17,29,32,52,32,12,49,58,67,69,31,65,66,42,28,49,53,14,51,50,49,29,59,76,67,64,36,60,70,60,44,53,52,50,53,50,49,45,68,74,69,94,126,81,65,60,60,20,47,49,47,46,52,52,38,50,32,58,68,47,50,63,61,72,67,26,60,96,79,36,59,55,67,56,52,52,36,24,34,69,60,76,38,81,47,40,34,69,55,46,52,51,51,31,46,44,69,50,46,53,68,65,57,52,52,28,51,62,47,74,54,36,68,48,74,68,50,47,53,52,50,52,73,66,38,88,76,52,76,70,43,71,66,56,44,51,54,50,38,50,51,41,53,59,49,51,74,79,43,93,46,54,45,54,52,50,51,39,52,51,44,51,38,53,52,48,38,68,72,56,39,85,76,56,78,42,68,64,48,60,47,43,51,45,52,55,41,54,52,57,69,66,26,81,60,64,49,74,56,54,50,55,54,44,59,74,50,52,85,73,49,56,67,70,56,47,62,64,43,45,62,56,52,54,51,41,52,56,56,36,67,81,43,84,75,40,63,62,54,50,45,53,43,30,51,51,48,23,50,54,26,47,76,66,70,34,46,71,61,15,31,54,30,17,51,55,29,32,56,49,18,60,73,67,35,26,46,64,53,30,20,51,17,30,31,51,32,11,50,58,66,70,32,66,65,40,28,50,52,14,52,47,50,28,61,75,67,63,38,61,70,61,44,52,53,51,53,51,48,46,65,74,69,88

Radius of gyration: 25.33 Å; Cα contacts (8 Å, |Δi|>4): 615; chains: 2; bounding box: 77×68×50 Å

Secondary structure (DSSP, 8-state):
----HHHHHHHHHHHTT--HHHHHTTTS-HHHHHHHHTTS-PPBHHHHHHHHHHTT--HHHHHHHHTTTS--HHHHHHHHHH-SS-TTSHHHHHHHHHHHHHHHHH---HHHHHHHHHHHHHHHHHHH-TTS--HHHHHHHHHHHHHHHT-SS--HHHHHHHHHHGGGS-HHHHHHHHHHHHHHHHHTTTSTTHHHHHHHHHHHHHHHHHHTT-HHHHHHHHHHHHHHHHHHTBHHHHHHHHHHHHHHHT-HHHHHHHHHHHHHTT-HHHHHHHHHHHHHH-/----HHHHHHHHHHHTT--HHHHHTTTS-HHHHHHHHTTS-PPBHHHHHHHHHHTT--HHHHHHHHTTTS--HHHHHHHHHH-SS-TTSHHHHHHHHHHHHHHHHH---HHHHHHHHHHHHHHHHHHH-TTS--HHHHHHHHHHHHHHHT-SS--HHHHHHHHHHGGGS-HHHHHHHHHHHHHHHHHTTTSTTHHHHHHHHHHHHHHHHHHTT-HHHHHHHHHHHHHHHHHHTBHHHHHHHHHHHHHHHT-HHHHHHHHHHHHHTT-HHHHHHHHHHHHHH-

Nearest PDB structures (foldseek):
  4ryk-assembly1_A-2  TM=7.801E-01  e=1.794E-08  Listeria monocytogenes EGD-e
  6qer-assembly4_D  TM=4.931E-01  e=2.056E-06  Streptococcus thermophilus LMD-9
  6hu8-assembly1_A  TM=5.014E-01  e=3.289E-06  Streptococcus vestibularis F0396
  4g2v-assembly1_A  TM=3.875E-01  e=4.318E-02  Mus musculus
  8rte-assembly1_A  TM=3.311E-01  e=6.646E-01  Bacillus phage phi105

Sequence (564 aa):
MRWDYGKVYQEIRKSKGLTQEDVCQDFLARSTLARIESGNTIPKFDTMVFLLHQIDMSLEEFEYICNLYHPSPRQEIINAIYSQHDLVGTKEIEILQKKCQDYLKTYHDIPIEHILDILNVVISLRRNGLHNQNDDFQKNTQKIWSYLEKQNTWYENDLRLLRTIIYYFPIETIKEITPKILDSLAKYKDFQNIKSCQLSFLTCLSTIYLYNNLLEDCEKMSSMMLQLSLELKQYDSLALSQVRLGICRKDDDLIKKGLELLRLTEETALLKTMEEEIKKFRMRWDYGKVYQEIRKSKGLTQEDVCQDFLARSTLARIESGNTIPKFDTMVFLLHQIDMSLEEFEYICNLYHPSPRQEIINAIYSQHDLVGTKEIEILQKKCQDYLKTYHDIPIEHILDILNVVISLRRNGLHNQNDDFQKNTQKIWSYLEKQNTWYENDLRLLRTIIYYFPIETIKEITPKILDSLAKYKDFQNIKSCQLSFLTCLSTIYLYNNLLEDCEKMSSMMLQLSLELKQYDSLALSQVRLGICRKDDDLIKKGLELLRLTEETALLKTMEEEIKKFR

pLDDT: mean 88.7, std 11.36, range [38.78, 98.44]